Protein AF-0000000084577995 (afdb_homodimer)

Radius of gyration: 35.34 Å; Cα contacts (8 Å, |Δi|>4): 1912; chains: 2; bounding box: 116×91×78 Å

Solvent-accessible surface area (backbone atoms only — not comparable to full-atom values): 37796 Å² total; per-residue (Å²): 72,37,38,38,32,32,55,49,28,36,26,70,40,46,56,67,40,67,75,56,62,43,66,63,45,68,65,68,43,79,43,95,57,47,52,45,27,55,32,52,34,48,44,37,44,30,35,40,36,23,16,45,66,39,52,42,32,37,32,32,67,84,81,70,46,74,45,72,45,57,59,72,73,73,80,58,69,41,36,20,59,27,49,46,68,40,78,62,53,37,29,35,36,37,29,41,49,39,30,36,38,32,27,33,51,71,74,20,40,71,54,42,72,43,71,83,49,93,44,49,49,44,25,56,29,54,20,65,80,63,42,37,37,38,40,28,18,50,85,47,40,39,38,31,32,72,78,76,18,34,48,44,66,52,40,59,72,78,88,67,95,55,42,34,41,28,46,31,39,29,62,81,34,69,45,35,36,38,34,21,39,23,43,28,40,35,33,29,37,65,87,46,37,70,32,51,76,42,77,43,62,72,43,72,80,64,74,67,41,52,34,33,48,23,60,26,52,25,70,69,45,86,39,40,30,39,34,28,14,48,52,10,31,39,34,38,29,32,71,79,48,89,79,30,70,62,45,78,41,80,46,99,49,36,37,45,24,44,34,43,36,62,77,40,52,28,40,36,35,25,11,61,62,8,38,38,33,40,36,59,48,58,40,53,59,56,70,54,48,59,25,35,40,50,93,78,37,46,37,26,60,35,62,31,50,41,55,77,70,55,95,82,63,63,65,44,69,60,67,72,68,84,74,80,72,76,66,68,67,74,47,69,66,73,68,74,75,73,80,71,78,82,73,78,78,73,76,74,74,72,74,81,78,77,76,80,74,90,77,86,126,73,37,39,38,32,33,57,50,28,37,27,68,41,47,56,67,40,69,75,55,62,43,65,64,44,68,65,68,43,80,45,94,58,46,52,46,26,56,30,55,35,49,44,37,44,30,33,41,36,22,17,43,66,39,52,41,33,38,32,33,66,85,79,69,44,73,45,74,44,57,58,72,72,74,81,59,69,40,35,21,59,27,49,47,69,40,80,61,55,37,29,36,36,36,28,40,48,37,30,37,37,32,26,32,50,71,73,20,39,73,58,44,74,43,72,83,49,95,44,49,51,44,24,56,29,55,18,65,80,63,43,38,37,38,40,28,18,52,84,46,40,39,38,32,30,72,77,76,20,34,52,46,65,52,39,58,73,77,89,67,95,55,43,34,42,28,45,33,39,29,62,80,32,70,45,35,36,37,34,22,38,23,42,28,42,34,34,30,38,65,88,45,37,70,32,52,75,42,79,42,61,71,44,73,81,64,74,66,40,53,34,32,48,24,59,25,53,26,71,70,46,87,40,40,30,40,34,27,13,47,52,10,31,38,33,39,29,32,70,78,47,87,75,28,68,55,50,74,42,81,44,99,48,35,36,46,23,44,36,43,36,62,78,43,50,28,39,38,33,26,11,60,61,8,38,38,32,40,33,60,47,58,39,52,59,56,70,54,48,61,25,35,40,50,94,77,36,47,36,28,62,35,60,30,50,41,56,77,70,56,94,80,62,62,67,42,69,62,63,73,68,84,76,80,71,78,62,66,66,73,47,72,67,73,67,75,74,72,78,73,75,80,73,76,77,70,77,72,72,72,77,80,81,73,73,84,71,85,75,72,129

pLDDT: mean 80.55, std 21.39, range [14.84, 98.0]

Foldseek 3Di:
DDWDFDQFAIFDQDPVCLVVPDPDTDGLGTDPGGWQEWDALPLQCWIWTWGQQGWIWIARNVVRDIGTQDAPCSPGRGTFNYWDADPSRQWIWTFGWQKIFIAGRVNNYTPDMDRPGPGGWQEWEAFLVRQWIWIFWFPWIKIAGPPVRDIDTADADDDDDWGWHYKYYANVDRQWIWIWTWQKIFTCRNVDRHHGPDIARQCPVVPCQTTWNEKEHANVDRFWIWTFHQNAWIFIFGRPDPNRTDDIGGHPAGFNYWYADPNNQWIWTDHPVGDIDIGGCCVVCVDDDDDQDDDPSDDDDDDDDDDDDPDPPDPDDPDPDDPPDDPPDDDPPPPDDPDPPPPDPPPPPPDPPDPDDPDDD/DDWDFDQFAIFDDDPVCLVVPDPDTDGLGTDPGGWQEWDALPLQCKIWTWGQQGWIWIARNVVRDIDTQDAPCSPGRGTFNYWDADPSRQWIWTFGWQKIFIAGSVNNYTPDMDNPGPGGWQEWEAFLVRQWIWIFWFPWIKIAGPVPRDIDTADADDDDDWGWHYKYYANVDRQWIWIWTWQKIFTCRNVHRHYGPDIARQCPVVPCQTTWNEKEHANPDRFWIWTFHQNAWIFIFGRPDPNRTDDIGGHPAGFNYWYADPNNQWIWTDHPVGDIDIGGCCVVCVDDDDDQDDDPSDDDDDDDDDDDDPDPPDPDDPPPDDPPDDDDDDDPPPPDDPDPPPPDPPPPPPDDPPPPDPDDD

InterPro domains:
  IPR001680 WD40 repeat [PF00400] (108-137)
  IPR001680 WD40 repeat [SM00320] (107-145)
  IPR001680 WD40 repeat [SM00320] (150-189)
  IPR001680 WD40 repeat [SM00320] (202-238)
  IPR001680 WD40 repeat [SM00320] (242-280)
  IPR015943 WD40/YVTN repeat-like-containing domain superfamily [G3DSA:2.130.10.10] (29-327)
  IPR036322 WD40-repeat-containing domain superfamily [SSF50978] (28-303)
  IPR050505 WD repeat-containing protein 55/POC1 [PTHR44019] (107-303)

Secondary structure (DSSP, 8-state):
-EEEE-SSEEEEEPHHHHHS--SEE--SEE-SS-EEEEEEEGGGTEEEEEETTS-EEEEETTTTEEEEE--SS------EEEEEEEGGGTEEEEEETTEEEEEETTT--EEEEE---SS-EEEEEE-TTS-EEEEEESS-EEEEETTTTEEEEE--PPSSS--EEEEEE-TT-SSEEEEEETTEEEEEETT-TTS-SEEEETTTT------EEEEEE-SS-SSEEEEEETTTEEEEEETTSTT-EEEEEE-SS-EEEEEE-TTSSEEEEEETTSEEEEEESTTTT-PPEEEEESSS-PPP-EEEEPPPPPTT------------------EE-----------------------------/-EEEE-SSEEEEEPHHHHHS--SEE--SEE-SS-EEEEEEEGGGTEEEEEETTS-EEEEETTTTEEEEE--SS------EEEEEEEGGGTEEEEEETTEEEEEETTT--EEEEE---SS-EEEEEE-TTS-EEEEEESS-EEEEETTTTEEEEE--PPSSS--EEEEEE-TT-SSEEEEEETTEEEEEETT-TTS-SEEEETTTT------EEEEEE-SS-SSEEEEEETTTEEEEEETTSTT-EEEEEE-SS-EEEEEE-TTSSEEEEEETTSEEEEEESTTTT-PPEEEEESSS-PPP-EEEEPPPPPTT------------------EE-----------------------------

Sequence (722 aa):
MAAVLTPTAITLLQSSSLKHPPPYADPTHPLASRPSSISWCAEAATLFLGYAHGALSQYDVVAGTSQDIPLASRPSSEPVISLLYKDRGATAVYAQGQQVVVLSVATGKPTNTFDSHKNPVTSLSISNDSSLLASTSAHAIHVHNLTLASHTVLRGIPAGGGIITTCAFHHHSRTRLLVGFGSQLLVYDTTRPSGPAKIIDIDKEKKNIGTIVAISPSPFSKTLVAVGCSGGTVALVDLEKERGLFKVIPMPAPITCLSFSAEGAAVYAGTENGKFLLLDLRALDKPPKTVTIGENGDRILAISVQKKLKAGEVVAKPAVAASSSKPLLQRDVNKAAPPRPSGSSEAIKKPPAKDSGYGTIMAAVLTPTAITLLQSSSLKHPPPYADPTHPLASRPSSISWCAEAATLFLGYAHGALSQYDVVAGTSQDIPLASRPSSEPVISLLYKDRGATAVYAQGQQVVVLSVATGKPTNTFDSHKNPVTSLSISNDSSLLASTSAHAIHVHNLTLASHTVLRGIPAGGGIITTCAFHHHSRTRLLVGFGSQLLVYDTTRPSGPAKIIDIDKEKKNIGTIVAISPSPFSKTLVAVGCSGGTVALVDLEKERGLFKVIPMPAPITCLSFSAEGAAVYAGTENGKFLLLDLRALDKPPKTVTIGENGDRILAISVQKKLKAGEVVAKPAVAASSSKPLLQRDVNKAAPPRPSGSSEAIKKPPAKDSGYGTI

Organism: Pycnoporus cinnabarinus (NCBI:txid5643)

Nearest PDB structures (foldseek):
  5yzv-assembly1_D  TM=8.668E-01  e=1.688E-15  Thermomonospora curvata
  6zqd-assembly1_UO  TM=8.783E-01  e=9.078E-12  Saccharomyces cerevisiae S288C
  8glv-assembly1_Cp  TM=8.055E-01  e=5.944E-11  Chlamydomonas reinhardtii
  7d4i-assembly1_AF  TM=7.387E-01  e=4.545E-11  Saccharomyces cerevisiae S288C
  6lqt-assembly1_AF  TM=6.837E-01  e=1.202E-09  Saccharomyces cerevisiae S288C

Structure (mmCIF, N/CA/C/O backbone):
data_AF-0000000084577995-model_v1
#
loop_
_entity.id
_entity.type
_entity.pdbx_description
1 polymer 'Anaphase-promoting complex subunit 4 WD40 domain-containing protein'
#
loop_
_atom_site.group_PDB
_atom_site.id
_atom_site.type_symbol
_atom_site.label_atom_id
_atom_site.label_alt_id
_atom_site.label_comp_id
_atom_site.label_asym_id
_atom_site.label_entity_id
_atom_site.label_seq_id
_atom_site.pdbx_PDB_ins_code
_atom_site.Cartn_x
_atom_site.Cartn_y
_atom_site.Cartn_z
_atom_site.occupancy
_atom_site.B_iso_or_equiv
_atom_site.auth_seq_id
_atom_site.auth_comp_id
_atom_site.auth_asym_id
_atom_site.auth_atom_id
_atom_site.pdbx_PDB_model_num
ATOM 1 N N . MET A 1 1 ? -13.859 13.422 16.297 1 91 1 MET A N 1
ATOM 2 C CA . MET A 1 1 ? -14.422 14.539 15.539 1 91 1 MET A CA 1
ATOM 3 C C . MET A 1 1 ? -13.328 15.32 14.828 1 91 1 MET A C 1
ATOM 5 O O . MET A 1 1 ? -12.156 15.242 15.203 1 91 1 MET A O 1
ATOM 9 N N . ALA A 1 2 ? -13.727 16.016 13.727 1 93.69 2 ALA A N 1
ATOM 10 C CA . ALA A 1 2 ? -12.82 16.875 12.984 1 93.69 2 ALA A CA 1
ATOM 11 C C . ALA A 1 2 ? -13.508 18.188 12.609 1 93.69 2 ALA A C 1
ATOM 13 O O . ALA A 1 2 ? -14.703 18.219 12.328 1 93.69 2 ALA A O 1
ATOM 14 N N . ALA A 1 3 ? -12.742 19.219 12.734 1 95.56 3 ALA A N 1
ATOM 15 C CA . ALA A 1 3 ? -13.211 20.531 12.289 1 95.56 3 ALA A CA 1
ATOM 16 C C . ALA A 1 3 ? -12.555 20.922 10.969 1 95.56 3 ALA A C 1
ATOM 18 O O . ALA A 1 3 ? -11.336 20.828 10.82 1 95.56 3 ALA A O 1
ATOM 19 N N . VAL A 1 4 ? -13.352 21.297 10.062 1 94.31 4 VAL A N 1
ATOM 20 C CA . VAL A 1 4 ? -12.891 21.719 8.742 1 94.31 4 VAL A CA 1
ATOM 21 C C . VAL A 1 4 ? -13.133 23.203 8.555 1 94.31 4 VAL A C 1
ATOM 23 O O . VAL A 1 4 ? -14.234 23.703 8.789 1 94.31 4 VAL A O 1
ATOM 26 N N . LEU A 1 5 ? -12.102 23.844 8.18 1 94.5 5 LEU A N 1
ATOM 27 C CA . LEU A 1 5 ? -12.164 25.297 8.031 1 94.5 5 LEU A CA 1
ATOM 28 C C . LEU A 1 5 ? -12.211 25.688 6.555 1 94.5 5 LEU A C 1
ATOM 30 O O . LEU A 1 5 ? -11.352 25.281 5.773 1 94.5 5 LEU A O 1
ATOM 34 N N . THR A 1 6 ? -13.234 26.375 6.172 1 93.25 6 THR A N 1
ATOM 35 C CA . THR A 1 6 ? -13.336 27 4.859 1 93.25 6 THR A CA 1
ATOM 36 C C . THR A 1 6 ? -13.336 28.531 4.988 1 93.25 6 THR A C 1
ATOM 38 O O . THR A 1 6 ? -13.359 29.062 6.102 1 93.25 6 THR A O 1
ATOM 41 N N . PRO A 1 7 ? -13.242 29.266 3.9 1 92.25 7 PRO A N 1
ATOM 42 C CA . PRO A 1 7 ? -13.148 30.719 4.008 1 92.25 7 PRO A CA 1
ATOM 43 C C . PRO A 1 7 ? -14.375 31.359 4.664 1 92.25 7 PRO A C 1
ATOM 45 O O . PRO A 1 7 ? -14.305 32.469 5.184 1 92.25 7 PRO A O 1
ATOM 48 N N . THR A 1 8 ? -15.477 30.578 4.73 1 92.69 8 THR A N 1
ATOM 49 C CA . THR A 1 8 ? -16.688 31.25 5.18 1 92.69 8 THR A CA 1
ATOM 50 C C . THR A 1 8 ? -17.344 30.484 6.336 1 92.69 8 THR A C 1
ATOM 52 O O . THR A 1 8 ? -18.344 30.938 6.895 1 92.69 8 THR A O 1
ATOM 55 N N . ALA A 1 9 ? -16.797 29.344 6.699 1 93.62 9 ALA A N 1
ATOM 56 C CA . ALA A 1 9 ? -17.516 28.594 7.727 1 93.62 9 ALA A CA 1
ATOM 57 C C . ALA A 1 9 ? -16.625 27.531 8.367 1 93.62 9 ALA A C 1
ATOM 59 O O . ALA A 1 9 ? -15.57 27.188 7.824 1 93.62 9 ALA A O 1
ATOM 60 N N . ILE A 1 10 ? -17.062 27.125 9.539 1 94.44 10 ILE A N 1
ATOM 61 C CA . ILE A 1 10 ? -16.547 25.922 10.195 1 94.44 10 ILE A CA 1
ATOM 62 C C . ILE A 1 10 ? -17.531 24.781 10.008 1 94.44 10 ILE A C 1
ATOM 64 O O . ILE A 1 10 ? -18.75 24.953 10.141 1 94.44 10 ILE A O 1
ATOM 68 N N . THR A 1 11 ? -17.078 23.641 9.609 1 94.25 11 THR A N 1
ATOM 69 C CA . THR A 1 11 ? -17.875 22.422 9.547 1 94.25 11 THR A CA 1
ATOM 70 C C . THR A 1 11 ? -17.344 21.375 10.508 1 94.25 11 THR A C 1
ATOM 72 O O . THR A 1 11 ? -16.172 20.969 10.406 1 94.25 11 THR A O 1
ATOM 75 N N . LEU A 1 12 ? -18.125 21.031 11.469 1 94 12 LEU A N 1
ATOM 76 C CA . LEU A 1 12 ? -17.75 19.984 12.414 1 94 12 LEU A CA 1
ATOM 77 C C . LEU A 1 12 ? -18.234 18.609 11.93 1 94 12 LEU A C 1
ATOM 79 O O . LEU A 1 12 ? -19.422 18.422 11.664 1 94 12 LEU A O 1
ATOM 83 N N . LEU A 1 13 ? -17.328 17.734 11.727 1 93.06 13 LEU A N 1
ATOM 84 C CA . LEU A 1 13 ? -17.641 16.359 11.367 1 93.06 13 LEU A CA 1
ATOM 85 C C . LEU A 1 13 ? -17.578 15.453 12.594 1 93.06 13 LEU A C 1
ATOM 87 O O . LEU A 1 13 ? -16.516 15.281 13.188 1 93.06 13 LEU A O 1
ATOM 91 N N . GLN A 1 14 ? -18.656 14.875 12.859 1 90.88 14 GLN A N 1
ATOM 92 C CA . GLN A 1 14 ? -18.766 13.992 14.016 1 90.88 14 GLN A CA 1
ATOM 93 C C . GLN A 1 14 ? -18.094 12.648 13.742 1 90.88 14 GLN A C 1
ATOM 95 O O . GLN A 1 14 ? -17.844 12.297 12.586 1 90.88 14 GLN A O 1
ATOM 100 N N . SER A 1 15 ? -17.859 11.945 14.828 1 88.06 15 SER A N 1
ATOM 101 C CA . SER A 1 15 ? -17.188 10.648 14.719 1 88.06 15 SER A CA 1
ATOM 102 C C . SER A 1 15 ? -17.984 9.695 13.828 1 88.06 15 SER A C 1
ATOM 104 O O . SER A 1 15 ? -17.406 8.945 13.039 1 88.06 15 SER A O 1
ATOM 106 N N . SER A 1 16 ? -19.266 9.727 13.945 1 87.62 16 SER A N 1
ATOM 107 C CA . SER A 1 16 ? -20.125 8.867 13.133 1 87.62 16 SER A CA 1
ATOM 108 C C . SER A 1 16 ? -19.984 9.188 11.648 1 87.62 16 SER A C 1
ATOM 110 O O . SER A 1 16 ? -19.938 8.281 10.812 1 87.62 16 SER A O 1
ATOM 112 N N . SER A 1 17 ? -19.891 10.5 11.406 1 87.5 17 SER A N 1
ATOM 113 C CA . SER A 1 17 ? -19.75 10.93 10.023 1 87.5 17 SER A CA 1
ATOM 114 C C . SER A 1 17 ? -18.391 10.555 9.461 1 87.5 17 SER A C 1
ATOM 116 O O . SER A 1 17 ? -18.234 10.367 8.25 1 87.5 17 SER A O 1
ATOM 118 N N . LEU A 1 18 ? -17.438 10.469 10.297 1 88 18 LEU A N 1
ATOM 119 C CA . LEU A 1 18 ? -16.078 10.125 9.852 1 88 18 LEU A CA 1
ATOM 120 C C . LEU A 1 18 ? -15.961 8.625 9.609 1 88 18 LEU A C 1
ATOM 122 O O . LEU A 1 18 ? -15.172 8.188 8.766 1 88 18 LEU A O 1
ATOM 126 N N . LYS A 1 19 ? -16.734 7.828 10.289 1 82.31 19 LYS A N 1
ATOM 127 C CA . LYS A 1 19 ? -16.766 6.383 10.07 1 82.31 19 LYS A CA 1
ATOM 128 C C . LYS A 1 19 ? -17.547 6.035 8.812 1 82.31 19 LYS A C 1
ATOM 130 O O . LYS A 1 19 ? -17.156 5.145 8.055 1 82.31 19 LYS A O 1
ATOM 135 N N . HIS A 1 20 ? -18.656 6.715 8.672 1 86.5 20 HIS A N 1
ATOM 136 C CA . HIS A 1 20 ? -19.484 6.613 7.48 1 86.5 20 HIS A CA 1
ATOM 137 C C . HIS A 1 20 ? -19.719 7.984 6.852 1 86.5 20 HIS A C 1
ATOM 139 O O . HIS A 1 20 ? -20.781 8.578 7.043 1 86.5 20 HIS A O 1
ATOM 145 N N . PRO A 1 21 ? -18.719 8.336 6.047 1 85 21 PRO A N 1
ATOM 146 C CA . PRO A 1 21 ? -18.781 9.719 5.57 1 85 21 PRO A CA 1
ATOM 147 C C . PRO A 1 21 ? -19.938 9.961 4.598 1 85 21 PRO A C 1
ATOM 149 O O . PRO A 1 21 ? -20.094 9.219 3.627 1 85 21 PRO A O 1
ATOM 152 N N . PRO A 1 22 ? -20.703 10.93 4.918 1 87.81 22 PRO A N 1
ATOM 153 C CA . PRO A 1 22 ? -21.703 11.344 3.936 1 87.81 22 PRO A CA 1
ATOM 154 C C . PRO A 1 22 ? -21.078 12 2.703 1 87.81 22 PRO A C 1
ATOM 156 O O . PRO A 1 22 ? -19.922 12.438 2.744 1 87.81 22 PRO A O 1
ATOM 159 N N . PRO A 1 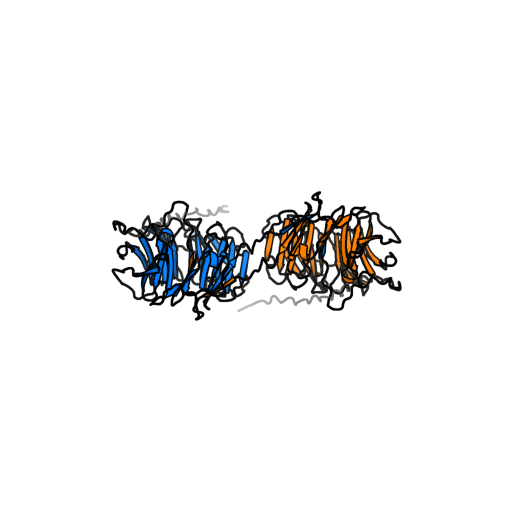23 ? -21.859 11.992 1.643 1 87 23 PRO A N 1
ATOM 160 C CA . PRO A 1 23 ? -21.312 12.641 0.45 1 87 23 PRO A CA 1
ATOM 161 C C . PRO A 1 23 ? -21.141 14.148 0.625 1 87 23 PRO A C 1
ATOM 163 O O . PRO A 1 23 ? -20.281 14.766 -0.015 1 87 23 PRO A O 1
ATOM 166 N N . TYR A 1 24 ? -22.078 14.672 1.538 1 89.94 24 TYR A N 1
ATOM 167 C CA . TYR A 1 24 ? -22.062 16.109 1.76 1 89.94 24 TYR A CA 1
ATOM 168 C C . TYR A 1 24 ? -22.188 16.438 3.244 1 89.94 24 TYR A C 1
ATOM 170 O O . TYR A 1 24 ? -22.859 15.719 3.988 1 89.94 24 TYR A O 1
ATOM 178 N N . ALA A 1 25 ? -21.453 17.516 3.656 1 91.25 25 ALA A N 1
ATOM 179 C CA . ALA A 1 25 ? -21.578 18.016 5.023 1 91.25 25 ALA A CA 1
ATOM 180 C C . ALA A 1 25 ? -21.891 19.516 5.035 1 91.25 25 ALA A C 1
ATOM 182 O O . ALA A 1 25 ? -21.172 20.312 4.422 1 91.25 25 ALA A O 1
ATOM 183 N N . ASP A 1 26 ? -22.859 19.844 5.75 1 91.5 26 ASP A N 1
ATOM 184 C CA . ASP A 1 26 ? -23.266 21.25 5.859 1 91.5 26 ASP A CA 1
ATOM 185 C C . ASP A 1 26 ? -22.391 21.984 6.871 1 91.5 26 ASP A C 1
ATOM 187 O O . ASP A 1 26 ? -21.984 21.422 7.883 1 91.5 26 ASP A O 1
ATOM 191 N N . PRO A 1 27 ? -22.25 23.312 6.559 1 92.38 27 PRO A N 1
ATOM 192 C CA . PRO A 1 27 ? -21.5 24.109 7.527 1 92.38 27 PRO A CA 1
ATOM 193 C C . PRO A 1 27 ? -22.188 24.172 8.891 1 92.38 27 PRO A C 1
ATOM 195 O O . PRO A 1 27 ? -23.406 24.234 8.969 1 92.38 27 PRO A O 1
ATOM 198 N N . THR A 1 28 ? -21.391 24.156 9.914 1 92.94 28 THR A N 1
ATOM 199 C CA . THR A 1 28 ? -21.906 24.188 11.281 1 92.94 28 THR A CA 1
ATOM 200 C C . THR A 1 28 ? -22.031 25.625 11.766 1 92.94 28 THR A C 1
ATOM 202 O O . THR A 1 28 ? -23.016 25.984 12.43 1 92.94 28 THR A O 1
ATOM 205 N N . HIS A 1 29 ? -21.062 26.469 11.477 1 94.44 29 HIS A N 1
ATOM 206 C CA . HIS A 1 29 ? -21.016 27.844 11.953 1 94.44 29 HIS A CA 1
ATOM 207 C C . HIS A 1 29 ? -20.438 28.766 10.906 1 94.44 29 HIS A C 1
ATOM 209 O O . HIS A 1 29 ? -19.281 28.625 10.516 1 94.44 29 HIS A O 1
ATOM 215 N N . PRO A 1 30 ? -21.172 29.734 10.5 1 93.81 30 PRO A N 1
ATOM 216 C CA . PRO A 1 30 ? -20.641 30.703 9.547 1 93.81 30 PRO A CA 1
ATOM 217 C C . PRO A 1 30 ? -19.656 31.688 10.18 1 93.81 30 PRO A C 1
ATOM 219 O O . PRO A 1 30 ? -19.797 32.031 11.359 1 93.81 30 PRO A O 1
ATOM 222 N N . LEU A 1 31 ? -18.734 32.094 9.438 1 93 31 LEU A N 1
ATOM 223 C CA . LEU A 1 31 ? -17.75 33.062 9.906 1 93 31 LEU A CA 1
ATOM 224 C C . LEU A 1 31 ? -17.891 34.375 9.172 1 93 31 LEU A C 1
ATOM 226 O O . LEU A 1 31 ? -18.125 34.406 7.965 1 93 31 LEU A O 1
ATOM 230 N N . ALA A 1 32 ? -17.766 35.469 9.914 1 90.44 32 ALA A N 1
ATOM 231 C CA . ALA A 1 32 ? -17.938 36.812 9.359 1 90.44 32 ALA A CA 1
ATOM 232 C C . ALA A 1 32 ? -16.703 37.25 8.586 1 90.44 32 ALA A C 1
ATOM 234 O O . ALA A 1 32 ? -16.781 38.094 7.688 1 90.44 32 ALA A O 1
ATOM 235 N N . SER A 1 33 ? -15.602 36.781 8.969 1 92.12 33 SER A N 1
ATOM 236 C CA . SER A 1 33 ? -14.344 37.125 8.32 1 92.12 33 SER A CA 1
ATOM 237 C C . SER A 1 33 ? -13.578 35.875 7.902 1 92.12 33 SER A C 1
ATOM 239 O O . SER A 1 33 ? -13.805 34.781 8.438 1 92.12 33 SER A O 1
ATOM 241 N N . ARG A 1 34 ? -12.703 36.094 6.969 1 92.5 34 ARG A N 1
ATOM 242 C CA . ARG A 1 34 ? -11.945 34.969 6.422 1 92.5 34 ARG A CA 1
ATOM 243 C C . ARG A 1 34 ? -10.945 34.438 7.441 1 92.5 34 ARG A C 1
ATOM 245 O O . ARG A 1 34 ? -10.016 35.156 7.844 1 92.5 34 ARG A O 1
ATOM 252 N N . PRO A 1 35 ? -11.094 33.156 7.785 1 94.06 35 PRO A N 1
ATOM 253 C CA . PRO A 1 35 ? -10.125 32.562 8.711 1 94.06 35 PRO A CA 1
ATOM 254 C C . PRO A 1 35 ? -8.859 32.094 8.008 1 94.06 35 PRO A C 1
ATOM 256 O O . PRO A 1 35 ? -8.836 31.969 6.777 1 94.06 35 PRO A O 1
ATOM 259 N N . SER A 1 36 ? -7.773 31.969 8.797 1 92.81 36 SER A N 1
ATOM 260 C CA . SER A 1 36 ? -6.508 31.531 8.219 1 92.81 36 SER A CA 1
ATOM 261 C C . SER A 1 36 ? -5.949 30.312 8.945 1 92.81 36 SER A C 1
ATOM 263 O O . SER A 1 36 ? -5.121 29.578 8.398 1 92.81 36 SER A O 1
ATOM 265 N N . SER A 1 37 ? -6.383 30.078 10.109 1 93.62 37 SER A N 1
ATOM 266 C CA . SER A 1 37 ? -5.848 28.969 10.883 1 93.62 37 SER A CA 1
ATOM 267 C C . SER A 1 37 ? -6.852 28.484 11.922 1 93.62 37 SER A C 1
ATOM 269 O O . SER A 1 37 ? -7.781 29.219 12.281 1 93.62 37 SER A O 1
ATOM 271 N N . ILE A 1 38 ? -6.688 27.266 12.328 1 94.31 38 ILE A N 1
ATOM 272 C CA . ILE A 1 38 ? -7.582 26.672 13.32 1 94.31 38 ILE A CA 1
ATOM 273 C C . ILE A 1 38 ? -6.805 25.688 14.188 1 94.31 38 ILE A C 1
ATOM 275 O O . ILE A 1 38 ? -5.84 25.062 13.734 1 94.31 38 ILE A O 1
ATOM 279 N N . SER A 1 39 ? -7.125 25.594 15.422 1 95 39 SER A N 1
ATOM 280 C CA . SER A 1 39 ? -6.586 24.609 16.359 1 95 39 SER A CA 1
ATOM 281 C C . SER A 1 39 ? -7.637 24.172 17.375 1 95 39 SER A C 1
ATOM 283 O O . SER A 1 39 ? -8.352 25.016 17.938 1 95 39 SER A O 1
ATOM 285 N N . TRP A 1 40 ? -7.727 22.906 17.625 1 93.62 40 TRP A N 1
ATOM 286 C CA . TRP A 1 40 ? -8.742 22.359 18.516 1 93.62 40 TRP A CA 1
ATOM 287 C C . TRP A 1 40 ? -8.156 22.047 19.891 1 93.62 40 TRP A C 1
ATOM 289 O O . TRP A 1 40 ? -7.328 21.141 20.031 1 93.62 40 TRP A O 1
ATOM 299 N N . CYS A 1 41 ? -8.609 22.75 20.828 1 92.5 41 CYS A N 1
ATOM 300 C CA . CYS A 1 41 ? -8.32 22.406 22.219 1 92.5 41 CYS A CA 1
ATOM 301 C C . CYS A 1 41 ? -9.398 21.484 22.797 1 92.5 41 CYS A C 1
ATOM 303 O O . CYS A 1 41 ? -10.453 21.953 23.219 1 92.5 41 CYS A O 1
ATOM 305 N N . ALA A 1 42 ? -9.078 20.266 22.859 1 86.38 42 ALA A N 1
ATOM 306 C CA . ALA A 1 42 ? -10.07 19.281 23.266 1 86.38 42 ALA A CA 1
ATOM 307 C C . ALA A 1 42 ? -10.422 19.406 24.734 1 86.38 42 ALA A C 1
ATOM 309 O O . ALA A 1 42 ? -11.57 19.203 25.125 1 86.38 42 ALA A O 1
ATOM 310 N N . GLU A 1 43 ? -9.492 19.812 25.516 1 84.75 43 GLU A N 1
ATOM 311 C CA . GLU A 1 43 ? -9.68 19.922 26.969 1 84.75 43 GLU A CA 1
ATOM 312 C C . GLU A 1 43 ? -10.719 20.984 27.312 1 84.75 43 GLU A C 1
ATOM 314 O O . GLU A 1 43 ? -11.422 20.875 28.312 1 84.75 43 GLU A O 1
ATOM 319 N N . ALA A 1 44 ? -10.781 21.906 26.484 1 86.38 44 ALA A N 1
ATOM 320 C CA . ALA A 1 44 ? -11.695 23.016 26.75 1 86.38 44 ALA A CA 1
ATOM 321 C C . ALA A 1 44 ? -12.867 23.016 25.766 1 86.38 44 ALA A C 1
ATOM 323 O O . ALA A 1 44 ? -13.695 23.922 25.781 1 86.38 44 ALA A O 1
ATOM 324 N N . ALA A 1 45 ? -12.945 22.016 24.906 1 89.31 45 ALA A N 1
ATOM 325 C CA . ALA A 1 45 ? -13.969 21.938 23.859 1 89.31 45 ALA A CA 1
ATOM 326 C C . ALA A 1 45 ? -14.047 23.25 23.078 1 89.31 45 ALA A C 1
ATOM 328 O O . ALA A 1 45 ? -15.141 23.781 22.844 1 89.31 45 ALA A O 1
ATOM 329 N N . THR A 1 46 ? -12.898 23.766 22.812 1 92.75 46 THR A N 1
ATOM 330 C CA . THR A 1 46 ? -12.805 25.078 22.188 1 92.75 46 THR A CA 1
ATOM 331 C C . THR A 1 46 ? -11.938 25.016 20.922 1 92.75 46 THR A C 1
ATOM 333 O O . THR A 1 46 ? -10.914 24.328 20.906 1 92.75 46 THR A O 1
ATOM 336 N N . LEU A 1 47 ? -12.445 25.688 19.906 1 95.06 47 LEU A N 1
ATOM 337 C CA . LEU A 1 47 ? -11.641 25.906 18.703 1 95.06 47 LEU A CA 1
ATOM 338 C C . LEU A 1 47 ? -11.047 27.312 18.703 1 95.06 47 LEU A C 1
ATOM 340 O O . LEU A 1 47 ? -11.766 28.297 18.906 1 95.06 47 LEU A O 1
ATOM 344 N N . PHE A 1 48 ? -9.773 27.375 18.578 1 95.75 48 PHE A N 1
ATOM 345 C CA . PHE A 1 48 ? -9.125 28.672 18.359 1 95.75 48 PHE A CA 1
ATOM 346 C C . PHE A 1 48 ? -9.016 28.984 16.875 1 95.75 48 PHE A C 1
ATOM 348 O O . PHE A 1 48 ? -8.602 28.125 16.094 1 95.75 48 PHE A O 1
ATOM 355 N N . LEU A 1 49 ? -9.375 30.156 16.5 1 95.94 49 LEU A N 1
ATOM 356 C CA . LEU A 1 49 ? -9.344 30.594 15.109 1 95.94 49 LEU A CA 1
ATOM 357 C C . LEU A 1 49 ? -8.477 31.828 14.945 1 95.94 49 LEU A C 1
ATOM 359 O O . LEU A 1 49 ? -8.523 32.75 15.781 1 95.94 49 LEU A O 1
ATOM 363 N N . GLY A 1 50 ? -7.633 31.75 13.969 1 94.88 50 GLY A N 1
ATOM 364 C CA . GLY A 1 50 ? -6.938 32.938 13.492 1 94.88 50 GLY A CA 1
ATOM 365 C C . GLY A 1 50 ? -7.488 33.469 12.172 1 94.88 50 GLY A C 1
ATOM 366 O O . GLY A 1 50 ? -7.918 32.688 11.32 1 94.88 50 GLY A O 1
ATOM 367 N N . TYR A 1 51 ? -7.406 34.75 12.016 1 93.69 51 TYR A N 1
ATOM 368 C CA . TYR A 1 51 ? -8.031 35.344 10.844 1 93.69 51 TYR A CA 1
ATOM 369 C C . TYR A 1 51 ? -6.992 36.062 9.977 1 93.69 51 TYR A C 1
ATOM 371 O O . TYR A 1 51 ? -5.906 36.406 10.453 1 93.69 51 TYR A O 1
ATOM 379 N N . ALA A 1 52 ? -7.461 36.312 8.758 1 92.38 52 ALA A N 1
ATOM 380 C CA . ALA A 1 52 ? -6.605 36.969 7.766 1 92.38 52 ALA A CA 1
ATOM 381 C C . ALA A 1 52 ? -6.348 38.438 8.133 1 92.38 52 ALA A C 1
ATOM 383 O O . ALA A 1 52 ? -5.332 39 7.73 1 92.38 52 ALA A O 1
ATOM 384 N N . HIS A 1 53 ? -7.238 39.031 8.867 1 89.88 53 HIS A N 1
ATOM 385 C CA . HIS A 1 53 ? -7.062 40.406 9.234 1 89.88 53 HIS A CA 1
ATOM 386 C C . HIS A 1 53 ? -6.391 40.562 10.594 1 89.88 53 HIS A C 1
ATOM 388 O O . HIS A 1 53 ? -6.355 41.625 11.172 1 89.88 53 HIS A O 1
ATOM 394 N N . GLY A 1 54 ? -5.977 39.406 11.195 1 90.69 54 GLY A N 1
ATOM 395 C CA . GLY A 1 54 ? -5.086 39.469 12.344 1 90.69 54 GLY A CA 1
ATOM 396 C C . GLY A 1 54 ? -5.797 39.219 13.664 1 90.69 54 GLY A C 1
ATOM 397 O O . GLY A 1 54 ? -5.164 39.156 14.719 1 90.69 54 GLY A O 1
ATOM 398 N N . ALA A 1 55 ? -7.082 39 13.648 1 91.44 55 ALA A N 1
ATOM 399 C CA . ALA A 1 55 ? -7.844 38.781 14.875 1 91.44 55 ALA A CA 1
ATOM 400 C C . ALA A 1 55 ? -7.809 37.312 15.289 1 91.44 55 ALA A C 1
ATOM 402 O O . ALA A 1 55 ? -7.43 36.438 14.492 1 91.44 55 ALA A O 1
ATOM 403 N N . LEU A 1 56 ? -8.078 37.094 16.547 1 93.81 56 LEU A N 1
ATOM 404 C CA . LEU A 1 56 ? -8.234 35.75 17.109 1 93.81 56 LEU A CA 1
ATOM 405 C C . LEU A 1 56 ? -9.617 35.562 17.734 1 93.81 56 LEU A C 1
ATOM 407 O O . LEU A 1 56 ? -10.203 36.531 18.234 1 93.81 56 LEU A O 1
ATOM 411 N N . SER A 1 57 ? -10.125 34.469 17.609 1 94.88 57 SER A N 1
ATOM 412 C CA . SER A 1 57 ? -11.391 34.156 18.281 1 94.88 57 SER A CA 1
ATOM 413 C C . SER A 1 57 ? -11.414 32.719 18.812 1 94.88 57 SER A C 1
ATOM 415 O O . SER A 1 57 ? -10.539 31.922 18.484 1 94.88 57 SER A O 1
ATOM 417 N N . GLN A 1 58 ? -12.312 32.5 19.688 1 94.81 58 GLN A N 1
ATOM 418 C CA . GLN A 1 58 ? -12.594 31.172 20.219 1 94.81 58 GLN A CA 1
ATOM 419 C C . GLN A 1 58 ? -14.031 30.75 19.906 1 94.81 58 GLN A C 1
ATOM 421 O O . GLN A 1 58 ? -14.953 31.562 19.984 1 94.81 58 GLN A O 1
ATOM 426 N N . TYR A 1 59 ? -14.133 29.562 19.5 1 95.06 59 TYR A N 1
ATOM 427 C CA . TYR A 1 59 ? -15.445 28.969 19.25 1 95.06 59 TYR A CA 1
ATOM 428 C C . TYR A 1 59 ? -15.703 27.828 20.234 1 95.06 59 TYR A C 1
ATOM 430 O O . TYR A 1 59 ? -14.977 26.828 20.234 1 95.06 59 TYR A O 1
ATOM 438 N N . ASP A 1 60 ? -16.703 27.953 21.016 1 93.06 60 ASP A N 1
ATOM 439 C CA . ASP A 1 60 ? -17.141 26.891 21.922 1 93.06 60 ASP A CA 1
ATOM 440 C C . ASP A 1 60 ? -17.969 25.844 21.172 1 93.06 60 ASP A C 1
ATOM 442 O O . ASP A 1 60 ? -19.094 26.109 20.75 1 93.06 60 ASP A O 1
ATOM 446 N N . VAL A 1 61 ? -17.484 24.719 21.062 1 91.25 61 VAL A N 1
ATOM 447 C CA . VAL A 1 61 ? -18.062 23.672 20.234 1 91.25 61 VAL A CA 1
ATOM 448 C C . VAL A 1 61 ? -19.391 23.203 20.844 1 91.25 61 VAL A C 1
ATOM 450 O O . VAL A 1 61 ? -20.328 22.844 20.125 1 91.25 61 VAL A O 1
ATOM 453 N N . VAL A 1 62 ? -19.531 23.188 22.141 1 88.44 62 VAL A N 1
ATOM 454 C CA . VAL A 1 62 ? -20.734 22.719 22.828 1 88.44 62 VAL A CA 1
ATOM 455 C C . VAL A 1 62 ? -21.812 23.797 22.766 1 88.44 62 VAL A C 1
ATOM 457 O O . VAL A 1 62 ? -22.953 23.516 22.375 1 88.44 62 VAL A O 1
ATOM 460 N N . ALA A 1 63 ? -21.438 25 23.016 1 91.25 63 ALA A N 1
ATOM 461 C CA . ALA A 1 63 ? -22.391 26.094 23.062 1 91.25 63 ALA A CA 1
ATOM 462 C C . ALA A 1 63 ? -22.719 26.609 21.656 1 91.25 63 ALA A C 1
ATOM 464 O O . ALA A 1 63 ? -23.766 27.219 21.422 1 91.25 63 ALA A O 1
ATOM 465 N N . GLY A 1 64 ? -21.828 26.391 20.75 1 91.25 64 GLY A N 1
ATOM 466 C CA . GLY A 1 64 ? -22.016 26.875 19.391 1 91.25 64 GLY A CA 1
ATOM 467 C C . GLY A 1 64 ? -21.875 28.375 19.266 1 91.25 64 GLY A C 1
ATOM 468 O O . GLY A 1 64 ? -22.562 29 18.469 1 91.25 64 GLY A O 1
ATOM 469 N N . THR A 1 65 ? -21.031 28.938 20.109 1 92.25 65 THR A N 1
ATOM 470 C CA . THR A 1 65 ? -20.859 30.391 20.109 1 92.25 65 THR A CA 1
ATOM 471 C C . THR A 1 65 ? -19.375 30.75 19.938 1 92.25 65 THR A C 1
ATOM 473 O O . THR A 1 65 ? -18.5 30 20.359 1 92.25 65 THR A O 1
ATOM 476 N N . SER A 1 66 ? -19.25 31.875 19.266 1 93.06 66 SER A N 1
ATOM 477 C CA . SER A 1 66 ? -17.906 32.375 19.031 1 93.06 66 SER A CA 1
ATOM 478 C C . SER A 1 66 ? -17.656 33.656 19.844 1 93.06 66 SER A C 1
ATOM 480 O O . SER A 1 66 ? -18.578 34.469 20.031 1 93.06 66 SER A O 1
ATOM 482 N N . GLN A 1 67 ? -16.469 33.781 20.375 1 92.38 67 GLN A N 1
ATOM 483 C CA . GLN A 1 67 ? -16.047 34.969 21.109 1 92.38 67 GLN A CA 1
ATOM 484 C C . GLN A 1 67 ? -14.672 35.438 20.641 1 92.38 67 GLN A C 1
ATOM 486 O O . GLN A 1 67 ? -13.75 34.625 20.484 1 92.38 67 GLN A O 1
ATOM 491 N N . ASP A 1 68 ? -14.547 36.719 20.406 1 91.94 68 ASP A N 1
ATOM 492 C CA . ASP A 1 68 ? -13.258 37.281 20.031 1 91.94 68 ASP A CA 1
ATOM 493 C C . ASP A 1 68 ? -12.305 37.344 21.219 1 91.94 68 ASP A C 1
ATOM 495 O O . ASP A 1 68 ? -12.734 37.594 22.344 1 91.94 68 ASP A O 1
ATOM 499 N N . ILE A 1 69 ? -11.117 37.031 20.938 1 90.56 69 ILE A N 1
ATOM 500 C CA . ILE A 1 69 ? -10.07 37.281 21.922 1 90.56 69 ILE A CA 1
ATOM 501 C C . ILE A 1 69 ? -9.539 38.688 21.797 1 90.56 69 ILE A C 1
ATOM 503 O O . ILE A 1 69 ? -9 39.062 20.75 1 90.56 69 ILE A O 1
ATOM 507 N N . PRO A 1 70 ? -9.734 39.438 22.828 1 84.94 70 PRO A N 1
ATOM 508 C CA . PRO A 1 70 ? -9.266 40.844 22.734 1 84.94 70 PRO A CA 1
ATOM 509 C C . PRO A 1 70 ? -7.746 40.938 22.688 1 84.94 70 PRO A C 1
ATOM 511 O O . PRO A 1 70 ? -7.062 40.438 23.578 1 84.94 70 PRO A O 1
ATOM 514 N N . LEU A 1 71 ? -7.289 41.406 21.578 1 83.88 71 LEU A N 1
ATOM 515 C CA . LEU A 1 71 ? -5.848 41.625 21.469 1 83.88 71 LEU A CA 1
ATOM 516 C C . LEU A 1 71 ? -5.457 43 21.938 1 83.88 71 LEU A C 1
ATOM 518 O O . LEU A 1 71 ? -6.027 44 21.469 1 83.88 71 LEU A O 1
ATOM 522 N N . ALA A 1 72 ? -4.848 43.156 23.156 1 68.31 72 ALA A N 1
ATOM 523 C CA . ALA A 1 72 ? -4.516 44.469 23.766 1 68.31 72 ALA A CA 1
ATOM 524 C C . ALA A 1 72 ? -3.723 45.312 22.797 1 68.31 72 ALA A C 1
ATOM 526 O O . ALA A 1 72 ? -3.885 46.531 22.766 1 68.31 72 ALA A O 1
ATOM 527 N N . SER A 1 73 ? -2.65 44.875 22.219 1 58.75 73 SER A N 1
ATOM 528 C CA . SER A 1 73 ? -1.855 45.688 21.297 1 58.75 73 SER A CA 1
ATOM 529 C C . SER A 1 73 ? -1.884 45.094 19.875 1 58.75 73 SER A C 1
ATOM 531 O O . SER A 1 73 ? -1.596 43.938 19.688 1 58.75 73 SER A O 1
ATOM 533 N N . ARG A 1 74 ? -2.973 45.625 19.156 1 57.97 74 ARG A N 1
ATOM 534 C CA . ARG A 1 74 ? -3.127 45.094 17.812 1 57.97 74 ARG A CA 1
ATOM 535 C C . ARG A 1 74 ? -1.942 45.469 16.938 1 57.97 74 ARG A C 1
ATOM 537 O O . ARG A 1 74 ? -1.899 46.562 16.375 1 57.97 74 ARG A O 1
ATOM 544 N N . PRO A 1 75 ? -0.813 44.938 17.125 1 52.72 75 PRO A N 1
ATOM 545 C CA . PRO A 1 75 ? 0.187 45.594 16.266 1 52.72 75 PRO A CA 1
ATOM 546 C C . PRO A 1 75 ? -0.137 45.438 14.773 1 52.72 75 PRO A C 1
ATOM 548 O O . PRO A 1 75 ? 0.195 46.344 13.984 1 52.72 75 PRO A O 1
ATOM 551 N N . SER A 1 76 ? -0.415 44.25 14.18 1 63.47 76 SER A N 1
ATOM 552 C CA . SER A 1 76 ? -0.282 44.094 12.742 1 63.47 76 SER A CA 1
ATOM 553 C C . SER A 1 76 ? -1.561 43.531 12.133 1 63.47 76 SER A C 1
ATOM 555 O O . SER A 1 76 ? -2.318 42.812 12.812 1 63.47 76 SER A O 1
ATOM 557 N N . SER A 1 77 ? -2.143 44.188 11.148 1 78.75 77 SER A N 1
ATOM 558 C CA . SER A 1 77 ? -3.223 43.75 10.273 1 78.75 77 SER A CA 1
ATOM 559 C C . SER A 1 77 ? -2.793 42.562 9.43 1 78.75 77 SER A C 1
ATOM 561 O O . SER A 1 77 ? -3.52 42.125 8.523 1 78.75 77 SER A O 1
ATOM 563 N N . GLU A 1 78 ? -1.709 41.969 9.867 1 86.75 78 GLU A N 1
ATOM 564 C CA . GLU A 1 78 ? -1.215 40.812 9.109 1 86.75 78 GLU A CA 1
ATOM 565 C C . GLU A 1 78 ? -1.968 39.562 9.484 1 86.75 78 GLU A C 1
ATOM 567 O O . GLU A 1 78 ? -2.445 39.406 10.609 1 86.75 78 GLU A O 1
ATOM 572 N N . PRO A 1 79 ? -2.043 38.688 8.594 1 91.19 79 PRO A N 1
ATOM 573 C CA . PRO A 1 79 ? -2.777 37.438 8.828 1 91.19 79 PRO A CA 1
ATOM 574 C C . PRO A 1 79 ? -2.119 36.562 9.883 1 91.19 79 PRO A C 1
ATOM 576 O O . PRO A 1 79 ? -0.89 36.531 9.984 1 91.19 79 PRO A O 1
ATOM 579 N N . VAL A 1 80 ? -2.885 35.812 10.648 1 92.75 80 VAL A N 1
ATOM 580 C CA . VAL A 1 80 ? -2.42 34.75 11.531 1 92.75 80 VAL A CA 1
ATOM 581 C C . VAL A 1 80 ? -2.197 33.469 10.727 1 92.75 80 VAL A C 1
ATOM 583 O O . VAL A 1 80 ? -3.158 32.812 10.328 1 92.75 80 VAL A O 1
ATOM 586 N N . ILE A 1 81 ? -1.032 33.094 10.5 1 91.38 81 ILE A N 1
ATOM 587 C CA . ILE A 1 81 ? -0.759 32.062 9.539 1 91.38 81 ILE A CA 1
ATOM 588 C C . ILE A 1 81 ? -0.759 30.688 10.242 1 91.38 81 ILE A C 1
ATOM 590 O O . ILE A 1 81 ? -0.934 29.656 9.609 1 91.38 81 ILE A O 1
ATOM 594 N N . SER A 1 82 ? -0.464 30.688 11.461 1 94.31 82 SER A N 1
ATOM 595 C CA . SER A 1 82 ? -0.444 29.469 12.266 1 94.31 82 SER A CA 1
ATOM 596 C C . SER A 1 82 ? -0.873 29.75 13.703 1 94.31 82 SER A C 1
ATOM 598 O O . SER A 1 82 ? -0.565 30.812 14.25 1 94.31 82 SER A O 1
ATOM 600 N N . LEU A 1 83 ? -1.597 28.859 14.234 1 95.25 83 LEU A N 1
ATOM 601 C CA . LEU A 1 83 ? -2.162 29.031 15.57 1 95.25 83 LEU A CA 1
ATOM 602 C C . LEU A 1 83 ? -2.104 27.719 16.359 1 95.25 83 LEU A C 1
ATOM 604 O O . LEU A 1 83 ? -2.469 26.656 15.844 1 95.25 83 LEU A O 1
ATOM 608 N N . LEU A 1 84 ? -1.569 27.844 17.531 1 95.69 84 LEU A N 1
ATOM 609 C CA . LEU A 1 84 ? -1.468 26.734 18.469 1 95.69 84 LEU A CA 1
ATOM 610 C C . LEU A 1 84 ? -2.014 27.109 19.828 1 95.69 84 LEU A C 1
ATOM 612 O O . LEU A 1 84 ? -2.336 28.281 20.078 1 95.69 84 LEU A O 1
ATOM 616 N N . TYR A 1 85 ? -2.148 26.125 20.672 1 93.19 85 TYR A N 1
ATOM 617 C CA . TYR A 1 85 ? -2.547 26.375 22.047 1 93.19 85 TYR A CA 1
ATOM 618 C C . TYR A 1 85 ? -1.704 25.562 23.016 1 93.19 85 TYR A C 1
ATOM 620 O O . TYR A 1 85 ? -1.083 24.562 22.625 1 93.19 85 TYR A O 1
ATOM 628 N N . LYS A 1 86 ? -1.683 26 24.172 1 92 86 LYS A N 1
ATOM 629 C CA . LYS A 1 86 ? -1.06 25.266 25.266 1 92 86 LYS A CA 1
ATOM 630 C C . LYS A 1 86 ? -1.741 25.578 26.594 1 92 86 LYS A C 1
ATOM 632 O O . LYS A 1 86 ? -2.666 26.391 26.641 1 92 86 LYS A O 1
ATOM 637 N N . ASP A 1 87 ? -1.433 24.812 27.688 1 90.75 87 ASP A N 1
ATOM 638 C CA . ASP A 1 87 ? -1.954 25 29.031 1 90.75 87 ASP A CA 1
ATOM 639 C C . ASP A 1 87 ? -3.477 24.891 29.047 1 90.75 87 ASP A C 1
ATOM 641 O O . ASP A 1 87 ? -4.168 25.75 29.594 1 90.75 87 ASP A O 1
ATOM 645 N N . ARG A 1 88 ? -3.943 23.906 28.344 1 88.56 88 ARG A N 1
ATOM 646 C CA . ARG A 1 88 ? -5.359 23.562 28.297 1 88.56 88 ARG A CA 1
ATOM 647 C C . ARG A 1 88 ? -6.188 24.734 27.75 1 88.56 88 ARG A C 1
ATOM 649 O O . ARG A 1 88 ? -7.27 25.016 28.281 1 88.56 88 ARG A O 1
ATOM 656 N N . GLY A 1 89 ? -5.52 25.531 26.906 1 90.94 89 GLY A N 1
ATOM 657 C CA . GLY A 1 89 ? -6.246 26.578 26.219 1 90.94 89 GLY A CA 1
ATOM 658 C C . GLY A 1 89 ? -6.066 27.953 26.859 1 90.94 89 GLY A C 1
ATOM 659 O O . GLY A 1 89 ? -6.562 28.953 26.344 1 90.94 89 GLY A O 1
ATOM 660 N N . ALA A 1 90 ? -5.312 28.016 27.891 1 92.81 90 ALA A N 1
ATOM 661 C CA . ALA A 1 90 ? -5.09 29.297 28.562 1 92.81 90 ALA A CA 1
ATOM 662 C C . ALA A 1 90 ? -4.082 30.141 27.781 1 92.81 90 ALA A C 1
ATOM 664 O O . ALA A 1 90 ? -4.035 31.359 27.953 1 92.81 90 ALA A O 1
ATOM 665 N N . THR A 1 91 ? -3.307 29.516 27.047 1 93.88 91 THR A N 1
ATOM 666 C CA . THR A 1 91 ? -2.277 30.203 26.281 1 93.88 91 THR A CA 1
ATOM 667 C C . THR A 1 91 ? -2.432 29.906 24.781 1 93.88 91 THR A C 1
ATOM 669 O O . THR A 1 91 ? -2.611 28.75 24.391 1 93.88 91 THR A O 1
ATOM 672 N N . ALA A 1 92 ? -2.414 30.938 24 1 94.38 92 ALA A N 1
ATOM 673 C CA . ALA A 1 92 ? -2.395 30.812 22.547 1 94.38 92 ALA A CA 1
ATOM 674 C C . ALA A 1 92 ? -1.045 31.234 21.969 1 94.38 92 ALA A C 1
ATOM 676 O O . ALA A 1 92 ? -0.431 32.188 22.469 1 94.38 92 ALA A O 1
ATOM 677 N N . VAL A 1 93 ? -0.548 30.484 21.047 1 95.25 93 VAL A N 1
ATOM 678 C CA . VAL A 1 93 ? 0.681 30.812 20.344 1 95.25 93 VAL A CA 1
ATOM 679 C C . VAL A 1 93 ? 0.383 31 18.844 1 95.25 93 VAL A C 1
ATOM 681 O O . VAL A 1 93 ? -0.172 30.109 18.203 1 95.25 93 VAL A O 1
ATOM 684 N N . TYR A 1 94 ? 0.682 32.094 18.297 1 94.62 94 TYR A N 1
ATOM 685 C CA . TYR A 1 94 ? 0.363 32.344 16.891 1 94.62 94 TYR A CA 1
ATOM 686 C C . TYR A 1 94 ? 1.467 33.125 16.203 1 94.62 94 TYR A C 1
ATOM 688 O O . TYR A 1 94 ? 2.299 33.75 16.859 1 94.62 94 TYR A O 1
ATOM 696 N N . ALA A 1 95 ? 1.504 32.969 14.914 1 94.75 95 ALA A N 1
ATOM 697 C CA . ALA A 1 95 ? 2.48 33.688 14.086 1 94.75 95 ALA A CA 1
ATOM 698 C C . ALA A 1 95 ? 1.808 34.75 13.25 1 94.75 95 ALA A C 1
ATOM 700 O O . ALA A 1 95 ? 0.748 34.531 12.664 1 94.75 95 ALA A O 1
ATOM 701 N N . GLN A 1 96 ? 2.416 35.875 13.227 1 91.69 96 GLN A N 1
ATOM 702 C CA . GLN A 1 96 ? 2.018 37 12.422 1 91.69 96 GLN A CA 1
ATOM 703 C C . GLN A 1 96 ? 3.234 37.719 11.844 1 91.69 96 GLN A C 1
ATOM 705 O O . GLN A 1 96 ? 4.07 38.25 12.594 1 91.69 96 GLN A O 1
ATOM 710 N N . GLY A 1 97 ? 3.223 37.75 10.508 1 91.06 97 GLY A N 1
ATOM 711 C CA . GLY A 1 97 ? 4.441 38.25 9.898 1 91.06 97 GLY A CA 1
ATOM 712 C C . GLY A 1 97 ? 5.68 37.469 10.305 1 91.06 97 GLY A C 1
ATOM 713 O O . GLY A 1 97 ? 5.719 36.25 10.164 1 91.06 97 GLY A O 1
ATOM 714 N N . GLN A 1 98 ? 6.645 38.219 10.883 1 93.5 98 GLN A N 1
ATOM 715 C CA . GLN A 1 98 ? 7.895 37.594 11.281 1 93.5 98 GLN A CA 1
ATOM 716 C C . GLN A 1 98 ? 7.891 37.25 12.766 1 93.5 98 GLN A C 1
ATOM 718 O O . GLN A 1 98 ? 8.859 36.688 13.281 1 93.5 98 GLN A O 1
ATOM 723 N N . GLN A 1 99 ? 6.828 37.5 13.414 1 93 99 GLN A N 1
ATOM 724 C CA . GLN A 1 99 ? 6.809 37.344 14.867 1 93 99 GLN A CA 1
ATOM 725 C C . GLN A 1 99 ? 5.977 36.156 15.289 1 93 99 GLN A C 1
ATOM 727 O O . GLN A 1 99 ? 5.027 35.781 14.594 1 93 99 GLN A O 1
ATOM 732 N N . VAL A 1 100 ? 6.391 35.594 16.359 1 94.81 100 VAL A N 1
ATOM 733 C CA . VAL A 1 100 ? 5.605 34.594 17.078 1 94.81 100 VAL A CA 1
ATOM 734 C C . VAL A 1 100 ? 5.184 35.156 18.438 1 94.81 100 VAL A C 1
ATOM 736 O O . VAL A 1 100 ? 6.023 35.562 19.234 1 94.81 100 VAL A O 1
ATOM 739 N N . VAL A 1 101 ? 3.91 35.125 18.703 1 93.19 101 VAL A N 1
ATOM 740 C CA . VAL A 1 101 ? 3.381 35.719 19.922 1 93.19 101 VAL A CA 1
ATOM 741 C C . VAL A 1 101 ? 2.779 34.656 20.812 1 93.19 101 VAL A C 1
ATOM 743 O O . VAL A 1 101 ? 2.023 33.781 20.344 1 93.19 101 VAL A O 1
ATOM 746 N N . VAL A 1 102 ? 3.193 34.656 22 1 93.25 102 VAL A N 1
ATOM 747 C CA . VAL A 1 102 ? 2.553 33.875 23.047 1 93.25 102 VAL A CA 1
ATOM 748 C C . VAL A 1 102 ? 1.585 34.75 23.828 1 93.25 102 VAL A C 1
ATOM 750 O O . VAL A 1 102 ? 1.995 35.75 24.453 1 93.25 102 VAL A O 1
ATOM 753 N N . LEU A 1 103 ? 0.348 34.344 23.844 1 93 103 LEU A N 1
ATOM 754 C CA . LEU A 1 103 ? -0.707 35.219 24.359 1 93 103 LEU A CA 1
ATOM 755 C C . LEU A 1 103 ? -1.505 34.531 25.453 1 93 103 LEU A C 1
ATOM 757 O O . LEU A 1 103 ? -1.835 33.344 25.328 1 93 103 LEU A O 1
ATOM 761 N N . SER A 1 104 ? -1.749 35.281 26.469 1 92.69 104 SER A N 1
ATOM 762 C CA . SER A 1 104 ? -2.736 34.812 27.438 1 92.69 104 SER A CA 1
ATOM 763 C C . SER A 1 104 ? -4.156 34.969 26.906 1 92.69 104 SER A C 1
ATOM 765 O O . SER A 1 104 ? -4.586 36.094 26.625 1 92.69 104 SER A O 1
ATOM 767 N N . VAL A 1 105 ? -4.859 33.938 26.844 1 91.69 105 VAL A N 1
ATOM 768 C CA . VAL A 1 105 ? -6.195 33.969 26.25 1 91.69 105 VAL A CA 1
ATOM 769 C C . VAL A 1 105 ? -7.145 34.75 27.156 1 91.69 105 VAL A C 1
ATOM 771 O O . VAL A 1 105 ? -8.008 35.469 26.672 1 91.69 105 VAL A O 1
ATOM 774 N N . ALA A 1 106 ? -6.98 34.656 28.438 1 88 106 ALA A N 1
ATOM 775 C CA . ALA A 1 106 ? -7.848 35.312 29.406 1 88 106 ALA A CA 1
ATOM 776 C C . ALA A 1 106 ? -7.715 36.844 29.344 1 88 106 ALA A C 1
ATOM 778 O O . ALA A 1 106 ? -8.711 37.562 29.391 1 88 106 ALA A O 1
ATOM 779 N N . THR A 1 107 ? -6.52 37.281 29.125 1 88.31 107 THR A N 1
ATOM 780 C CA . THR A 1 107 ? -6.285 38.719 29.203 1 88.31 107 THR A CA 1
ATOM 781 C C . THR A 1 107 ? -6.109 39.312 27.812 1 88.31 107 THR A C 1
ATOM 783 O O . THR A 1 107 ? -6.23 40.531 27.641 1 88.31 107 THR A O 1
ATOM 786 N N . GLY A 1 108 ? -5.754 38.469 26.922 1 89.5 108 GLY A N 1
ATOM 787 C CA . GLY A 1 108 ? -5.465 38.969 25.578 1 89.5 108 GLY A CA 1
ATOM 788 C C . GLY A 1 108 ? -4.129 39.656 25.469 1 89.5 108 GLY A C 1
ATOM 789 O O . GLY A 1 108 ? -3.877 40.375 24.5 1 89.5 108 GLY A O 1
ATOM 790 N N . LYS A 1 109 ? -3.34 39.562 26.438 1 89.75 109 LYS A N 1
ATOM 791 C CA . LYS A 1 109 ? -2.039 40.219 26.453 1 89.75 109 LYS A CA 1
ATOM 792 C C . LYS A 1 109 ? -0.921 39.25 26.094 1 89.75 109 LYS A C 1
ATOM 794 O O . LYS A 1 109 ? -0.93 38.094 26.531 1 89.75 109 LYS A O 1
ATOM 799 N N . PRO A 1 110 ? 0 39.719 25.312 1 91.06 110 PRO A N 1
ATOM 800 C CA . PRO A 1 110 ? 1.155 38.875 25 1 91.06 110 PRO A CA 1
ATOM 801 C C . PRO A 1 110 ? 2.055 38.656 26.219 1 91.06 110 PRO A C 1
ATOM 803 O O . PRO A 1 110 ? 2.357 39.594 26.953 1 91.06 110 PRO A O 1
ATOM 806 N N . THR A 1 111 ? 2.354 37.406 26.438 1 88.88 111 THR A N 1
ATOM 807 C CA . THR A 1 111 ? 3.293 37.094 27.5 1 88.88 111 THR A CA 1
ATOM 808 C C . THR A 1 111 ? 4.719 37.031 26.969 1 88.88 111 THR A C 1
ATOM 810 O O . THR A 1 111 ? 5.68 37.281 27.703 1 88.88 111 THR A O 1
ATOM 813 N N . ASN A 1 112 ? 4.875 36.688 25.781 1 89.31 112 ASN A N 1
ATOM 814 C CA . ASN A 1 112 ? 6.164 36.625 25.094 1 89.31 112 ASN A CA 1
ATOM 815 C C . ASN A 1 112 ? 6.016 36.844 23.594 1 89.31 112 ASN A C 1
ATOM 817 O O . ASN A 1 112 ? 4.992 36.469 23 1 89.31 112 ASN A O 1
ATOM 821 N N . THR A 1 113 ? 6.953 37.469 23.016 1 91.06 113 THR A N 1
ATOM 822 C CA . THR A 1 113 ? 7.004 37.656 21.578 1 91.06 113 THR A CA 1
ATOM 823 C C . THR A 1 113 ? 8.383 37.312 21.031 1 91.06 113 THR A C 1
ATOM 825 O O . THR A 1 113 ? 9.398 37.812 21.5 1 91.06 113 THR A O 1
ATOM 828 N N . PHE A 1 114 ? 8.375 36.438 20.094 1 91.94 114 PHE A N 1
ATOM 829 C CA . PHE A 1 114 ? 9.625 36.062 19.438 1 91.94 114 PHE A CA 1
ATOM 830 C C . PHE A 1 114 ? 9.734 36.75 18.078 1 91.94 114 PHE A C 1
ATOM 832 O O . PHE A 1 114 ? 8.867 36.562 17.219 1 91.94 114 PHE A O 1
ATOM 839 N N . ASP A 1 115 ? 10.781 37.438 17.859 1 91.75 115 ASP A N 1
ATOM 840 C CA . ASP A 1 115 ? 11.047 38.125 16.594 1 91.75 115 ASP A CA 1
ATOM 841 C C . ASP A 1 115 ? 12.383 37.688 16 1 91.75 115 ASP A C 1
ATOM 843 O O . ASP A 1 115 ? 13.227 38.531 15.672 1 91.75 115 ASP A O 1
ATOM 847 N N . SER A 1 116 ? 12.5 36.469 15.852 1 90.5 116 SER A N 1
ATOM 848 C CA . SER A 1 116 ? 13.781 35.875 15.469 1 90.5 116 SER A CA 1
ATOM 849 C C . SER A 1 116 ? 13.875 35.688 13.953 1 90.5 116 SER A C 1
ATOM 851 O O . SER A 1 116 ? 14.969 35.562 13.406 1 90.5 116 SER A O 1
ATOM 853 N N . HIS A 1 117 ? 12.781 35.719 13.227 1 94.19 117 HIS A N 1
ATOM 854 C CA . HIS A 1 117 ? 12.773 35.469 11.789 1 94.19 117 HIS A CA 1
ATOM 855 C C . HIS A 1 117 ? 13 36.75 11.008 1 94.19 117 HIS A C 1
ATOM 857 O O . HIS A 1 117 ? 12.547 37.812 11.422 1 94.19 117 HIS A O 1
ATOM 863 N N . LYS A 1 118 ? 13.711 36.656 9.875 1 92.81 118 LYS A N 1
ATOM 864 C CA . LYS A 1 118 ? 13.891 37.781 8.961 1 92.81 118 LYS A CA 1
ATOM 865 C C . LYS A 1 118 ? 12.805 37.781 7.891 1 92.81 118 LYS A C 1
ATOM 867 O O . LYS A 1 118 ? 12.594 38.812 7.223 1 92.81 118 LYS A O 1
ATOM 872 N N . ASN A 1 119 ? 12.188 36.688 7.68 1 93.94 119 ASN A N 1
ATOM 873 C CA . ASN A 1 119 ? 11.078 36.5 6.754 1 93.94 119 ASN A CA 1
ATOM 874 C C . ASN A 1 119 ? 9.812 36.031 7.473 1 93.94 119 ASN A C 1
ATOM 876 O O . ASN A 1 119 ? 9.875 35.562 8.609 1 93.94 119 ASN A O 1
ATOM 880 N N . PRO A 1 120 ? 8.672 36.25 6.867 1 94.5 120 PRO A N 1
ATOM 881 C CA . PRO A 1 120 ? 7.43 35.812 7.504 1 94.5 120 PRO A CA 1
ATOM 882 C C . PRO A 1 120 ? 7.461 34.344 7.906 1 94.5 120 PRO A C 1
ATOM 884 O O . PRO A 1 120 ? 8 33.5 7.172 1 94.5 120 PRO A O 1
ATOM 887 N N . VAL A 1 121 ? 6.902 34.062 9.023 1 96.25 121 VAL A N 1
ATOM 888 C CA . VAL A 1 121 ? 6.812 32.688 9.547 1 96.25 121 VAL A CA 1
ATOM 889 C C . VAL A 1 121 ? 5.875 31.875 8.672 1 96.25 121 VAL A C 1
ATOM 891 O O . VAL A 1 121 ? 4.824 32.344 8.242 1 96.25 121 VAL A O 1
ATOM 894 N N . THR A 1 122 ? 6.242 30.641 8.422 1 95.69 122 THR A N 1
ATOM 895 C CA . THR A 1 122 ? 5.441 29.766 7.57 1 95.69 122 THR A CA 1
ATOM 896 C C . THR A 1 122 ? 4.66 28.75 8.406 1 95.69 122 THR A C 1
ATOM 898 O O . THR A 1 122 ? 3.584 28.312 8.008 1 95.69 122 THR A O 1
ATOM 901 N N . SER A 1 123 ? 5.234 28.359 9.516 1 96.88 123 SER A N 1
ATOM 902 C CA . SER A 1 123 ? 4.586 27.312 10.281 1 96.88 123 SER A CA 1
ATOM 903 C C . SER A 1 123 ? 5.074 27.281 11.727 1 96.88 123 SER A C 1
ATOM 905 O O . SER A 1 123 ? 6.184 27.734 12.016 1 96.88 123 SER A O 1
ATOM 907 N N . LEU A 1 124 ? 4.234 26.828 12.594 1 97.56 124 LEU A N 1
ATOM 908 C CA . LEU A 1 124 ? 4.547 26.609 14.008 1 97.56 124 LEU A CA 1
ATOM 909 C C . LEU A 1 124 ? 4.242 25.172 14.414 1 97.56 124 LEU A C 1
ATOM 911 O O . LEU A 1 124 ? 3.352 24.531 13.852 1 97.56 124 LEU A O 1
ATOM 915 N N . SER A 1 125 ? 4.961 24.719 15.359 1 97.56 125 SER A N 1
ATOM 916 C CA . SER A 1 125 ? 4.68 23.438 15.984 1 97.56 125 SER A CA 1
ATOM 917 C C . SER A 1 125 ? 5.18 23.391 17.422 1 97.56 125 SER A C 1
ATOM 919 O O . SER A 1 125 ? 6.211 24 17.734 1 97.56 125 SER A O 1
ATOM 921 N N . ILE A 1 126 ? 4.461 22.719 18.219 1 96.06 126 ILE A N 1
ATOM 922 C CA . ILE A 1 126 ? 4.832 22.594 19.625 1 96.06 126 ILE A CA 1
ATOM 923 C C . ILE A 1 126 ? 5.137 21.125 19.938 1 96.06 126 ILE A C 1
ATOM 925 O O . ILE A 1 126 ? 4.48 20.219 19.422 1 96.06 126 ILE A O 1
ATOM 929 N N . SER A 1 127 ? 6.098 20.984 20.797 1 95.81 127 SER A N 1
ATOM 930 C CA . SER A 1 127 ? 6.469 19.625 21.188 1 95.81 127 SER A CA 1
ATOM 931 C C . SER A 1 127 ? 5.379 18.984 22.047 1 95.81 127 SER A C 1
ATOM 933 O O . SER A 1 127 ? 4.477 19.656 22.531 1 95.81 127 SER A O 1
ATOM 935 N N . ASN A 1 128 ? 5.488 17.672 22.203 1 90.06 128 ASN A N 1
ATOM 936 C CA . ASN A 1 128 ? 4.441 16.906 22.859 1 90.06 128 ASN A CA 1
ATOM 937 C C . ASN A 1 128 ? 4.285 17.312 24.328 1 90.06 128 ASN A C 1
ATOM 939 O O . ASN A 1 128 ? 3.188 17.25 24.875 1 90.06 128 ASN A O 1
ATOM 943 N N . ASP A 1 129 ? 5.332 17.812 24.922 1 89.06 129 ASP A N 1
ATOM 944 C CA . ASP A 1 129 ? 5.27 18.25 26.312 1 89.06 129 ASP A CA 1
ATOM 945 C C . ASP A 1 129 ? 5.113 19.766 26.406 1 89.06 129 ASP A C 1
ATOM 947 O O . ASP A 1 129 ? 5.234 20.328 27.5 1 89.06 129 ASP A O 1
ATOM 951 N N . SER A 1 130 ? 4.992 20.422 25.297 1 91.62 130 SER A N 1
ATOM 952 C CA . SER A 1 130 ? 4.734 21.844 25.172 1 91.62 130 SER A CA 1
ATOM 953 C C . SER A 1 130 ? 5.91 22.672 25.672 1 91.62 130 SER A C 1
ATOM 955 O O . SER A 1 130 ? 5.746 23.844 26.047 1 91.62 130 SER A O 1
ATOM 957 N N . SER A 1 131 ? 7.051 22.062 25.688 1 93.69 131 SER A N 1
ATOM 958 C CA . SER A 1 131 ? 8.219 22.781 26.188 1 93.69 131 SER A CA 1
ATOM 959 C C . SER A 1 131 ? 8.977 23.453 25.047 1 93.69 131 SER A C 1
ATOM 961 O O . SER A 1 131 ? 9.68 24.438 25.25 1 93.69 131 SER A O 1
ATOM 963 N N . LEU A 1 132 ? 8.867 22.875 23.891 1 95.88 132 LEU A N 1
ATOM 964 C CA . LEU A 1 132 ? 9.594 23.406 22.75 1 95.88 132 LEU A CA 1
ATOM 965 C C . LEU A 1 132 ? 8.625 23.938 21.688 1 95.88 132 LEU A C 1
ATOM 967 O O . LEU A 1 132 ? 7.586 23.328 21.438 1 95.88 132 LEU A O 1
ATOM 971 N N . LEU A 1 133 ? 8.984 25.062 21.125 1 97.19 133 LEU A N 1
ATOM 972 C CA . LEU A 1 133 ? 8.25 25.672 20.031 1 97.19 133 LEU A CA 1
ATOM 973 C C . LEU A 1 133 ? 9.141 25.828 18.797 1 97.19 133 LEU A C 1
ATOM 975 O O . LEU A 1 133 ? 10.195 26.469 18.859 1 97.19 133 LEU A O 1
ATOM 979 N N . ALA A 1 134 ? 8.703 25.188 17.797 1 98 134 ALA A N 1
ATOM 980 C CA . ALA A 1 134 ? 9.398 25.359 16.516 1 98 134 ALA A CA 1
ATOM 981 C C . ALA A 1 134 ? 8.68 26.359 15.633 1 98 134 ALA A C 1
ATOM 983 O O . ALA A 1 134 ? 7.445 26.359 15.555 1 98 134 ALA A O 1
ATOM 984 N N . SER A 1 135 ? 9.391 27.219 15.039 1 97.88 135 SER A N 1
ATOM 985 C CA . SER A 1 135 ? 8.898 28.156 14.023 1 97.88 135 SER A CA 1
ATOM 986 C C . SER A 1 135 ? 9.773 28.125 12.781 1 97.88 135 SER A C 1
ATOM 988 O O . SER A 1 135 ? 10.992 28 12.875 1 97.88 135 SER A O 1
ATOM 990 N N . THR A 1 136 ? 9.078 28.156 11.664 1 97.75 136 THR A N 1
ATOM 991 C CA . THR A 1 136 ? 9.828 28.109 10.414 1 97.75 136 THR A CA 1
ATOM 992 C C . THR A 1 136 ? 9.5 29.328 9.547 1 97.75 136 THR A C 1
ATOM 994 O O . THR A 1 136 ? 8.414 29.906 9.672 1 97.75 136 THR A O 1
ATOM 997 N N . SER A 1 137 ? 10.453 29.766 8.781 1 96.31 137 SER A N 1
ATOM 998 C CA . SER A 1 137 ? 10.297 30.641 7.629 1 96.31 137 SER A CA 1
ATOM 999 C C . SER A 1 137 ? 10.852 30 6.363 1 96.31 137 SER A C 1
ATOM 1001 O O . SER A 1 137 ? 11.227 28.828 6.363 1 96.31 137 SER A O 1
ATOM 1003 N N . ALA A 1 138 ? 10.852 30.734 5.332 1 94.5 138 ALA A N 1
ATOM 1004 C CA . ALA A 1 138 ? 11.227 30.172 4.035 1 94.5 138 ALA A CA 1
ATOM 1005 C C . ALA A 1 138 ? 12.609 29.531 4.098 1 94.5 138 ALA A C 1
ATOM 1007 O O . ALA A 1 138 ? 12.867 28.531 3.416 1 94.5 138 ALA A O 1
ATOM 1008 N N . HIS A 1 139 ? 13.492 30.016 4.98 1 93.19 139 HIS A N 1
ATOM 1009 C CA . HIS A 1 139 ? 14.859 29.516 4.914 1 93.19 139 HIS A CA 1
ATOM 1010 C C . HIS A 1 139 ? 15.445 29.344 6.312 1 93.19 139 HIS A C 1
ATOM 1012 O O . HIS A 1 139 ? 16.672 29.25 6.469 1 93.19 139 HIS A O 1
ATOM 1018 N N . ALA A 1 140 ? 14.648 29.344 7.293 1 95.69 140 ALA A N 1
ATOM 1019 C CA . ALA A 1 140 ? 15.18 29.234 8.648 1 95.69 140 ALA A CA 1
ATOM 1020 C C . ALA A 1 140 ? 14.25 28.422 9.539 1 95.69 140 ALA A C 1
ATOM 1022 O O . ALA A 1 140 ? 13.031 28.422 9.344 1 95.69 140 ALA A O 1
ATOM 1023 N N . ILE A 1 141 ? 14.883 27.766 10.445 1 97.44 141 ILE A N 1
ATOM 1024 C CA . ILE A 1 141 ? 14.172 26.984 11.445 1 97.44 141 ILE A CA 1
ATOM 1025 C C . ILE A 1 141 ? 14.617 27.422 12.844 1 97.44 141 ILE A C 1
ATOM 1027 O O . ILE A 1 141 ? 15.797 27.312 13.188 1 97.44 141 ILE A O 1
ATOM 1031 N N . HIS A 1 142 ? 13.703 27.859 13.617 1 97.81 142 HIS A N 1
ATOM 1032 C CA . HIS A 1 142 ? 13.977 28.281 14.992 1 97.81 142 HIS A CA 1
ATOM 1033 C C . HIS A 1 142 ? 13.258 27.375 15.992 1 97.81 142 HIS A C 1
ATOM 1035 O O . HIS A 1 142 ? 12.094 27.016 15.773 1 97.81 142 HIS A O 1
ATOM 1041 N N . VAL A 1 143 ? 13.977 27.031 17.031 1 97.19 143 VAL A N 1
ATOM 1042 C CA . VAL A 1 143 ? 13.391 26.281 18.125 1 97.19 143 VAL A CA 1
ATOM 1043 C C . VAL A 1 143 ? 13.539 27.062 19.438 1 97.19 143 VAL A C 1
ATOM 1045 O O . VAL A 1 143 ? 14.656 27.391 19.844 1 97.19 143 VAL A O 1
ATOM 1048 N N . HIS A 1 144 ? 12.406 27.328 20.047 1 95.94 144 HIS A N 1
ATOM 1049 C CA . HIS A 1 144 ? 12.375 28.062 21.297 1 95.94 144 HIS A CA 1
ATOM 1050 C C . HIS A 1 144 ? 11.992 27.156 22.469 1 95.94 144 HIS A C 1
ATOM 1052 O O . HIS A 1 144 ? 11.016 26.406 22.391 1 95.94 144 HIS A O 1
ATOM 1058 N N . ASN A 1 145 ? 12.781 27.188 23.438 1 93.44 145 ASN A N 1
ATOM 1059 C CA . ASN A 1 145 ? 12.391 26.562 24.688 1 93.44 145 ASN A CA 1
ATOM 1060 C C . ASN A 1 145 ? 11.492 27.469 25.531 1 93.44 145 ASN A C 1
ATOM 1062 O O . ASN A 1 145 ? 11.93 28.5 26.016 1 93.44 145 ASN A O 1
ATOM 1066 N N . LEU A 1 146 ? 10.344 27.109 25.75 1 90.31 146 LEU A N 1
ATOM 1067 C CA . LEU A 1 146 ? 9.328 27.953 26.359 1 90.31 146 LEU A CA 1
ATOM 1068 C C . LEU A 1 146 ? 9.484 27.969 27.875 1 90.31 146 LEU A C 1
ATOM 1070 O O . LEU A 1 146 ? 8.906 28.828 28.547 1 90.31 146 LEU A O 1
ATOM 1074 N N . THR A 1 147 ? 10.25 27.078 28.344 1 83.75 147 THR A N 1
ATOM 1075 C CA . THR A 1 147 ? 10.484 27 29.781 1 83.75 147 THR A CA 1
ATOM 1076 C C . THR A 1 147 ? 11.773 27.719 30.156 1 83.75 147 THR A C 1
ATOM 1078 O O . THR A 1 147 ? 11.805 28.516 31.109 1 83.75 147 THR A O 1
ATOM 1081 N N . LEU A 1 148 ? 12.789 27.5 29.422 1 79.38 148 LEU A N 1
ATOM 1082 C CA . LEU A 1 148 ? 14.109 27.984 29.781 1 79.38 148 LEU A CA 1
ATOM 1083 C C . LEU A 1 148 ? 14.438 29.281 29.031 1 79.38 148 LEU A C 1
ATOM 1085 O O . LEU A 1 148 ? 15.477 29.891 29.266 1 79.38 148 LEU A O 1
ATOM 1089 N N . ALA A 1 149 ? 13.625 29.688 28.203 1 78.81 149 ALA A N 1
ATOM 1090 C CA . ALA A 1 149 ? 13.797 30.906 27.406 1 78.81 149 ALA A CA 1
ATOM 1091 C C . ALA A 1 149 ? 15.078 30.844 26.578 1 78.81 149 ALA A C 1
ATOM 1093 O O . ALA A 1 149 ? 15.852 31.797 26.547 1 78.81 149 ALA A O 1
ATOM 1094 N N . SER A 1 150 ? 15.352 29.703 26.078 1 84.19 150 SER A N 1
ATOM 1095 C CA . SER A 1 150 ? 16.469 29.531 25.172 1 84.19 150 SER A CA 1
ATOM 1096 C C . SER A 1 150 ? 15.992 29.375 23.719 1 84.19 150 SER A C 1
ATOM 1098 O O . SER A 1 150 ? 14.82 29.078 23.484 1 84.19 150 SER A O 1
ATOM 1100 N N . HIS A 1 151 ? 16.875 29.734 22.812 1 90.25 151 HIS A N 1
ATOM 1101 C CA . HIS A 1 151 ? 16.578 29.766 21.375 1 90.25 151 HIS A CA 1
ATOM 1102 C C . HIS A 1 151 ? 17.672 29.094 20.578 1 90.25 151 HIS A C 1
ATOM 1104 O O . HIS A 1 151 ? 18.859 29.375 20.781 1 90.25 151 HIS A O 1
ATOM 1110 N N . THR A 1 152 ? 17.328 28.141 19.797 1 93.62 152 THR A N 1
ATOM 1111 C CA . THR A 1 152 ? 18.266 27.438 18.938 1 93.62 152 THR A CA 1
ATOM 1112 C C . THR A 1 152 ? 17.844 27.547 17.484 1 93.62 152 THR A C 1
ATOM 1114 O O . THR A 1 152 ? 16.656 27.453 17.156 1 93.62 152 THR A O 1
ATOM 1117 N N . VAL A 1 153 ? 18.828 27.781 16.625 1 95.81 153 VAL A N 1
ATOM 1118 C CA . VAL A 1 153 ? 18.594 27.781 15.188 1 95.81 153 VAL A CA 1
ATOM 1119 C C . VAL A 1 153 ? 19.125 26.469 14.578 1 95.81 153 VAL A C 1
ATOM 1121 O O . VAL A 1 153 ? 20.266 26.094 14.82 1 95.81 153 VAL A O 1
ATOM 1124 N N . LEU A 1 154 ? 18.266 25.812 13.922 1 96.69 154 LEU A N 1
ATOM 1125 C CA . LEU A 1 154 ? 18.703 24.578 13.281 1 96.69 154 LEU A CA 1
ATOM 1126 C C . LEU A 1 154 ? 19.375 24.875 11.945 1 96.69 154 LEU A C 1
ATOM 1128 O O . LEU A 1 154 ? 18.906 25.703 11.172 1 96.69 154 LEU A O 1
ATOM 1132 N N . ARG A 1 155 ? 20.438 24.141 11.719 1 95.25 155 ARG A N 1
ATOM 1133 C CA . ARG A 1 155 ? 21.266 24.375 10.539 1 95.25 155 ARG A CA 1
ATOM 1134 C C . ARG A 1 155 ? 21.281 23.156 9.625 1 95.25 155 ARG A C 1
ATOM 1136 O O . ARG A 1 155 ? 20.5 22.219 9.812 1 95.25 155 ARG A O 1
ATOM 1143 N N . GLY A 1 156 ? 21.953 23.281 8.508 1 93.94 156 GLY A N 1
ATOM 1144 C CA . GLY A 1 156 ? 22.141 22.172 7.598 1 93.94 156 GLY A CA 1
ATOM 1145 C C . GLY A 1 156 ? 21 22.016 6.605 1 93.94 156 GLY A C 1
ATOM 1146 O O . GLY A 1 156 ? 20.734 20.906 6.133 1 93.94 156 GLY A O 1
ATOM 1147 N N . ILE A 1 157 ? 20.25 22.984 6.402 1 92.56 157 ILE A N 1
ATOM 1148 C CA . ILE A 1 157 ? 19.219 22.938 5.367 1 92.56 157 ILE A CA 1
ATOM 1149 C C . ILE A 1 157 ? 19.875 22.781 3.996 1 92.56 157 ILE A C 1
ATOM 1151 O O . ILE A 1 157 ? 20.797 23.516 3.65 1 92.56 157 ILE A O 1
ATOM 1155 N N . PRO A 1 158 ? 19.406 21.75 3.322 1 88.12 158 PRO A N 1
ATOM 1156 C CA . PRO A 1 158 ? 20.031 21.5 2.018 1 88.12 158 PRO A CA 1
ATOM 1157 C C . PRO A 1 158 ? 20.031 22.75 1.127 1 88.12 158 PRO A C 1
ATOM 1159 O O . PRO A 1 158 ? 19.156 23.609 1.268 1 88.12 158 PRO A O 1
ATOM 1162 N N . ALA A 1 159 ? 21.188 22.703 0.265 1 75.56 159 ALA A N 1
ATOM 1163 C CA . ALA A 1 159 ? 21.266 23.766 -0.72 1 75.56 159 ALA A CA 1
ATOM 1164 C C . ALA A 1 159 ? 20.297 23.531 -1.879 1 75.56 159 ALA A C 1
ATOM 1166 O O . ALA A 1 159 ? 19.969 22.391 -2.191 1 75.56 159 ALA A O 1
ATOM 1167 N N . GLY A 1 160 ? 19.578 24.547 -2.301 1 69.75 160 GLY A N 1
ATOM 1168 C CA . GLY A 1 160 ? 18.703 24.375 -3.451 1 69.75 160 GLY A CA 1
ATOM 1169 C C . GLY A 1 160 ? 17.516 25.328 -3.441 1 69.75 160 GLY A C 1
ATOM 1170 O O . GLY A 1 160 ? 17.391 26.156 -2.539 1 69.75 160 GLY A O 1
ATOM 1171 N N . GLY A 1 161 ? 16.797 25.328 -4.484 1 68.06 161 GLY A N 1
ATOM 1172 C CA . GLY A 1 161 ? 15.711 26.266 -4.762 1 68.06 161 GLY A CA 1
ATOM 1173 C C . GLY A 1 161 ? 14.453 25.953 -3.98 1 68.06 161 GLY A C 1
ATOM 1174 O O . GLY A 1 161 ? 13.391 26.5 -4.262 1 68.06 161 GLY A O 1
ATOM 1175 N N . GLY A 1 162 ? 14.531 25.078 -2.893 1 82.06 162 GLY A N 1
ATOM 1176 C CA . GLY A 1 162 ? 13.297 24.812 -2.174 1 82.06 162 GLY A CA 1
ATOM 1177 C C . GLY A 1 162 ? 13.055 25.781 -1.023 1 82.06 162 GLY A C 1
ATOM 1178 O O . GLY A 1 162 ? 13.93 26.578 -0.682 1 82.06 162 GLY A O 1
ATOM 1179 N N . ILE A 1 163 ? 11.789 25.906 -0.537 1 92 163 ILE A N 1
ATOM 1180 C CA . ILE A 1 163 ? 11.414 26.703 0.627 1 92 163 ILE A CA 1
ATOM 1181 C C . ILE A 1 163 ? 10.789 25.812 1.688 1 92 163 ILE A C 1
ATOM 1183 O O . ILE A 1 163 ? 10.195 24.781 1.363 1 92 163 ILE A O 1
ATOM 1187 N N . ILE A 1 164 ? 10.992 26.234 2.9 1 96.06 164 ILE A N 1
ATOM 1188 C CA . ILE A 1 164 ? 10.344 25.547 4.008 1 96.06 164 ILE A CA 1
ATOM 1189 C C . ILE A 1 164 ? 8.883 25.969 4.098 1 96.06 164 ILE A C 1
ATOM 1191 O O . ILE A 1 164 ? 8.586 27.172 4.188 1 96.06 164 ILE A O 1
ATOM 1195 N N . THR A 1 165 ? 8.031 25.031 4.078 1 95.5 165 THR A N 1
ATOM 1196 C CA . THR A 1 165 ? 6.617 25.375 4.039 1 95.5 165 THR A CA 1
ATOM 1197 C C . THR A 1 165 ? 5.934 25 5.352 1 95.5 165 THR A C 1
ATOM 1199 O O . THR A 1 165 ? 4.938 25.625 5.738 1 95.5 165 THR A O 1
ATOM 1202 N N . THR A 1 166 ? 6.383 24.016 5.973 1 96.75 166 THR A N 1
ATOM 1203 C CA . THR A 1 166 ? 5.68 23.516 7.152 1 96.75 166 THR A CA 1
ATOM 1204 C C . THR A 1 166 ? 6.625 22.719 8.047 1 96.75 166 THR A C 1
ATOM 1206 O O . THR A 1 166 ? 7.699 22.297 7.609 1 96.75 166 THR A O 1
ATOM 1209 N N . CYS A 1 167 ? 6.199 22.562 9.328 1 97.75 167 CYS A N 1
ATOM 1210 C CA . CYS A 1 167 ? 6.926 21.719 10.273 1 97.75 167 CYS A CA 1
ATOM 1211 C C . CYS A 1 167 ? 5.973 21.078 11.273 1 97.75 167 CYS A C 1
ATOM 1213 O O . CYS A 1 167 ? 4.832 21.516 11.422 1 97.75 167 CYS A O 1
ATOM 1215 N N . ALA A 1 168 ? 6.438 20.031 11.859 1 97.75 168 ALA A N 1
ATOM 1216 C CA . ALA A 1 168 ? 5.648 19.328 12.867 1 97.75 168 ALA A CA 1
ATOM 1217 C C . ALA A 1 168 ? 6.547 18.531 13.805 1 97.75 168 ALA A C 1
ATOM 1219 O O . ALA A 1 168 ? 7.363 17.719 13.352 1 97.75 168 ALA A O 1
ATOM 1220 N N . PHE A 1 169 ? 6.391 18.781 15.086 1 97.44 169 PHE A N 1
ATOM 1221 C CA . PHE A 1 169 ? 7.031 17.891 16.031 1 97.44 169 PHE A CA 1
ATOM 1222 C C . PHE A 1 169 ? 6.375 16.516 16.016 1 97.44 169 PHE A C 1
ATOM 1224 O O . PHE A 1 169 ? 5.156 16.406 15.867 1 97.44 169 PHE A O 1
ATOM 1231 N N . HIS A 1 170 ? 7.188 15.547 16.219 1 95.25 170 HIS A N 1
ATOM 1232 C CA . HIS A 1 170 ? 6.641 14.203 16.344 1 95.25 170 HIS A CA 1
ATOM 1233 C C . HIS A 1 170 ? 5.922 14.016 17.672 1 95.25 170 HIS A C 1
ATOM 1235 O O . HIS A 1 170 ? 6.387 14.508 18.703 1 95.25 170 HIS A O 1
ATOM 1241 N N . HIS A 1 171 ? 4.879 13.203 17.703 1 89.94 171 HIS A N 1
ATOM 1242 C CA . HIS A 1 171 ? 4.027 13.078 18.891 1 89.94 171 HIS A CA 1
ATOM 1243 C C . HIS A 1 171 ? 4.711 12.242 19.969 1 89.94 171 HIS A C 1
ATOM 1245 O O . HIS A 1 171 ? 4.387 12.367 21.156 1 89.94 171 HIS A O 1
ATOM 1251 N N . HIS A 1 172 ? 5.645 11.492 19.562 1 89.25 172 HIS A N 1
ATOM 1252 C CA . HIS A 1 172 ? 6.227 10.547 20.516 1 89.25 172 HIS A CA 1
ATOM 1253 C C . HIS A 1 172 ? 7.652 10.938 20.875 1 89.25 172 HIS A C 1
ATOM 1255 O O . HIS A 1 172 ? 8.359 10.172 21.531 1 89.25 172 HIS A O 1
ATOM 1261 N N . SER A 1 173 ? 8.07 12.008 20.375 1 89.75 173 SER A N 1
ATOM 1262 C CA . SER A 1 173 ? 9.406 12.508 20.688 1 89.75 173 SER A CA 1
ATOM 1263 C C . SER A 1 173 ? 9.383 14.016 20.922 1 89.75 173 SER A C 1
ATOM 1265 O O . SER A 1 173 ? 8.867 14.773 20.094 1 89.75 173 SER A O 1
ATOM 1267 N N . ARG A 1 174 ? 10.023 14.383 21.922 1 91.25 174 ARG A N 1
ATOM 1268 C CA . ARG A 1 174 ? 10.078 15.797 22.281 1 91.25 174 ARG A CA 1
ATOM 1269 C C . ARG A 1 174 ? 10.969 16.578 21.312 1 91.25 174 ARG A C 1
ATOM 1271 O O . ARG A 1 174 ? 10.734 17.766 21.062 1 91.25 174 ARG A O 1
ATOM 1278 N N . THR A 1 175 ? 11.906 15.883 20.797 1 94.12 175 THR A N 1
ATOM 1279 C CA . THR A 1 175 ? 12.953 16.656 20.125 1 94.12 175 THR A CA 1
ATOM 1280 C C . THR A 1 175 ? 12.961 16.375 18.625 1 94.12 175 THR A C 1
ATOM 1282 O O . THR A 1 175 ? 13.727 16.984 17.875 1 94.12 175 THR A O 1
ATOM 1285 N N . ARG A 1 176 ? 12.148 15.484 18.172 1 95.88 176 ARG A N 1
ATOM 1286 C CA . ARG A 1 176 ? 12.133 15.18 16.734 1 95.88 176 ARG A CA 1
ATOM 1287 C C . ARG A 1 176 ? 11.219 16.141 15.984 1 95.88 176 ARG A C 1
ATOM 1289 O O . ARG A 1 176 ? 10.008 16.156 16.219 1 95.88 176 ARG A O 1
ATOM 1296 N N . LEU A 1 177 ? 11.82 16.859 15.133 1 97.94 177 LEU A N 1
ATOM 1297 C CA . LEU A 1 177 ? 11.094 17.844 14.336 1 97.94 177 LEU A CA 1
ATOM 1298 C C . LEU A 1 177 ? 11.141 17.484 12.852 1 97.94 177 LEU A C 1
ATOM 1300 O O . LEU A 1 177 ? 12.211 17.219 12.305 1 97.94 177 LEU A O 1
ATOM 1304 N N . LEU A 1 178 ? 9.977 17.438 12.258 1 97.69 178 LEU A N 1
ATOM 1305 C CA . LEU A 1 178 ? 9.844 17.203 10.82 1 97.69 178 LEU A CA 1
ATOM 1306 C C . LEU A 1 178 ? 9.633 18.5 10.07 1 97.69 178 LEU A C 1
ATOM 1308 O O . LEU A 1 178 ? 8.836 19.344 10.492 1 97.69 178 LEU A O 1
ATOM 1312 N N . VAL A 1 179 ? 10.352 18.656 8.977 1 97.69 179 VAL A N 1
ATOM 1313 C CA . VAL A 1 179 ? 10.281 19.891 8.219 1 97.69 179 VAL A CA 1
ATOM 1314 C C . VAL A 1 179 ? 10.109 19.594 6.734 1 97.69 179 VAL A C 1
ATOM 1316 O O . VAL A 1 179 ? 10.797 18.719 6.191 1 97.69 179 VAL A O 1
ATOM 1319 N N . GLY A 1 180 ? 9.141 20.281 6.129 1 96.69 180 GLY A N 1
ATOM 1320 C CA . GLY A 1 180 ? 8.977 20.172 4.688 1 96.69 180 GLY A CA 1
ATOM 1321 C C . GLY A 1 180 ? 9.773 21.203 3.916 1 96.69 180 GLY A C 1
ATOM 1322 O O . GLY A 1 180 ? 9.57 22.406 4.086 1 96.69 180 GLY A O 1
ATOM 1323 N N . PHE A 1 181 ? 10.664 20.797 3.148 1 96 181 PHE A N 1
ATOM 1324 C CA . PHE A 1 181 ? 11.5 21.625 2.289 1 96 181 PHE A CA 1
ATOM 1325 C C . PHE A 1 181 ? 11.391 21.188 0.836 1 96 181 PHE A C 1
ATOM 1327 O O . PHE A 1 181 ? 12.047 20.219 0.427 1 96 181 PHE A O 1
ATOM 1334 N N . GLY A 1 182 ? 10.578 22 0.122 1 92.56 182 GLY A N 1
ATOM 1335 C CA . GLY A 1 182 ? 10.281 21.516 -1.213 1 92.56 182 GLY A CA 1
ATOM 1336 C C . GLY A 1 182 ? 9.609 20.156 -1.209 1 92.56 182 GLY A C 1
ATOM 1337 O O . GLY A 1 182 ? 8.555 19.984 -0.599 1 92.56 182 GLY A O 1
ATOM 1338 N N . SER A 1 183 ? 10.289 19.219 -1.891 1 90.81 183 SER A N 1
ATOM 1339 C CA . SER A 1 183 ? 9.75 17.859 -1.91 1 90.81 183 SER A CA 1
ATOM 1340 C C . SER A 1 183 ? 10.484 16.953 -0.927 1 90.81 183 SER A C 1
ATOM 1342 O O . SER A 1 183 ? 10.297 15.734 -0.937 1 90.81 183 SER A O 1
ATOM 1344 N N . GLN A 1 184 ? 11.281 17.516 -0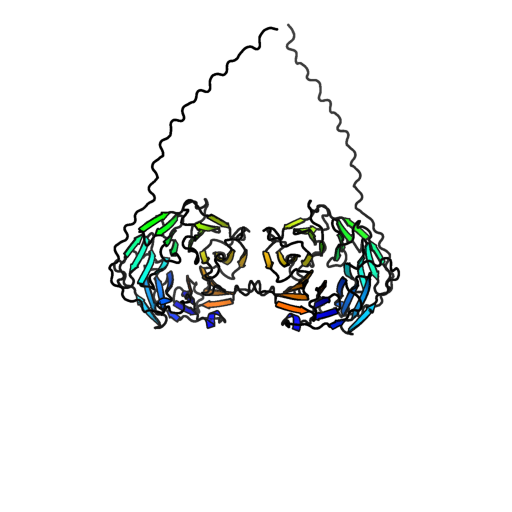.102 1 92.12 184 GLN A N 1
ATOM 1345 C CA . GLN A 1 184 ? 12.07 16.734 0.841 1 92.12 184 GLN A CA 1
ATOM 1346 C C . GLN A 1 184 ? 11.523 16.859 2.26 1 92.12 184 GLN A C 1
ATOM 1348 O O . GLN A 1 184 ? 11.141 17.953 2.686 1 92.12 184 GLN A O 1
ATOM 1353 N N . LEU A 1 185 ? 11.477 15.797 2.91 1 93.81 185 LEU A N 1
ATOM 1354 C CA . LEU A 1 185 ? 11.18 15.758 4.336 1 93.81 185 LEU A CA 1
ATOM 1355 C C . LEU A 1 185 ? 12.461 15.703 5.16 1 93.81 185 LEU A C 1
ATOM 1357 O O . LEU A 1 185 ? 13.219 14.734 5.066 1 93.81 185 LEU A O 1
ATOM 1361 N N . LEU A 1 186 ? 12.703 16.75 5.906 1 95.62 186 LEU A N 1
ATOM 1362 C CA . LEU A 1 186 ? 13.859 16.797 6.797 1 95.62 186 LEU A CA 1
ATOM 1363 C C . LEU A 1 186 ? 13.484 16.328 8.203 1 95.62 186 LEU A C 1
ATOM 1365 O O . LEU A 1 186 ? 12.484 16.781 8.758 1 95.62 186 LEU A O 1
ATOM 1369 N N . VAL A 1 187 ? 14.289 15.461 8.695 1 95.69 187 VAL A N 1
ATOM 1370 C CA . VAL A 1 187 ? 14.086 14.977 10.055 1 95.69 187 VAL A CA 1
ATOM 1371 C C . VAL A 1 187 ? 15.211 15.477 10.961 1 95.69 187 VAL A C 1
ATOM 1373 O O . VAL A 1 187 ? 16.359 15.078 10.805 1 95.69 187 VAL A O 1
ATOM 1376 N N . TYR A 1 188 ? 14.812 16.344 11.883 1 97 188 TYR A N 1
ATOM 1377 C CA . TYR A 1 188 ? 15.797 16.906 12.805 1 97 188 TYR A CA 1
ATOM 1378 C C . TYR A 1 188 ? 15.648 16.281 14.188 1 97 188 TYR A C 1
ATOM 1380 O O . TYR A 1 188 ? 14.547 15.922 14.602 1 97 188 TYR A O 1
ATOM 1388 N N . ASP A 1 189 ? 16.75 16.188 14.82 1 95.81 189 ASP A N 1
ATOM 1389 C CA . ASP A 1 189 ? 16.828 16.141 16.281 1 95.81 189 ASP A CA 1
ATOM 1390 C C . ASP A 1 189 ? 17.266 17.484 16.844 1 95.81 189 ASP A C 1
ATOM 1392 O O . ASP A 1 189 ? 18.406 17.906 16.656 1 95.81 189 ASP A O 1
ATOM 1396 N N . THR A 1 190 ? 16.406 18.141 17.516 1 95.19 190 THR A N 1
ATOM 1397 C CA . THR A 1 190 ? 16.641 19.516 17.906 1 95.19 190 THR A CA 1
ATOM 1398 C C . THR A 1 190 ? 17.812 19.609 18.891 1 95.19 190 THR A C 1
ATOM 1400 O O . THR A 1 190 ? 18.344 20.703 19.125 1 95.19 190 THR A O 1
ATOM 1403 N N . THR A 1 191 ? 18.219 18.484 19.438 1 93.12 191 THR A N 1
ATOM 1404 C CA . THR A 1 191 ? 19.375 18.484 20.312 1 93.12 191 THR A CA 1
ATOM 1405 C C . THR A 1 191 ? 20.672 18.5 19.5 1 93.12 191 THR A C 1
ATOM 1407 O O . THR A 1 191 ? 21.75 18.766 20.047 1 93.12 191 THR A O 1
ATOM 1410 N N . ARG A 1 192 ? 20.547 18.203 18.234 1 93.38 192 ARG A N 1
ATOM 1411 C CA . ARG A 1 192 ? 21.672 18.266 17.281 1 93.38 192 ARG A CA 1
ATOM 1412 C C . ARG A 1 192 ? 21.391 19.266 16.172 1 93.38 192 ARG A C 1
ATOM 1414 O O . ARG A 1 192 ? 21.094 18.875 15.039 1 93.38 192 ARG A O 1
ATOM 1421 N N . PRO A 1 193 ? 21.672 20.5 16.469 1 92.69 193 PRO A N 1
ATOM 1422 C CA . PRO A 1 193 ? 21.188 21.562 15.578 1 92.69 193 PRO A CA 1
ATOM 1423 C C . PRO A 1 193 ? 22.047 21.703 14.32 1 92.69 193 PRO A C 1
ATOM 1425 O O . PRO A 1 193 ? 21.734 22.5 13.43 1 92.69 193 PRO A O 1
ATOM 1428 N N . SER A 1 194 ? 23.047 21.016 14.148 1 92.75 194 SER A N 1
ATOM 1429 C CA . SER A 1 194 ? 24 21.203 13.07 1 92.75 194 SER A CA 1
ATOM 1430 C C . SER A 1 194 ? 23.453 20.719 11.742 1 92.75 194 SER A C 1
ATOM 1432 O O . SER A 1 194 ? 23.891 21.156 10.68 1 92.75 194 SER A O 1
ATOM 1434 N N . GLY A 1 195 ? 22.516 19.75 11.836 1 94.62 195 GLY A N 1
ATOM 1435 C CA . GLY A 1 195 ? 21.922 19.266 10.594 1 94.62 195 GLY A CA 1
ATOM 1436 C C . GLY A 1 195 ? 20.828 18.234 10.812 1 94.62 195 GLY A C 1
ATOM 1437 O O . GLY A 1 195 ? 20.703 17.688 11.914 1 94.62 195 GLY A O 1
ATOM 1438 N N . PRO A 1 196 ? 20.125 18.078 9.781 1 94.94 196 PRO A N 1
ATOM 1439 C CA . PRO A 1 196 ? 19.094 17.031 9.906 1 94.94 196 PRO A CA 1
ATOM 1440 C C . PRO A 1 196 ? 19.688 15.633 10.055 1 94.94 196 PRO A C 1
ATOM 1442 O O . PRO A 1 196 ? 20.719 15.328 9.461 1 94.94 196 PRO A O 1
ATOM 1445 N N . ALA A 1 197 ? 19.016 14.898 10.859 1 93.25 197 ALA A N 1
ATOM 1446 C CA . ALA A 1 197 ? 19.406 13.508 11.047 1 93.25 197 ALA A CA 1
ATOM 1447 C C . ALA A 1 197 ? 19.156 12.688 9.789 1 93.25 197 ALA A C 1
ATOM 1449 O O . ALA A 1 197 ? 19.891 11.727 9.508 1 93.25 197 ALA A O 1
ATOM 1450 N N . LYS A 1 198 ? 18.078 13 9.102 1 91.75 198 LYS A N 1
ATOM 1451 C CA . LYS A 1 198 ? 17.688 12.281 7.895 1 91.75 198 LYS A CA 1
ATOM 1452 C C . LYS A 1 198 ? 17.047 13.219 6.879 1 91.75 198 LYS A C 1
ATOM 1454 O O . LYS A 1 198 ? 16.344 14.164 7.258 1 91.75 198 LYS A O 1
ATOM 1459 N N . ILE A 1 199 ? 17.281 12.945 5.621 1 90.56 199 ILE A N 1
ATOM 1460 C CA . ILE A 1 199 ? 16.609 13.625 4.52 1 90.56 199 ILE A CA 1
ATOM 1461 C C . ILE A 1 199 ? 15.891 12.602 3.637 1 90.56 199 ILE A C 1
ATOM 1463 O O . ILE A 1 199 ? 16.516 11.68 3.109 1 90.56 199 ILE A O 1
ATOM 1467 N N . ILE A 1 200 ? 14.578 12.789 3.527 1 88.44 200 ILE A N 1
ATOM 1468 C CA . ILE A 1 200 ? 13.773 11.859 2.734 1 88.44 200 ILE A CA 1
ATOM 1469 C C . ILE A 1 200 ? 13.203 12.586 1.521 1 88.44 200 ILE A C 1
ATOM 1471 O O . ILE A 1 200 ? 12.414 13.523 1.668 1 88.44 200 ILE A O 1
ATOM 1475 N N . ASP A 1 201 ? 13.555 12.172 0.393 1 87.19 201 ASP A N 1
ATOM 1476 C CA . ASP A 1 201 ? 12.992 12.75 -0.826 1 87.19 201 ASP A CA 1
ATOM 1477 C C . ASP A 1 201 ? 11.703 12.031 -1.223 1 87.19 201 ASP A C 1
ATOM 1479 O O . ASP A 1 201 ? 11.727 10.875 -1.641 1 87.19 201 ASP A O 1
ATOM 1483 N N . ILE A 1 202 ? 10.633 12.703 -1.063 1 83.06 202 ILE A N 1
ATOM 1484 C CA . ILE A 1 202 ? 9.328 12.125 -1.355 1 83.06 202 ILE A CA 1
ATOM 1485 C C . ILE A 1 202 ? 9.156 11.969 -2.865 1 83.06 202 ILE A C 1
ATOM 1487 O O . ILE A 1 202 ? 8.43 11.078 -3.324 1 83.06 202 ILE A O 1
ATOM 1491 N N . ASP A 1 203 ? 9.703 12.883 -3.66 1 78.38 203 ASP A N 1
ATOM 1492 C CA . ASP A 1 203 ? 9.594 12.836 -5.113 1 78.38 203 ASP A CA 1
ATOM 1493 C C . ASP A 1 203 ? 10.766 12.086 -5.734 1 78.38 203 ASP A C 1
ATOM 1495 O O . ASP A 1 203 ? 11.328 12.523 -6.738 1 78.38 203 ASP A O 1
ATOM 1499 N N . LYS A 1 204 ? 11.094 11 -5.168 1 67.12 204 LYS A N 1
ATOM 1500 C CA . LYS A 1 204 ? 12.258 10.25 -5.633 1 67.12 204 LYS A CA 1
ATOM 1501 C C . LYS A 1 204 ? 12.102 9.852 -7.098 1 67.12 204 LYS A C 1
ATOM 1503 O O . LYS A 1 204 ? 13.07 9.875 -7.859 1 67.12 204 LYS A O 1
ATOM 1508 N N . GLU A 1 205 ? 10.906 9.617 -7.391 1 56.38 205 GLU A N 1
ATOM 1509 C CA . GLU A 1 205 ? 10.664 9.141 -8.75 1 56.38 205 GLU A CA 1
ATOM 1510 C C . GLU A 1 205 ? 10.328 10.297 -9.688 1 56.38 205 GLU A C 1
ATOM 1512 O O . GLU A 1 205 ? 10.062 10.078 -10.875 1 56.38 205 GLU A O 1
ATOM 1517 N N . LYS A 1 206 ? 10.422 11.453 -9.203 1 58.19 206 LYS A N 1
ATOM 1518 C CA . LYS A 1 206 ? 10.227 12.672 -9.984 1 58.19 206 LYS A CA 1
ATOM 1519 C C . LYS A 1 206 ? 8.844 12.688 -10.641 1 58.19 206 LYS A C 1
ATOM 1521 O O . LYS A 1 206 ? 8.734 12.93 -11.844 1 58.19 206 LYS A O 1
ATOM 1526 N N . LYS A 1 207 ? 7.949 12.234 -9.961 1 61.59 207 LYS A N 1
ATOM 1527 C CA . LYS A 1 207 ? 6.574 12.219 -10.453 1 61.59 207 LYS A CA 1
ATOM 1528 C C . LYS A 1 207 ? 5.918 13.586 -10.297 1 61.59 207 LYS A C 1
ATOM 1530 O O . LYS A 1 207 ? 4.703 13.727 -10.453 1 61.59 207 LYS A O 1
ATOM 1535 N N . ASN A 1 208 ? 6.762 14.625 -10.039 1 73.44 208 ASN A N 1
ATOM 1536 C CA . ASN A 1 208 ? 6.281 15.992 -9.898 1 73.44 208 ASN A CA 1
ATOM 1537 C C . ASN A 1 208 ? 5.176 16.094 -8.852 1 73.44 208 ASN A C 1
ATOM 1539 O O . ASN A 1 208 ? 4.105 16.641 -9.125 1 73.44 208 ASN A O 1
ATOM 1543 N N . ILE A 1 209 ? 5.488 15.641 -7.688 1 80 209 ILE A N 1
ATOM 1544 C CA . ILE A 1 209 ? 4.496 15.586 -6.621 1 80 209 ILE A CA 1
ATOM 1545 C C . ILE A 1 209 ? 4.336 16.969 -5.996 1 80 209 ILE A C 1
ATOM 1547 O O . ILE A 1 209 ? 3.479 17.172 -5.133 1 80 209 ILE A O 1
ATOM 1551 N N . GLY 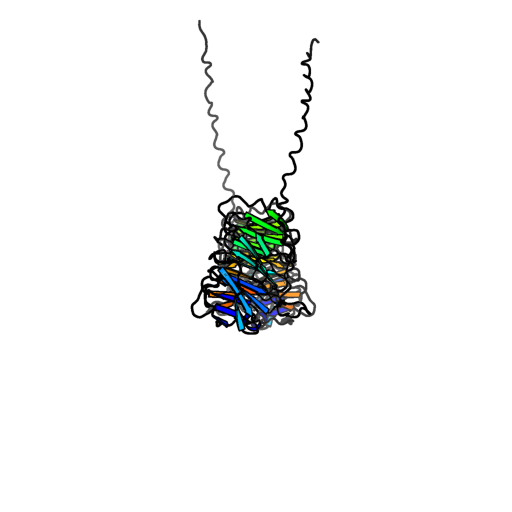A 1 210 ? 5.133 18.078 -6.469 1 87.25 210 GLY A N 1
ATOM 1552 C CA . GLY A 1 210 ? 5.082 19.406 -5.891 1 87.25 210 GLY A CA 1
ATOM 1553 C C . GLY A 1 210 ? 5.801 19.5 -4.559 1 87.25 210 GLY A C 1
ATOM 1554 O O . GLY A 1 210 ? 6.742 18.75 -4.301 1 87.25 210 GLY A O 1
ATOM 1555 N N . THR A 1 211 ? 5.422 20.5 -3.812 1 92.31 211 THR A N 1
ATOM 1556 C CA . THR A 1 211 ? 6.07 20.75 -2.533 1 92.31 211 THR A CA 1
ATOM 1557 C C . THR A 1 211 ? 5.258 20.172 -1.384 1 92.31 211 THR A C 1
ATOM 1559 O O . THR A 1 211 ? 4.043 19.984 -1.506 1 92.31 211 THR A O 1
ATOM 1562 N N . ILE A 1 212 ? 5.957 19.875 -0.356 1 93.81 212 ILE A N 1
ATOM 1563 C CA . ILE A 1 212 ? 5.281 19.438 0.857 1 93.81 212 ILE A CA 1
ATOM 1564 C C . ILE A 1 212 ? 4.504 20.594 1.472 1 93.81 212 ILE A C 1
ATOM 1566 O O . ILE A 1 212 ? 5.07 21.656 1.736 1 93.81 212 ILE A O 1
ATOM 1570 N N . VAL A 1 213 ? 3.229 20.375 1.703 1 94.81 213 VAL A N 1
ATOM 1571 C CA . VAL A 1 213 ? 2.414 21.469 2.215 1 94.81 213 VAL A CA 1
ATOM 1572 C C . VAL A 1 213 ? 1.921 21.141 3.621 1 94.81 213 VAL A C 1
ATOM 1574 O O . VAL A 1 213 ? 1.484 22.016 4.359 1 94.81 213 VAL A O 1
ATOM 1577 N N . ALA A 1 214 ? 1.956 19.906 3.963 1 96.19 214 ALA A N 1
ATOM 1578 C CA . ALA A 1 214 ? 1.46 19.484 5.273 1 96.19 214 ALA A CA 1
ATOM 1579 C C . ALA A 1 214 ? 2.176 18.234 5.762 1 96.19 214 ALA A C 1
ATOM 1581 O O . ALA A 1 214 ? 2.549 17.375 4.961 1 96.19 214 ALA A O 1
ATOM 1582 N N . ILE A 1 215 ? 2.416 18.188 7.016 1 96.62 215 ILE A N 1
ATOM 1583 C CA . ILE A 1 215 ? 3.012 17.031 7.68 1 96.62 215 ILE A CA 1
ATOM 1584 C C . ILE A 1 215 ? 2.17 16.641 8.898 1 96.62 215 ILE A C 1
ATOM 1586 O O . ILE A 1 215 ? 1.777 17.5 9.688 1 96.62 215 ILE A O 1
ATOM 1590 N N . SER A 1 216 ? 1.851 15.422 8.992 1 96.06 216 SER A N 1
ATOM 1591 C CA . SER A 1 216 ? 1.112 14.93 10.148 1 96.06 216 SER A CA 1
ATOM 1592 C C . SER A 1 216 ? 1.708 13.625 10.672 1 96.06 216 SER A C 1
ATOM 1594 O O . SER A 1 216 ? 1.597 12.578 10.031 1 96.06 216 SER A O 1
ATOM 1596 N N . PRO A 1 217 ? 2.373 13.711 11.82 1 94.62 217 PRO A N 1
ATOM 1597 C CA . PRO A 1 217 ? 2.83 12.461 12.43 1 94.62 217 PRO A CA 1
ATOM 1598 C C . PRO A 1 217 ? 1.686 11.641 13.023 1 94.62 217 PRO A C 1
ATOM 1600 O O . PRO A 1 217 ? 0.714 12.203 13.531 1 94.62 217 PRO A O 1
ATOM 1603 N N . SER A 1 218 ? 1.836 10.359 12.977 1 90.75 218 SER A N 1
ATOM 1604 C CA . SER A 1 218 ? 0.836 9.477 13.57 1 90.75 218 SER A CA 1
ATOM 1605 C C . SER A 1 218 ? 0.806 9.609 15.086 1 90.75 218 SER A C 1
ATOM 1607 O O . SER A 1 218 ? 1.854 9.633 15.734 1 90.75 218 SER A O 1
ATOM 1609 N N . PRO A 1 219 ? -0.396 9.727 15.609 1 88.06 219 PRO A N 1
ATOM 1610 C CA . PRO A 1 219 ? -0.476 9.789 17.062 1 88.06 219 PRO A CA 1
ATOM 1611 C C . PRO A 1 219 ? -0.168 8.453 17.734 1 88.06 219 PRO A C 1
ATOM 1613 O O . PRO A 1 219 ? 0.109 8.406 18.938 1 88.06 219 PRO A O 1
ATOM 1616 N N . PHE A 1 220 ? -0.164 7.406 17 1 82.06 220 PHE A N 1
ATOM 1617 C CA . PHE A 1 220 ? -0.018 6.082 17.594 1 82.06 220 PHE A CA 1
ATOM 1618 C C . PHE A 1 220 ? 1.334 5.477 17.234 1 82.06 220 PHE A C 1
ATOM 1620 O O . PHE A 1 220 ? 1.983 4.855 18.078 1 82.06 220 PHE A O 1
ATOM 1627 N N . SER A 1 221 ? 1.714 5.691 16.078 1 81.81 221 SER A N 1
ATOM 1628 C CA . SER A 1 221 ? 2.973 5.113 15.609 1 81.81 221 SER A CA 1
ATOM 1629 C C . SER A 1 221 ? 4.145 6.051 15.883 1 81.81 221 SER A C 1
ATOM 1631 O O . SER A 1 221 ? 4.055 7.258 15.633 1 81.81 221 SER A O 1
ATOM 1633 N N . LYS A 1 222 ? 5.227 5.492 16.234 1 86.62 222 LYS A N 1
ATOM 1634 C CA . LYS A 1 222 ? 6.414 6.285 16.531 1 86.62 222 LYS A CA 1
ATOM 1635 C C . LYS A 1 222 ? 7.184 6.629 15.258 1 86.62 222 LYS A C 1
ATOM 1637 O O . LYS A 1 222 ? 8.07 7.48 15.273 1 86.62 222 LYS A O 1
ATOM 1642 N N . THR A 1 223 ? 6.75 6.039 14.188 1 87.19 223 THR A N 1
ATOM 1643 C CA . THR A 1 223 ? 7.609 6.215 13.023 1 87.19 223 THR A CA 1
ATOM 1644 C C . THR A 1 223 ? 6.785 6.629 11.805 1 87.19 223 THR A C 1
ATOM 1646 O O . THR A 1 223 ? 7.34 7.094 10.805 1 87.19 223 THR A O 1
ATOM 1649 N N . LEU A 1 224 ? 5.5 6.48 11.82 1 87.25 224 LEU A N 1
ATOM 1650 C CA . LEU A 1 224 ? 4.68 6.738 10.641 1 87.25 224 LEU A CA 1
ATOM 1651 C C . LEU A 1 224 ? 4.316 8.219 10.539 1 87.25 224 LEU A C 1
ATOM 1653 O O . LEU A 1 224 ? 3.834 8.805 11.508 1 87.25 224 LEU A O 1
ATOM 1657 N N . VAL A 1 225 ? 4.52 8.773 9.367 1 93.19 225 VAL A N 1
ATOM 1658 C CA . VAL A 1 225 ? 4.211 10.172 9.086 1 93.19 225 VAL A CA 1
ATOM 1659 C C . VAL A 1 225 ? 3.475 10.281 7.75 1 93.19 225 VAL A C 1
ATOM 1661 O O . VAL A 1 225 ? 3.832 9.602 6.785 1 93.19 225 VAL A O 1
ATOM 1664 N N . ALA A 1 226 ? 2.482 11.031 7.773 1 93.12 226 ALA A N 1
ATOM 1665 C CA . ALA A 1 226 ? 1.81 11.359 6.52 1 93.12 226 ALA A CA 1
ATOM 1666 C C . ALA A 1 226 ? 2.248 12.734 6.008 1 93.12 226 ALA A C 1
ATOM 1668 O O . ALA A 1 226 ? 2.328 13.695 6.777 1 93.12 226 ALA A O 1
ATOM 1669 N N . VAL A 1 227 ? 2.535 12.789 4.742 1 93.69 227 VAL A N 1
ATOM 1670 C CA . VAL A 1 227 ? 2.98 14.023 4.102 1 93.69 227 VAL A CA 1
ATOM 1671 C C . VAL A 1 227 ? 2.078 14.344 2.914 1 93.69 227 VAL A C 1
ATOM 1673 O O . VAL A 1 227 ? 1.839 13.484 2.061 1 93.69 227 VAL A O 1
ATOM 1676 N N . GLY A 1 228 ? 1.534 15.555 2.975 1 92.5 228 GLY A N 1
ATOM 1677 C CA . GLY A 1 228 ? 0.745 16.031 1.849 1 92.5 228 GLY A CA 1
ATOM 1678 C C . GLY A 1 228 ? 1.527 16.922 0.904 1 92.5 228 GLY A C 1
ATOM 1679 O O . GLY A 1 228 ? 2.244 17.828 1.344 1 92.5 228 GLY A O 1
ATOM 1680 N N . CYS A 1 229 ? 1.334 16.672 -0.357 1 89.94 229 CYS A N 1
ATOM 1681 C CA . CYS A 1 229 ? 2.055 17.438 -1.359 1 89.94 229 CYS A CA 1
ATOM 1682 C C . CYS A 1 229 ? 1.092 18.25 -2.227 1 89.94 229 CYS A C 1
ATOM 1684 O O . CYS A 1 229 ? -0.053 17.844 -2.43 1 89.94 229 CYS A O 1
ATOM 1686 N N . SER A 1 230 ? 1.601 19.375 -2.752 1 90.5 230 SER A N 1
ATOM 1687 C CA . SER A 1 230 ? 0.779 20.328 -3.5 1 90.5 230 SER A CA 1
ATOM 1688 C C . SER A 1 230 ? 0.32 19.734 -4.828 1 90.5 230 SER A C 1
ATOM 1690 O O . SER A 1 230 ? -0.654 20.203 -5.418 1 90.5 230 SER A O 1
ATOM 1692 N N . GLY A 1 231 ? 0.973 18.719 -5.219 1 86.06 231 GLY A N 1
ATOM 1693 C CA . GLY A 1 231 ? 0.602 18.094 -6.477 1 86.06 231 GLY A CA 1
ATOM 1694 C C . GLY A 1 231 ? -0.542 17.094 -6.332 1 86.06 231 GLY A C 1
ATOM 1695 O O . GLY A 1 231 ? -0.968 16.484 -7.312 1 86.06 231 GLY A O 1
ATOM 1696 N N . GLY A 1 232 ? -0.989 16.984 -5.172 1 86.5 232 GLY A N 1
ATOM 1697 C CA . GLY A 1 232 ? -2.121 16.094 -4.961 1 86.5 232 GLY A CA 1
ATOM 1698 C C . GLY A 1 232 ? -1.71 14.68 -4.594 1 86.5 232 GLY A C 1
ATOM 1699 O O . GLY A 1 232 ? -2.207 13.711 -5.176 1 86.5 232 GLY A O 1
ATOM 1700 N N . THR A 1 233 ? -0.82 14.477 -3.76 1 84.81 233 THR A N 1
ATOM 1701 C CA . THR A 1 233 ? -0.368 13.172 -3.283 1 84.81 233 THR A CA 1
ATOM 1702 C C . THR A 1 233 ? -0.207 13.18 -1.765 1 84.81 233 THR A C 1
ATOM 1704 O O . THR A 1 233 ? 0.152 14.195 -1.178 1 84.81 233 THR A O 1
ATOM 1707 N N . VAL A 1 234 ? -0.575 12.133 -1.179 1 88.56 234 VAL A N 1
ATOM 1708 C CA . VAL A 1 234 ? -0.251 11.859 0.218 1 88.56 234 VAL A CA 1
ATOM 1709 C C . VAL A 1 234 ? 0.788 10.742 0.298 1 88.56 234 VAL A C 1
ATOM 1711 O O . VAL A 1 234 ? 0.597 9.664 -0.273 1 88.56 234 VAL A O 1
ATOM 1714 N N . ALA A 1 235 ? 1.856 11.062 0.893 1 87.38 235 ALA A N 1
ATOM 1715 C CA . ALA A 1 235 ? 2.902 10.062 1.099 1 87.38 235 ALA A CA 1
ATOM 1716 C C . ALA A 1 235 ? 2.908 9.562 2.539 1 87.38 235 ALA A C 1
ATOM 1718 O O . ALA A 1 235 ? 2.863 10.359 3.48 1 87.38 235 ALA A O 1
ATOM 1719 N N . LEU A 1 236 ? 2.822 8.312 2.727 1 85.62 236 LEU A N 1
ATOM 1720 C CA . LEU A 1 236 ? 3.023 7.684 4.027 1 85.62 236 LEU A CA 1
ATOM 1721 C C . LEU A 1 236 ? 4.473 7.246 4.203 1 85.62 236 LEU A C 1
ATOM 1723 O O . LEU A 1 236 ? 4.965 6.398 3.453 1 85.62 236 LEU A O 1
ATOM 1727 N N . VAL A 1 237 ? 5.117 7.848 5.164 1 86.62 237 VAL A N 1
ATOM 1728 C CA . VAL A 1 237 ? 6.547 7.648 5.355 1 86.62 237 VAL A CA 1
ATOM 1729 C C . VAL A 1 237 ? 6.801 6.938 6.684 1 86.62 237 VAL A C 1
ATOM 1731 O O . VAL A 1 237 ? 6.234 7.309 7.715 1 86.62 237 VAL A O 1
ATOM 1734 N N . ASP A 1 238 ? 7.574 5.93 6.621 1 82.44 238 ASP A N 1
ATOM 1735 C CA . ASP A 1 238 ? 8.109 5.32 7.836 1 82.44 238 ASP A CA 1
ATOM 1736 C C . ASP A 1 238 ? 9.516 5.82 8.125 1 82.44 238 ASP A C 1
ATOM 1738 O O . ASP A 1 238 ? 10.453 5.535 7.375 1 82.44 238 ASP A O 1
ATOM 1742 N N . LEU A 1 239 ? 9.711 6.504 9.18 1 85.62 239 LEU A N 1
ATOM 1743 C CA . LEU A 1 239 ? 10.953 7.211 9.484 1 85.62 239 LEU A CA 1
ATOM 1744 C C . LEU A 1 239 ? 12.07 6.23 9.812 1 85.62 239 LEU A C 1
ATOM 1746 O O . LEU A 1 239 ? 13.242 6.602 9.82 1 85.62 239 LEU A O 1
ATOM 1750 N N . GLU A 1 240 ? 11.781 5.035 10.148 1 75.94 240 GLU A N 1
ATOM 1751 C CA . GLU A 1 240 ? 12.812 4.07 10.523 1 75.94 240 GLU A CA 1
ATOM 1752 C C . GLU A 1 240 ? 13.211 3.199 9.336 1 75.94 240 GLU A C 1
ATOM 1754 O O . GLU A 1 240 ? 14.219 2.498 9.383 1 75.94 240 GLU A O 1
ATOM 1759 N N . LYS A 1 241 ? 12.359 3.18 8.352 1 63.59 241 LYS A N 1
ATOM 1760 C CA . LYS A 1 241 ? 12.734 2.41 7.164 1 63.59 241 LYS A CA 1
ATOM 1761 C C . LYS A 1 241 ? 13.719 3.184 6.293 1 63.59 241 LYS A C 1
ATOM 1763 O O . LYS A 1 241 ? 13.672 4.414 6.238 1 63.59 241 LYS A O 1
ATOM 1768 N N . GLU A 1 242 ? 14.727 2.611 5.836 1 55.88 242 GLU A N 1
ATOM 1769 C CA . GLU A 1 242 ? 15.828 3.227 5.098 1 55.88 242 GLU A CA 1
ATOM 1770 C C . GLU A 1 242 ? 15.305 4.059 3.928 1 55.88 242 GLU A C 1
ATOM 1772 O O . GLU A 1 242 ? 15.781 5.176 3.695 1 55.88 242 GLU A O 1
ATOM 1777 N N . ARG A 1 243 ? 14.539 3.518 3.109 1 52.62 243 ARG A N 1
ATOM 1778 C CA . ARG A 1 243 ? 14.07 4.352 2.006 1 52.62 243 ARG A CA 1
ATOM 1779 C C . ARG A 1 243 ? 12.789 5.09 2.381 1 52.62 243 ARG A C 1
ATOM 1781 O O . ARG A 1 243 ? 12.305 5.93 1.616 1 52.62 243 ARG A O 1
ATOM 1788 N N . GLY A 1 244 ? 12.516 5.34 3.604 1 47.56 244 GLY A N 1
ATOM 1789 C CA . GLY A 1 244 ? 11.375 6.055 4.156 1 47.56 244 GLY A CA 1
ATOM 1790 C C . GLY A 1 244 ? 10.086 5.805 3.398 1 47.56 244 GLY A C 1
ATOM 1791 O O . GLY A 1 244 ? 9.031 5.625 4.004 1 47.56 244 GLY A O 1
ATOM 1792 N N . LEU A 1 245 ? 10.078 6.059 1.951 1 52.12 245 LEU A N 1
ATOM 1793 C CA . LEU A 1 245 ? 8.781 6.254 1.309 1 52.12 245 LEU A CA 1
ATOM 1794 C C . LEU A 1 245 ? 8.062 4.922 1.126 1 52.12 245 LEU A C 1
ATOM 1796 O O . LEU A 1 245 ? 8.594 4.004 0.496 1 52.12 245 LEU A O 1
ATOM 1800 N N . PHE A 1 246 ? 7.066 4.645 1.893 1 60.66 246 PHE A N 1
ATOM 1801 C CA . PHE A 1 246 ? 6.367 3.369 1.797 1 60.66 246 PHE A CA 1
ATOM 1802 C C . PHE A 1 246 ? 5.336 3.4 0.678 1 60.66 246 PHE A C 1
ATOM 1804 O O . PHE A 1 246 ? 5.457 2.67 -0.307 1 60.66 246 PHE A O 1
ATOM 1811 N N . LYS A 1 247 ? 4.359 4.383 0.907 1 68.56 247 LYS A N 1
ATOM 1812 C CA . LYS A 1 247 ? 3.205 4.355 0.012 1 68.56 247 LYS A CA 1
ATOM 1813 C C . LYS A 1 247 ? 2.826 5.766 -0.438 1 68.56 247 LYS A C 1
ATOM 1815 O O . LYS A 1 247 ? 2.723 6.68 0.385 1 68.56 247 LYS A O 1
ATOM 1820 N N . VAL A 1 248 ? 2.971 6.082 -1.715 1 73.56 248 VAL A N 1
ATOM 1821 C CA . VAL A 1 248 ? 2.486 7.34 -2.273 1 73.56 248 VAL A CA 1
ATOM 1822 C C . VAL A 1 248 ? 1.089 7.145 -2.855 1 73.56 248 VAL A C 1
ATOM 1824 O O . VAL A 1 248 ? 0.889 6.309 -3.738 1 73.56 248 VAL A O 1
ATOM 1827 N N . ILE A 1 249 ? 0.212 7.832 -2.346 1 76.62 249 ILE A N 1
ATOM 1828 C CA . ILE A 1 249 ? -1.188 7.68 -2.723 1 76.62 249 ILE A CA 1
ATOM 1829 C C . ILE A 1 249 ? -1.654 8.914 -3.486 1 76.62 249 ILE A C 1
ATOM 1831 O O . ILE A 1 249 ? -1.701 10.016 -2.93 1 76.62 249 ILE A O 1
ATOM 1835 N N . PRO A 1 250 ? -1.971 8.781 -4.723 1 78.19 250 PRO A N 1
ATOM 1836 C CA . PRO A 1 250 ? -2.514 9.922 -5.461 1 78.19 250 PRO A CA 1
ATOM 1837 C C . PRO A 1 250 ? -3.891 10.352 -4.953 1 78.19 250 PRO A C 1
ATOM 1839 O O . PRO A 1 250 ? -4.711 9.5 -4.598 1 78.19 250 PRO A O 1
ATOM 1842 N N . MET A 1 251 ? -4.066 11.57 -4.863 1 79.88 251 MET A N 1
ATOM 1843 C CA . MET A 1 251 ? -5.34 12.156 -4.457 1 79.88 251 MET A CA 1
ATOM 1844 C C . MET A 1 251 ? -6.043 12.812 -5.645 1 79.88 251 MET A C 1
ATOM 1846 O O . MET A 1 251 ? -5.398 13.164 -6.633 1 79.88 251 MET A O 1
ATOM 1850 N N . PRO A 1 252 ? -7.309 12.844 -5.555 1 78.19 252 PRO A N 1
ATOM 1851 C CA . PRO A 1 252 ? -8.07 13.391 -6.684 1 78.19 252 PRO A CA 1
ATOM 1852 C C . PRO A 1 252 ? -7.883 14.898 -6.852 1 78.19 252 PRO A C 1
ATOM 1854 O O . PRO A 1 252 ? -8.289 15.461 -7.867 1 78.19 252 PRO A O 1
ATOM 1857 N N . ALA A 1 253 ? -7.348 15.609 -5.918 1 82.38 253 ALA A N 1
ATOM 1858 C CA . ALA A 1 253 ? -7.148 17.062 -5.949 1 82.38 253 ALA A CA 1
ATOM 1859 C C . ALA A 1 253 ? -5.922 17.453 -5.133 1 82.38 253 ALA A C 1
ATOM 1861 O O . ALA A 1 253 ? -5.465 16.703 -4.277 1 82.38 253 ALA A O 1
ATOM 1862 N N . PRO A 1 254 ? -5.43 18.688 -5.469 1 87.56 254 PRO A N 1
ATOM 1863 C CA . PRO A 1 254 ? -4.309 19.188 -4.664 1 87.56 254 PRO A CA 1
ATOM 1864 C C . PRO A 1 254 ? -4.652 19.297 -3.182 1 87.56 254 PRO A C 1
ATOM 1866 O O . PRO A 1 254 ? -5.754 19.719 -2.832 1 87.56 254 PRO A O 1
ATOM 1869 N N . ILE A 1 255 ? -3.672 18.984 -2.359 1 90.19 255 ILE A N 1
ATOM 1870 C CA . ILE A 1 255 ? -3.85 18.906 -0.914 1 90.19 255 ILE A CA 1
ATOM 1871 C C . ILE A 1 255 ? -3.49 20.25 -0.28 1 90.19 255 ILE A C 1
ATOM 1873 O O . ILE A 1 255 ? -2.494 20.859 -0.652 1 90.19 255 ILE A O 1
ATOM 1877 N N . THR A 1 256 ? -4.324 20.672 0.638 1 92.44 256 THR A N 1
ATOM 1878 C CA . THR A 1 256 ? -4.055 21.922 1.329 1 92.44 256 THR A CA 1
ATOM 1879 C C . THR A 1 256 ? -3.635 21.672 2.773 1 92.44 256 THR A C 1
ATOM 1881 O O . THR A 1 256 ? -2.838 22.422 3.338 1 92.44 256 THR A O 1
ATOM 1884 N N . CYS A 1 257 ? -4.168 20.719 3.326 1 93.44 257 CYS A N 1
ATOM 1885 C CA . CYS A 1 257 ? -3.889 20.391 4.719 1 93.44 257 CYS A CA 1
ATOM 1886 C C . CYS A 1 257 ? -4.066 18.891 4.965 1 93.44 257 CYS A C 1
ATOM 1888 O O . CYS A 1 257 ? -4.633 18.188 4.129 1 93.44 257 CYS A O 1
ATOM 1890 N N . LEU A 1 258 ? -3.523 18.469 6.051 1 94.62 258 LEU A N 1
ATOM 1891 C CA . LEU A 1 258 ? -3.494 17.047 6.371 1 94.62 258 LEU A CA 1
ATOM 1892 C C . LEU A 1 258 ? -3.525 16.844 7.883 1 94.62 258 LEU A C 1
ATOM 1894 O O . LEU A 1 258 ? -2.945 17.625 8.641 1 94.62 258 LEU A O 1
ATOM 1898 N N . SER A 1 259 ? -4.23 15.844 8.281 1 94.69 259 SER A N 1
ATOM 1899 C CA . SER A 1 259 ? -4.211 15.461 9.688 1 94.69 259 SER A CA 1
ATOM 1900 C C . SER A 1 259 ? -4.547 13.984 9.867 1 94.69 259 SER A C 1
ATOM 1902 O O . SER A 1 259 ? -5.434 13.461 9.188 1 94.69 259 SER A O 1
ATOM 1904 N N . PHE A 1 260 ? -3.863 13.336 10.758 1 93.12 260 PHE A N 1
ATOM 1905 C CA . PHE A 1 260 ? -4.289 12 11.164 1 93.12 260 PHE A CA 1
ATOM 1906 C C . PHE A 1 260 ? -5.57 12.07 11.984 1 93.12 260 PHE A C 1
ATOM 1908 O O . PHE A 1 260 ? -5.828 13.062 12.664 1 93.12 260 PHE A O 1
ATOM 1915 N N . SER A 1 261 ? -6.309 10.984 11.891 1 89.5 261 SER A N 1
ATOM 1916 C CA . SER A 1 261 ? -7.375 10.805 12.867 1 89.5 261 SER A CA 1
ATOM 1917 C C . SER A 1 261 ? -6.812 10.625 14.273 1 89.5 261 SER A C 1
ATOM 1919 O O . SER A 1 261 ? -5.625 10.336 14.438 1 89.5 261 SER A O 1
ATOM 1921 N N . ALA A 1 262 ? -7.668 10.898 15.227 1 86.62 262 ALA A N 1
ATOM 1922 C CA . ALA A 1 262 ? -7.227 10.852 16.625 1 86.62 262 ALA A CA 1
ATOM 1923 C C . ALA A 1 262 ? -6.641 9.484 16.969 1 86.62 262 ALA A C 1
ATOM 1925 O O . ALA A 1 262 ? -5.699 9.383 17.75 1 86.62 262 ALA A O 1
ATOM 1926 N N . GLU A 1 263 ? -7.137 8.469 16.359 1 82.44 263 GLU A N 1
ATOM 1927 C CA . GLU A 1 263 ? -6.695 7.109 16.641 1 82.44 263 GLU A CA 1
ATOM 1928 C C . GLU A 1 263 ? -5.609 6.66 15.672 1 82.44 263 GLU A C 1
ATOM 1930 O O . GLU A 1 263 ? -5.121 5.531 15.758 1 82.44 263 GLU A O 1
ATOM 1935 N N . GLY A 1 264 ? -5.309 7.469 14.789 1 86.44 264 GLY A N 1
ATOM 1936 C CA . GLY A 1 264 ? -4.254 7.16 13.844 1 86.44 264 GLY A CA 1
ATOM 1937 C C . GLY A 1 264 ? -4.676 6.164 12.781 1 86.44 264 GLY A C 1
ATOM 1938 O O . GLY A 1 264 ? -3.842 5.668 12.016 1 86.44 264 GLY A O 1
ATOM 1939 N N . ALA A 1 265 ? -5.953 5.926 12.633 1 81.75 265 ALA A N 1
ATOM 1940 C CA . ALA A 1 265 ? -6.465 4.906 11.727 1 81.75 265 ALA A CA 1
ATOM 1941 C C . ALA A 1 265 ? -6.719 5.484 10.336 1 81.75 265 ALA A C 1
ATOM 1943 O O . ALA A 1 265 ? -6.879 4.742 9.367 1 81.75 265 ALA A O 1
ATOM 1944 N N . ALA A 1 266 ? -6.781 6.762 10.25 1 87.19 266 ALA A N 1
ATOM 1945 C CA . ALA A 1 266 ? -7.066 7.418 8.977 1 87.19 266 ALA A CA 1
ATOM 1946 C C . ALA A 1 266 ? -6.281 8.719 8.844 1 87.19 266 ALA A C 1
ATOM 1948 O O . ALA A 1 266 ? -5.801 9.266 9.836 1 87.19 266 ALA A O 1
ATOM 1949 N N . VAL A 1 267 ? -6.145 9.125 7.648 1 91.69 267 VAL A N 1
ATOM 1950 C CA . VAL A 1 267 ? -5.605 10.438 7.324 1 91.69 267 VAL A CA 1
ATOM 1951 C C . VAL A 1 267 ? -6.676 11.281 6.645 1 91.69 267 VAL A C 1
ATOM 1953 O O . VAL A 1 267 ? -7.328 10.828 5.703 1 91.69 267 VAL A O 1
ATOM 1956 N N . TYR A 1 268 ? -6.871 12.414 7.242 1 93.75 268 TYR A N 1
ATOM 1957 C CA . TYR A 1 268 ? -7.785 13.391 6.664 1 93.75 268 TYR A CA 1
ATOM 1958 C C . TYR A 1 268 ? -7.027 14.414 5.824 1 93.75 268 TYR A C 1
ATOM 1960 O O . TYR A 1 268 ? -5.984 14.922 6.242 1 93.75 268 TYR A O 1
ATOM 1968 N N . ALA A 1 269 ? -7.582 14.68 4.637 1 93.88 269 ALA A N 1
ATOM 1969 C CA . ALA A 1 269 ? -6.953 15.664 3.762 1 93.88 269 ALA A CA 1
ATOM 1970 C C . ALA A 1 269 ? -7.973 16.672 3.242 1 93.88 269 ALA A C 1
ATOM 1972 O O . ALA A 1 269 ? -9.094 16.297 2.885 1 93.88 269 ALA A O 1
ATOM 1973 N N . GLY A 1 270 ? -7.594 17.891 3.357 1 94.31 270 GLY A N 1
ATOM 1974 C CA . GLY A 1 270 ? -8.344 18.953 2.699 1 94.31 270 GLY A CA 1
ATOM 1975 C C . GLY A 1 270 ? -7.789 19.312 1.333 1 94.31 270 GLY A C 1
ATOM 1976 O O . GLY A 1 270 ? -6.582 19.219 1.1 1 94.31 270 GLY A O 1
ATOM 1977 N N . THR A 1 271 ? -8.758 19.75 0.491 1 91.19 271 THR A N 1
ATOM 1978 C CA . THR A 1 271 ? -8.32 20.031 -0.872 1 91.19 271 THR A CA 1
ATOM 1979 C C . THR A 1 271 ? -8.695 21.453 -1.28 1 91.19 271 THR A C 1
ATOM 1981 O O . THR A 1 271 ? -9.43 22.141 -0.562 1 91.19 271 THR A O 1
ATOM 1984 N N . GLU A 1 272 ? -8.164 21.859 -2.428 1 89.62 272 GLU A N 1
ATOM 1985 C CA . GLU A 1 272 ? -8.398 23.188 -2.98 1 89.62 272 GLU A CA 1
ATOM 1986 C C . GLU A 1 272 ? -9.828 23.328 -3.504 1 89.62 272 GLU A C 1
ATOM 1988 O O . GLU A 1 272 ? -10.344 24.438 -3.627 1 89.62 272 GLU A O 1
ATOM 1993 N N . ASN A 1 273 ? -10.477 22.203 -3.744 1 88.31 273 ASN A N 1
ATOM 1994 C CA . ASN A 1 273 ? -11.797 22.266 -4.355 1 88.31 273 ASN A CA 1
ATOM 1995 C C . ASN A 1 273 ? -12.898 21.922 -3.355 1 88.31 273 ASN A C 1
ATOM 1997 O O . ASN A 1 273 ? -13.992 21.516 -3.744 1 88.31 273 ASN A O 1
ATOM 2001 N N . GLY A 1 274 ? -12.57 21.953 -2.053 1 90.44 274 GLY A N 1
ATOM 2002 C CA . GLY A 1 274 ? -13.578 21.844 -1.016 1 90.44 274 GLY A CA 1
ATOM 2003 C C . GLY A 1 274 ? -13.93 20.391 -0.685 1 90.44 274 GLY A C 1
ATOM 2004 O O . GLY A 1 274 ? -14.945 20.125 -0.05 1 90.44 274 GLY A O 1
ATOM 2005 N N . LYS A 1 275 ? -13.141 19.484 -1.165 1 90.31 275 LYS A N 1
ATOM 2006 C CA . LYS A 1 275 ? -13.344 18.078 -0.839 1 90.31 275 LYS A CA 1
ATOM 2007 C C . LYS A 1 275 ? -12.539 17.672 0.39 1 90.31 275 LYS A C 1
ATOM 2009 O O . LYS A 1 275 ? -11.336 17.938 0.464 1 90.31 275 LYS A O 1
ATOM 2014 N N . PHE A 1 276 ? -13.273 17.219 1.349 1 93.81 276 PHE A N 1
ATOM 2015 C CA . PHE A 1 276 ? -12.656 16.547 2.488 1 93.81 276 PHE A CA 1
ATOM 2016 C C . PHE A 1 276 ? -12.438 15.07 2.195 1 93.81 276 PHE A C 1
ATOM 2018 O O . PHE A 1 276 ? -13.398 14.328 1.961 1 93.81 276 PHE A O 1
ATOM 2025 N N . LEU A 1 277 ? -11.164 14.641 2.195 1 92.31 277 LEU A N 1
ATOM 2026 C CA . LEU A 1 277 ? -10.812 13.266 1.849 1 92.31 277 LEU A CA 1
ATOM 2027 C C . LEU A 1 277 ? -10.469 12.461 3.098 1 92.31 277 LEU A C 1
ATOM 2029 O O . LEU A 1 277 ? -9.789 12.969 3.996 1 92.31 277 LEU A O 1
ATOM 2033 N N . LEU A 1 278 ? -10.977 11.281 3.205 1 90.75 278 LEU A N 1
ATOM 2034 C CA . LEU A 1 278 ? -10.68 10.352 4.281 1 90.75 278 LEU A CA 1
ATOM 2035 C C . LEU A 1 278 ? -9.984 9.102 3.744 1 90.75 278 LEU A C 1
ATOM 2037 O O . LEU A 1 278 ? -10.594 8.305 3.033 1 90.75 278 LEU A O 1
ATOM 2041 N N . LEU A 1 279 ? -8.766 8.984 4.055 1 86.31 279 LEU A N 1
ATOM 2042 C CA . LEU A 1 279 ? -7.984 7.812 3.67 1 86.31 279 LEU A CA 1
ATOM 2043 C C . LEU A 1 279 ? -7.91 6.809 4.812 1 86.31 279 LEU A C 1
ATOM 2045 O O . LEU A 1 279 ? -7.223 7.047 5.809 1 86.31 279 LEU A O 1
ATOM 2049 N N . ASP A 1 280 ? -8.617 5.754 4.711 1 82 280 ASP A N 1
ATOM 2050 C CA . ASP A 1 280 ? -8.578 4.695 5.715 1 82 280 ASP A CA 1
ATOM 2051 C C . ASP A 1 280 ? -7.301 3.869 5.59 1 82 280 ASP A C 1
ATOM 2053 O O . ASP A 1 280 ? -7.078 3.211 4.574 1 82 280 ASP A O 1
ATOM 2057 N N . LEU A 1 281 ? -6.477 3.951 6.613 1 76.06 281 LEU A N 1
ATOM 2058 C CA . LEU A 1 281 ? -5.188 3.271 6.547 1 76.06 281 LEU A CA 1
ATOM 2059 C C . LEU A 1 281 ? -5.344 1.783 6.844 1 76.06 281 LEU A C 1
ATOM 2061 O O . LEU A 1 281 ? -4.461 0.986 6.516 1 76.06 281 LEU A O 1
ATOM 2065 N N . ARG A 1 282 ? -6.402 1.407 7.617 1 66.62 282 ARG A N 1
ATOM 2066 C CA . ARG A 1 282 ? -6.652 -0.004 7.898 1 66.62 282 ARG A CA 1
ATOM 2067 C C . ARG A 1 282 ? -6.871 -0.787 6.605 1 66.62 282 ARG A C 1
ATOM 2069 O O . ARG A 1 282 ? -6.57 -1.979 6.539 1 66.62 282 ARG A O 1
ATOM 2076 N N . ALA A 1 283 ? -7.414 -0.012 5.758 1 60.19 283 ALA A N 1
ATOM 2077 C CA . ALA A 1 283 ? -7.688 -0.625 4.457 1 60.19 283 ALA A CA 1
ATOM 2078 C C . ALA A 1 283 ? -6.391 -0.927 3.711 1 60.19 283 ALA A C 1
ATOM 2080 O O . ALA A 1 283 ? -6.355 -1.799 2.84 1 60.19 283 ALA A O 1
ATOM 2081 N N . LEU A 1 284 ? -5.406 -0.113 4.105 1 59.09 284 LEU A N 1
ATOM 2082 C CA . LEU A 1 284 ? -4.137 -0.273 3.402 1 59.09 284 LEU A CA 1
ATOM 2083 C C . LEU A 1 284 ? -3.408 -1.526 3.875 1 59.09 284 LEU A C 1
ATOM 2085 O O . LEU A 1 284 ? -2.574 -2.074 3.15 1 59.09 284 LEU A O 1
ATOM 2089 N N . ASP A 1 285 ? -3.654 -1.919 5.125 1 58.03 285 ASP A N 1
ATOM 2090 C CA . ASP A 1 285 ? -2.936 -3.039 5.723 1 58.03 285 ASP A CA 1
ATOM 2091 C C . ASP A 1 285 ? -3.871 -4.219 5.977 1 58.03 285 ASP A C 1
ATOM 2093 O O . ASP A 1 285 ? -3.643 -5.016 6.891 1 58.03 285 ASP A O 1
ATOM 2097 N N . LYS A 1 286 ? -4.895 -4.176 5.301 1 60.47 286 LYS A N 1
ATOM 2098 C CA . LYS A 1 286 ? -5.785 -5.277 5.66 1 60.47 286 LYS A CA 1
ATOM 2099 C C . LYS A 1 286 ? -5.094 -6.625 5.473 1 60.47 286 LYS A C 1
ATOM 2101 O O . LYS A 1 286 ? -4.566 -6.914 4.398 1 60.47 286 LYS A O 1
ATOM 2106 N N . PRO A 1 287 ? -4.898 -7.211 6.688 1 66.56 287 PRO A N 1
ATOM 2107 C CA . PRO A 1 287 ? -4.328 -8.555 6.578 1 66.56 287 PRO A CA 1
ATOM 2108 C C . PRO A 1 287 ? -5.121 -9.461 5.633 1 66.56 287 PRO A C 1
ATOM 2110 O O . PRO A 1 287 ? -6.316 -9.234 5.422 1 66.56 287 PRO A O 1
ATOM 2113 N N . PRO A 1 288 ? -4.445 -10.312 5.043 1 74.88 288 PRO A N 1
ATOM 2114 C CA . PRO A 1 288 ? -5.172 -11.227 4.16 1 74.88 288 PRO A CA 1
ATOM 2115 C C . PRO A 1 288 ? -6.211 -12.062 4.906 1 74.88 288 PRO A C 1
ATOM 2117 O O . PRO A 1 288 ? -6.035 -12.359 6.094 1 74.88 288 PRO A O 1
ATOM 2120 N N . LYS A 1 289 ? -7.375 -12.203 4.387 1 82.12 289 LYS A N 1
ATOM 2121 C CA . LYS A 1 289 ? -8.344 -13.156 4.918 1 82.12 289 LYS A CA 1
ATOM 2122 C C . LYS A 1 289 ? -7.801 -14.586 4.84 1 82.12 289 LYS A C 1
ATOM 2124 O O . LYS A 1 289 ? -7.059 -14.922 3.916 1 82.12 289 LYS A O 1
ATOM 2129 N N . THR A 1 290 ? -8.18 -15.414 5.902 1 85.19 290 THR A N 1
ATOM 2130 C CA . THR A 1 290 ? -7.605 -16.75 5.98 1 85.19 290 THR A CA 1
ATOM 2131 C C . THR A 1 290 ? -8.703 -17.812 5.93 1 85.19 290 THR A C 1
ATOM 2133 O O . THR A 1 290 ? -9.742 -17.672 6.582 1 85.19 290 THR A O 1
ATOM 2136 N N . VAL A 1 291 ? -8.562 -18.75 5.066 1 87.56 291 VAL A N 1
ATOM 2137 C CA . VAL A 1 291 ? -9.398 -19.953 5.027 1 87.56 291 VAL A CA 1
ATOM 2138 C C . VAL A 1 291 ? -8.562 -21.172 5.363 1 87.56 291 VAL A C 1
ATOM 2140 O O . VAL A 1 291 ? -7.559 -21.453 4.699 1 87.56 291 VAL A O 1
ATOM 2143 N N . THR A 1 292 ? -8.883 -21.875 6.41 1 90.62 292 THR A N 1
ATOM 2144 C CA . THR A 1 292 ? -8.195 -23.125 6.73 1 90.62 292 THR A CA 1
ATOM 2145 C C . THR A 1 292 ? -8.688 -24.266 5.832 1 90.62 292 THR A C 1
ATOM 2147 O O . THR A 1 292 ? -9.891 -24.516 5.754 1 90.62 292 THR A O 1
ATOM 2150 N N . ILE A 1 293 ? -7.723 -24.812 5.152 1 88.25 293 ILE A N 1
ATOM 2151 C CA . ILE A 1 293 ? -8.086 -25.891 4.23 1 88.25 293 ILE A CA 1
ATOM 2152 C C . ILE A 1 293 ? -7.914 -27.234 4.918 1 88.25 293 ILE A C 1
ATOM 2154 O O . ILE A 1 293 ? -6.809 -27.594 5.32 1 88.25 293 ILE A O 1
ATOM 2158 N N . GLY A 1 294 ? -8.953 -27.938 5.074 1 78.56 294 GLY A N 1
ATOM 2159 C CA . GLY A 1 294 ? -8.914 -29.266 5.652 1 78.56 294 GLY A CA 1
ATOM 2160 C C . GLY A 1 294 ? -8.719 -29.266 7.156 1 78.56 294 GLY A C 1
ATOM 2161 O O . GLY A 1 294 ? -8.562 -28.203 7.762 1 78.56 294 GLY A O 1
ATOM 2162 N N . GLU A 1 295 ? -8.867 -30.359 7.828 1 73.69 295 GLU A N 1
ATOM 2163 C CA . GLU A 1 295 ? -8.852 -30.484 9.281 1 73.69 295 GLU A CA 1
ATOM 2164 C C . GLU A 1 295 ? -7.422 -30.672 9.797 1 73.69 295 GLU A C 1
ATOM 2166 O O . GLU A 1 295 ? -7.129 -30.359 10.953 1 73.69 295 GLU A O 1
ATOM 2171 N N . ASN A 1 296 ? -6.539 -31.016 8.883 1 76.62 296 ASN A N 1
ATOM 2172 C CA . ASN A 1 296 ? -5.242 -31.484 9.359 1 76.62 296 ASN A CA 1
ATOM 2173 C C . ASN A 1 296 ? -4.176 -30.391 9.242 1 76.62 296 ASN A C 1
ATOM 2175 O O . ASN A 1 296 ? -3.053 -30.578 9.719 1 76.62 296 ASN A O 1
ATOM 2179 N N . GLY A 1 297 ? -4.566 -29.266 8.711 1 78 297 GLY A N 1
ATOM 2180 C CA . GLY A 1 297 ? -3.572 -28.219 8.547 1 78 297 GLY A CA 1
ATOM 2181 C C . GLY A 1 297 ? -2.473 -28.594 7.57 1 78 297 GLY A C 1
ATOM 2182 O O . GLY A 1 297 ? -1.322 -28.188 7.738 1 78 297 GLY A O 1
ATOM 2183 N N . ASP A 1 298 ? -2.752 -29.516 6.637 1 87.44 298 ASP A N 1
ATOM 2184 C CA . ASP A 1 298 ? -1.775 -29.953 5.645 1 87.44 298 ASP A CA 1
ATOM 2185 C C . ASP A 1 298 ? -1.335 -28.797 4.758 1 87.44 298 ASP A C 1
ATOM 2187 O O . ASP A 1 298 ? -2.125 -27.891 4.465 1 87.44 298 ASP A O 1
ATOM 2191 N N . ARG A 1 299 ? -0.148 -28.938 4.359 1 88.06 299 ARG A N 1
ATOM 2192 C CA . ARG A 1 299 ? 0.467 -27.938 3.484 1 88.06 299 ARG A CA 1
ATOM 2193 C C . ARG A 1 299 ? -0.314 -27.797 2.182 1 88.06 299 ARG A C 1
ATOM 2195 O O . ARG A 1 299 ? -0.76 -28.797 1.608 1 88.06 299 ARG A O 1
ATOM 2202 N N . ILE A 1 300 ? -0.519 -26.547 1.775 1 86.5 300 ILE A N 1
ATOM 2203 C CA . ILE A 1 300 ? -1.086 -26.297 0.454 1 86.5 300 ILE A CA 1
ATOM 2204 C C . ILE A 1 300 ? 0.007 -26.422 -0.606 1 86.5 300 ILE A C 1
ATOM 2206 O O . ILE A 1 300 ? 0.998 -25.688 -0.566 1 86.5 300 ILE A O 1
ATOM 2210 N N . LEU A 1 301 ? -0.175 -27.297 -1.551 1 89.56 301 LEU A N 1
ATOM 2211 C CA . LEU A 1 301 ? 0.861 -27.594 -2.533 1 89.56 301 LEU A CA 1
ATOM 2212 C C . LEU A 1 301 ? 0.764 -26.656 -3.729 1 89.56 301 LEU A C 1
ATOM 2214 O O . LEU A 1 301 ? 1.783 -26.266 -4.301 1 89.56 301 LEU A O 1
ATOM 2218 N N . ALA A 1 302 ? -0.415 -26.344 -4.098 1 90.5 302 ALA A N 1
ATOM 2219 C CA . ALA A 1 302 ? -0.631 -25.547 -5.297 1 90.5 302 ALA A CA 1
ATOM 2220 C C . ALA A 1 302 ? -2.035 -24.938 -5.312 1 90.5 302 ALA A C 1
ATOM 2222 O O . ALA A 1 302 ? -2.936 -25.438 -4.629 1 90.5 302 ALA A O 1
ATOM 2223 N N . ILE A 1 303 ? -2.094 -23.844 -6.004 1 87.19 303 ILE A N 1
ATOM 2224 C CA . ILE A 1 303 ? -3.371 -23.188 -6.246 1 87.19 303 ILE A CA 1
ATOM 2225 C C . ILE A 1 303 ? -3.562 -22.969 -7.746 1 87.19 303 ILE A C 1
ATOM 2227 O O . ILE A 1 303 ? -2.621 -22.594 -8.445 1 87.19 303 ILE A O 1
ATOM 2231 N N . SER A 1 304 ? -4.688 -23.266 -8.18 1 90.62 304 SER A N 1
ATOM 2232 C CA . SER A 1 304 ? -5.043 -22.969 -9.562 1 90.62 304 SER A CA 1
ATOM 2233 C C . SER A 1 304 ? -6.383 -22.234 -9.641 1 90.62 304 SER A C 1
ATOM 2235 O O . SER A 1 304 ? -7.359 -22.656 -9.016 1 90.62 304 SER A O 1
ATOM 2237 N N . VAL A 1 305 ? -6.395 -21.141 -10.383 1 87.56 305 VAL A N 1
ATOM 2238 C CA . VAL A 1 305 ? -7.59 -20.312 -10.484 1 87.56 305 VAL A CA 1
ATOM 2239 C C . VAL A 1 305 ? -8.25 -20.516 -11.844 1 87.56 305 VAL A C 1
ATOM 2241 O O . VAL A 1 305 ? -7.57 -20.578 -12.867 1 87.56 305 VAL A O 1
ATOM 2244 N N . GLN A 1 306 ? -9.578 -20.625 -11.773 1 86.25 306 GLN A N 1
ATOM 2245 C CA . GLN A 1 306 ? -10.336 -20.75 -13.016 1 86.25 306 GLN A CA 1
ATOM 2246 C C . GLN A 1 306 ? -10.336 -19.438 -13.789 1 86.25 306 GLN A C 1
ATOM 2248 O O . GLN A 1 306 ? -10.82 -18.422 -13.289 1 86.25 306 GLN A O 1
ATOM 2253 N N . LYS A 1 307 ? -9.789 -19.5 -14.992 1 80.75 307 LYS A N 1
ATOM 2254 C CA . LYS A 1 307 ? -9.789 -18.312 -15.828 1 80.75 307 LYS A CA 1
ATOM 2255 C C . LYS A 1 307 ? -11.195 -17.969 -16.312 1 80.75 307 LYS A C 1
ATOM 2257 O O . LYS A 1 307 ? -12.023 -18.859 -16.5 1 80.75 307 LYS A O 1
ATOM 2262 N N . LYS A 1 308 ? -11.461 -16.656 -16.438 1 77.75 308 LYS A N 1
ATOM 2263 C CA . LYS A 1 308 ? -12.758 -16.25 -16.984 1 77.75 308 LYS A CA 1
ATOM 2264 C C . LYS A 1 308 ? -12.828 -16.469 -18.484 1 77.75 308 LYS A C 1
ATOM 2266 O O . LYS A 1 308 ? -11.898 -16.125 -19.219 1 77.75 308 LYS A O 1
ATOM 2271 N N . LEU A 1 309 ? -13.789 -17.281 -18.844 1 76.88 309 LEU A N 1
ATOM 2272 C CA . LEU A 1 309 ? -13.953 -17.578 -20.266 1 76.88 309 LEU A CA 1
ATOM 2273 C C . LEU A 1 309 ? -14.641 -16.406 -20.969 1 76.88 309 LEU A C 1
ATOM 2275 O O . LEU A 1 309 ? -15.469 -15.719 -20.375 1 76.88 309 LEU A O 1
ATOM 2279 N N . LYS A 1 310 ? -14.117 -16.094 -22.109 1 65.88 310 LYS A N 1
ATOM 2280 C CA . LYS A 1 310 ? -14.742 -15.039 -22.906 1 65.88 310 LYS A CA 1
ATOM 2281 C C . LYS A 1 310 ? -16.156 -15.445 -23.328 1 65.88 310 LYS A C 1
ATOM 2283 O O . LYS A 1 310 ? -16.469 -16.625 -23.406 1 65.88 310 LYS A O 1
ATOM 2288 N N . ALA A 1 311 ? -16.891 -14.359 -23.453 1 64.81 311 ALA A N 1
ATOM 2289 C CA . ALA A 1 311 ? -18.25 -14.562 -23.906 1 64.81 311 ALA A CA 1
ATOM 2290 C C . ALA A 1 311 ? -18.281 -15.375 -25.203 1 64.81 311 ALA A C 1
ATOM 2292 O O . ALA A 1 311 ? -17.578 -15.039 -26.172 1 64.81 311 ALA A O 1
ATOM 2293 N N . GLY A 1 312 ? -18.781 -16.641 -25.234 1 62.31 312 GLY A N 1
ATOM 2294 C CA . GLY A 1 312 ? -18.906 -17.531 -26.391 1 62.31 312 GLY A CA 1
ATOM 2295 C C . GLY A 1 312 ? -18.047 -18.781 -26.266 1 62.31 312 GLY A C 1
ATOM 2296 O O . GLY A 1 312 ? -18.172 -19.703 -27.062 1 62.31 312 GLY A O 1
ATOM 2297 N N . GLU A 1 313 ? -17.062 -18.578 -25.469 1 62.5 313 GLU A N 1
ATOM 2298 C CA . GLU A 1 313 ? -16.219 -19.766 -25.328 1 62.5 313 GLU A CA 1
ATOM 2299 C C . GLU A 1 313 ? -16.922 -20.828 -24.484 1 62.5 313 GLU A C 1
ATOM 2301 O O . GLU A 1 313 ? -17.359 -20.547 -23.375 1 62.5 313 GLU A O 1
ATOM 2306 N N . VAL A 1 314 ? -17.531 -21.719 -25.188 1 56.72 314 VAL A N 1
ATOM 2307 C CA . VAL A 1 314 ? -18.297 -22.797 -24.578 1 56.72 314 VAL A CA 1
ATOM 2308 C C . VAL A 1 314 ? -17.328 -23.859 -24.031 1 56.72 314 VAL A C 1
ATOM 2310 O O . VAL A 1 314 ? -16.297 -24.141 -24.641 1 56.72 314 VAL A O 1
ATOM 2313 N N . VAL A 1 315 ? -17.469 -24.141 -22.719 1 59.62 315 VAL A N 1
ATOM 2314 C CA . VAL A 1 315 ? -16.812 -25.281 -22.094 1 59.62 315 VAL A CA 1
ATOM 2315 C C . VAL A 1 315 ? -17.031 -26.531 -22.938 1 59.62 315 VAL A C 1
ATOM 2317 O O . VAL A 1 315 ? -18.172 -26.938 -23.188 1 59.62 315 VAL A O 1
ATOM 2320 N N . ALA A 1 316 ? -16.062 -26.828 -23.984 1 57.53 316 ALA A N 1
ATOM 2321 C CA . ALA A 1 316 ? -16.234 -28.047 -24.781 1 57.53 316 ALA A CA 1
ATOM 2322 C C . ALA A 1 316 ? -15.539 -29.219 -24.109 1 57.53 316 ALA A C 1
ATOM 2324 O O . ALA A 1 316 ? -14.516 -29.062 -23.453 1 57.53 316 ALA A O 1
ATOM 2325 N N . LYS A 1 317 ? -16.234 -30.234 -23.984 1 55.41 317 LYS A N 1
ATOM 2326 C CA . LYS A 1 317 ? -15.641 -31.5 -23.562 1 55.41 317 LYS A CA 1
ATOM 2327 C C . LYS A 1 317 ? -14.445 -31.859 -24.438 1 55.41 317 LYS A C 1
ATOM 2329 O O . LYS A 1 317 ? -14.492 -31.703 -25.656 1 55.41 317 LYS A O 1
ATOM 2334 N N . PRO A 1 318 ? -13.227 -31.906 -23.969 1 48.44 318 PRO A N 1
ATOM 2335 C CA . PRO A 1 318 ? -12.055 -32.219 -24.797 1 48.44 318 PRO A CA 1
ATOM 2336 C C . PRO A 1 318 ? -12.367 -33.25 -25.891 1 48.44 318 PRO A C 1
ATOM 2338 O O . PRO A 1 318 ? -12.953 -34.281 -25.625 1 48.44 318 PRO A O 1
ATOM 2341 N N . ALA A 1 319 ? -12.664 -32.812 -27.109 1 41.38 319 ALA A N 1
ATOM 2342 C CA . ALA A 1 319 ? -12.812 -33.781 -28.188 1 41.38 319 ALA A CA 1
ATOM 2343 C C . ALA A 1 319 ? -11.555 -34.625 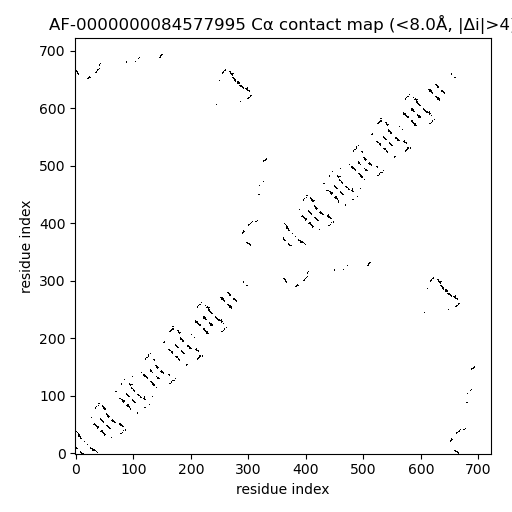-28.359 1 41.38 319 ALA A C 1
ATOM 2345 O O . ALA A 1 319 ? -10.438 -34.125 -28.109 1 41.38 319 ALA A O 1
ATOM 2346 N N . VAL A 1 320 ? -11.57 -35.969 -28.25 1 40.84 320 VAL A N 1
ATOM 2347 C CA . VAL A 1 320 ? -10.555 -36.938 -28.672 1 40.84 320 VAL A CA 1
ATOM 2348 C C . VAL A 1 320 ? -9.914 -36.469 -29.984 1 40.84 320 VAL A C 1
ATOM 2350 O O . VAL A 1 320 ? -10.555 -36.5 -31.031 1 40.84 320 VAL A O 1
ATOM 2353 N N . ALA A 1 321 ? -9.203 -35.5 -30.078 1 39.75 321 ALA A N 1
ATOM 2354 C CA . ALA A 1 321 ? -8.602 -35.094 -31.344 1 39.75 321 ALA A CA 1
ATOM 2355 C C . ALA A 1 321 ? -7.832 -36.25 -31.984 1 39.75 321 ALA A C 1
ATOM 2357 O O . ALA A 1 321 ? -7.238 -37.062 -31.266 1 39.75 321 ALA A O 1
ATOM 2358 N N . ALA A 1 322 ? -7.961 -36.5 -33.25 1 37.22 322 ALA A N 1
ATOM 2359 C CA . ALA A 1 322 ? -7.195 -37.281 -34.219 1 37.22 322 ALA A CA 1
ATOM 2360 C C . ALA A 1 322 ? -5.738 -36.844 -34.25 1 37.22 322 ALA A C 1
ATOM 2362 O O . ALA A 1 322 ? -5.453 -35.625 -34.188 1 37.22 322 ALA A O 1
ATOM 2363 N N . SER A 1 323 ? -4.641 -37.656 -33.969 1 37.19 323 SER A N 1
ATOM 2364 C CA . SER A 1 323 ? -3.213 -37.844 -33.75 1 37.19 323 SER A CA 1
ATOM 2365 C C . SER A 1 323 ? -2.385 -37.188 -34.844 1 37.19 323 SER A C 1
ATOM 2367 O O . SER A 1 323 ? -1.2 -37.5 -35 1 37.19 323 SER A O 1
ATOM 2369 N N . SER A 1 324 ? -2.863 -36.469 -35.844 1 35.38 324 SER A N 1
ATOM 2370 C CA . SER A 1 324 ? -1.812 -36.469 -36.844 1 35.38 324 SER A CA 1
ATOM 2371 C C . SER A 1 324 ? -0.663 -35.531 -36.469 1 35.38 324 SER A C 1
ATOM 2373 O O . SER A 1 324 ? -0.464 -34.5 -37.062 1 35.38 324 SER A O 1
ATOM 2375 N N . SER A 1 325 ? -0.348 -35.281 -35.25 1 39.62 325 SER A N 1
ATOM 2376 C CA . SER A 1 325 ? 0.626 -34.188 -35.156 1 39.62 325 SER A CA 1
ATOM 2377 C C . SER A 1 325 ? 2.037 -34.688 -35.438 1 39.62 325 SER A C 1
ATOM 2379 O O . SER A 1 325 ? 2.465 -35.719 -34.906 1 39.62 325 SER A O 1
ATOM 2381 N N . LYS A 1 326 ? 2.752 -34.281 -36.562 1 45.09 326 LYS A N 1
ATOM 2382 C CA . LYS A 1 326 ? 4.145 -34.5 -36.938 1 45.09 326 LYS A CA 1
ATOM 2383 C C . LYS A 1 326 ? 5.094 -34.062 -35.812 1 45.09 326 LYS A C 1
ATOM 2385 O O . LYS A 1 326 ? 4.918 -33 -35.219 1 45.09 326 LYS A O 1
ATOM 2390 N N . PRO A 1 327 ? 5.973 -34.938 -35.375 1 46.31 327 PRO A N 1
ATOM 2391 C CA . PRO A 1 327 ? 6.973 -34.656 -34.344 1 46.31 327 PRO A CA 1
ATOM 2392 C C . PRO A 1 327 ? 7.812 -33.406 -34.688 1 46.31 327 PRO A C 1
ATOM 2394 O O . PRO A 1 327 ? 8.227 -33.25 -35.844 1 46.31 327 PRO A O 1
ATOM 2397 N N . LEU A 1 328 ? 7.746 -32.406 -33.969 1 47.91 328 LEU A N 1
ATOM 2398 C CA . LEU A 1 328 ? 8.547 -31.203 -34.188 1 47.91 328 LEU A CA 1
ATOM 2399 C C . LEU A 1 328 ? 10.031 -31.5 -34.031 1 47.91 328 LEU A C 1
ATOM 2401 O O . LEU A 1 328 ? 10.461 -32.094 -33.031 1 47.91 328 LEU A O 1
ATOM 2405 N N . LEU A 1 329 ? 10.828 -31.656 -35.062 1 45.44 329 LEU A N 1
ATOM 2406 C CA . LEU A 1 329 ? 12.281 -31.781 -35.031 1 45.44 329 LEU A CA 1
ATOM 2407 C C . LEU A 1 329 ? 12.922 -30.531 -34.438 1 45.44 329 LEU A C 1
ATOM 2409 O O . LEU A 1 329 ? 12.664 -29.406 -34.906 1 45.44 329 LEU A O 1
ATOM 2413 N N . GLN A 1 330 ? 13.461 -30.641 -33.281 1 49.56 330 GLN A N 1
ATOM 2414 C CA . GLN A 1 330 ? 14.117 -29.562 -32.562 1 49.56 330 GLN A CA 1
ATOM 2415 C C . GLN A 1 330 ? 15.32 -29.031 -33.344 1 49.56 330 GLN A C 1
ATOM 2417 O O . GLN A 1 330 ? 16.234 -29.781 -33.688 1 49.56 330 GLN A O 1
ATOM 2422 N N . ARG A 1 331 ? 15.344 -27.984 -34.125 1 46.66 331 ARG A N 1
ATOM 2423 C CA . ARG A 1 331 ? 16.531 -27.328 -34.656 1 46.66 331 ARG A CA 1
ATOM 2424 C C . ARG A 1 331 ? 17.156 -26.406 -33.625 1 46.66 331 ARG A C 1
ATOM 2426 O O . ARG A 1 331 ? 16.5 -25.469 -33.156 1 46.66 331 ARG A O 1
ATOM 2433 N N . ASP A 1 332 ? 18.188 -26.75 -33 1 43.56 332 ASP A N 1
ATOM 2434 C CA . ASP A 1 332 ? 18.969 -25.891 -32.094 1 43.56 332 ASP A CA 1
ATOM 2435 C C . ASP A 1 332 ? 19.578 -24.719 -32.844 1 43.56 332 ASP A C 1
ATOM 2437 O O . ASP A 1 332 ? 20.375 -24.906 -33.781 1 43.56 332 ASP A O 1
ATOM 2441 N N . VAL A 1 333 ? 19.016 -23.734 -33.188 1 43.12 333 VAL A N 1
ATOM 2442 C CA . VAL A 1 333 ? 19.484 -22.594 -33.969 1 43.12 333 VAL A CA 1
ATOM 2443 C C . VAL A 1 333 ? 20.609 -21.891 -33.219 1 43.12 333 VAL A C 1
ATOM 2445 O O . VAL A 1 333 ? 21.047 -20.797 -33.625 1 43.12 333 VAL A O 1
ATOM 2448 N N . ASN A 1 334 ? 21.062 -22.328 -32.219 1 36.12 334 ASN A N 1
ATOM 2449 C CA . ASN A 1 334 ? 22.094 -21.422 -31.75 1 36.12 334 ASN A CA 1
ATOM 2450 C C . ASN A 1 334 ? 23.375 -21.547 -32.594 1 36.12 334 ASN A C 1
ATOM 2452 O O . ASN A 1 334 ? 24.375 -22.109 -32.125 1 36.12 334 ASN A O 1
ATOM 2456 N N . LYS A 1 335 ? 23.359 -21.906 -33.938 1 34.38 335 LYS A N 1
ATOM 2457 C CA . LYS A 1 335 ? 24.703 -21.953 -34.531 1 34.38 335 LYS A CA 1
ATOM 2458 C C . LYS A 1 335 ? 25.438 -20.641 -34.281 1 34.38 335 LYS A C 1
ATOM 2460 O O . LYS A 1 335 ? 24.875 -19.562 -34.469 1 34.38 335 LYS A O 1
ATOM 2465 N N . ALA A 1 336 ? 26.672 -20.719 -33.781 1 30.23 336 ALA A N 1
ATOM 2466 C CA . ALA A 1 336 ? 27.75 -19.75 -33.625 1 30.23 336 ALA A CA 1
ATOM 2467 C C . ALA A 1 336 ? 28.031 -19.047 -34.969 1 30.23 336 ALA A C 1
ATOM 2469 O O . ALA A 1 336 ? 28.203 -19.703 -36 1 30.23 336 ALA A O 1
ATOM 2470 N N . ALA A 1 337 ? 27.531 -17.828 -35.188 1 32.31 337 ALA A N 1
ATOM 2471 C CA . ALA A 1 337 ? 28.031 -17.094 -36.375 1 32.31 337 ALA A CA 1
ATOM 2472 C C . ALA A 1 337 ? 29.516 -17.328 -36.562 1 32.31 337 ALA A C 1
ATOM 2474 O O . ALA A 1 337 ? 30.281 -17.422 -35.594 1 32.31 337 ALA A O 1
ATOM 2475 N N . PRO A 1 338 ? 29.938 -17.781 -37.688 1 29.39 338 PRO A N 1
ATOM 2476 C CA . PRO A 1 338 ? 31.359 -18.031 -37.969 1 29.39 338 PRO A CA 1
ATOM 2477 C C . PRO A 1 338 ? 32.25 -16.875 -37.562 1 29.39 338 PRO A C 1
ATOM 2479 O O . PRO A 1 338 ? 31.812 -15.727 -37.5 1 29.39 338 PRO A O 1
ATOM 2482 N N . PRO A 1 339 ? 33.344 -17.125 -36.906 1 26.59 339 PRO A N 1
ATOM 2483 C CA . PRO A 1 339 ? 34.312 -16.109 -36.438 1 26.59 339 PRO A CA 1
ATOM 2484 C C . PRO A 1 339 ? 34.688 -15.125 -37.562 1 26.59 339 PRO A C 1
ATOM 2486 O O . PRO A 1 339 ? 34.906 -15.531 -38.688 1 26.59 339 PRO A O 1
ATOM 2489 N N . ARG A 1 340 ? 34.094 -13.945 -37.594 1 29.38 340 ARG A N 1
ATOM 2490 C CA . ARG A 1 340 ? 34.5 -12.992 -38.625 1 29.38 340 ARG A CA 1
ATOM 2491 C C . ARG A 1 340 ? 36.031 -12.961 -38.781 1 29.38 340 ARG A C 1
ATOM 2493 O O . ARG A 1 340 ? 36.75 -12.977 -37.812 1 29.38 340 ARG A O 1
ATOM 2500 N N . PRO A 1 341 ? 36.562 -13.102 -39.969 1 24.69 341 PRO A N 1
ATOM 2501 C CA . PRO A 1 341 ? 38 -13.125 -40.219 1 24.69 341 PRO A CA 1
ATOM 2502 C C . PRO A 1 341 ? 38.719 -11.914 -39.625 1 24.69 341 PRO A C 1
ATOM 2504 O O . PRO A 1 341 ? 38.125 -10.852 -39.438 1 24.69 341 PRO A O 1
ATOM 2507 N N . SER A 1 342 ? 39.656 -12.141 -38.656 1 23.38 342 SER A N 1
ATOM 2508 C CA . SER A 1 342 ? 40.594 -11.203 -38.031 1 23.38 342 SER A CA 1
ATOM 2509 C C . SER A 1 342 ? 41.219 -10.266 -39.062 1 23.38 342 SER A C 1
ATOM 2511 O O . SER A 1 342 ? 41.906 -10.719 -39.969 1 23.38 342 SER A O 1
ATOM 2513 N N . GLY A 1 343 ? 40.375 -9.312 -39.625 1 21.03 343 GLY A N 1
ATOM 2514 C CA . GLY A 1 343 ? 41.031 -8.414 -40.562 1 21.03 343 GLY A CA 1
ATOM 2515 C C . GLY A 1 343 ? 42.375 -7.891 -40.031 1 21.03 343 GLY A C 1
ATOM 2516 O O . GLY A 1 343 ? 42.594 -7.859 -38.844 1 21.03 343 GLY A O 1
ATOM 2517 N N . SER A 1 344 ? 43.469 -7.945 -40.875 1 22.41 344 SER A N 1
ATOM 2518 C CA . SER A 1 344 ? 44.875 -7.609 -40.844 1 22.41 344 SER A CA 1
ATOM 2519 C C . SER A 1 344 ? 45.094 -6.145 -40.5 1 22.41 344 SER A C 1
ATOM 2521 O O . SER A 1 344 ? 44.625 -5.25 -41.219 1 22.41 344 SER A O 1
ATOM 2523 N N . SER A 1 345 ? 44.781 -5.812 -39.156 1 21.09 345 SER A N 1
ATOM 2524 C CA . SER A 1 345 ? 45.188 -4.445 -38.844 1 21.09 345 SER A CA 1
ATOM 2525 C C . SER A 1 345 ? 46.625 -4.18 -39.312 1 21.09 345 SER A C 1
ATOM 2527 O O . SER A 1 345 ? 47.562 -4.875 -38.906 1 21.09 345 SER A O 1
ATOM 2529 N N . GLU A 1 346 ? 46.781 -3.719 -40.562 1 20.12 346 GLU A N 1
ATOM 2530 C CA . GLU A 1 346 ? 48.031 -3.207 -41.094 1 20.12 346 GLU A CA 1
ATOM 2531 C C . GLU A 1 346 ? 48.656 -2.191 -40.156 1 20.12 346 GLU A C 1
ATOM 2533 O O . GLU A 1 346 ? 47.969 -1.336 -39.594 1 20.12 346 GLU A O 1
ATOM 2538 N N . ALA A 1 347 ? 49.812 -2.586 -39.594 1 22.59 347 ALA A N 1
ATOM 2539 C CA . ALA A 1 347 ? 50.812 -1.912 -38.75 1 22.59 347 ALA A CA 1
ATOM 2540 C C . ALA A 1 347 ? 51.156 -0.542 -39.312 1 22.59 347 ALA A C 1
ATOM 2542 O O . ALA A 1 347 ? 51.844 -0.445 -40.344 1 22.59 347 ALA A O 1
ATOM 2543 N N . ILE A 1 348 ? 50.156 0.296 -39.594 1 20 348 ILE A N 1
ATOM 2544 C CA . ILE A 1 348 ? 50.688 1.505 -40.188 1 20 348 ILE A CA 1
ATOM 2545 C C . ILE A 1 348 ? 51.781 2.086 -39.281 1 20 348 ILE A C 1
ATOM 2547 O O . ILE A 1 348 ? 51.531 2.373 -38.125 1 20 348 ILE A O 1
ATOM 2551 N N . LYS A 1 349 ? 53.031 1.745 -39.719 1 21.2 349 LYS A N 1
ATOM 2552 C CA . LYS A 1 349 ? 54.312 2.318 -39.312 1 21.2 349 LYS A CA 1
ATOM 2553 C C . LYS A 1 349 ? 54.25 3.844 -39.312 1 21.2 349 LYS A C 1
ATOM 2555 O O . LYS A 1 349 ? 54.094 4.469 -40.375 1 21.2 349 LYS A O 1
ATOM 2560 N N . LYS A 1 350 ? 53.406 4.398 -38.406 1 20.86 350 LYS A N 1
ATOM 2561 C CA . LYS A 1 350 ? 53.625 5.84 -38.438 1 20.86 350 LYS A CA 1
ATOM 2562 C C . LYS A 1 350 ? 55.125 6.164 -38.438 1 20.86 350 LYS A C 1
ATOM 2564 O O . LYS A 1 350 ? 55.906 5.496 -37.75 1 20.86 350 LYS A O 1
ATOM 2569 N N . PRO A 1 351 ? 55.594 6.898 -39.406 1 22.39 351 PRO A N 1
ATOM 2570 C CA . PRO A 1 351 ? 56.969 7.332 -39.688 1 22.39 351 PRO A CA 1
ATOM 2571 C C . PRO A 1 351 ? 57.656 7.93 -38.469 1 22.39 351 PRO A C 1
ATOM 2573 O O . PRO A 1 351 ? 57 8.398 -37.562 1 22.39 351 PRO A O 1
ATOM 2576 N N . PRO A 1 352 ? 58.938 7.445 -38.219 1 22 352 PRO A N 1
ATOM 2577 C CA . PRO A 1 352 ? 59.906 7.926 -37.25 1 22 352 PRO A CA 1
ATOM 2578 C C . PRO A 1 352 ? 60.062 9.445 -37.25 1 22 352 PRO A C 1
ATOM 2580 O O . PRO A 1 352 ? 60.406 10.023 -38.281 1 22 352 PRO A O 1
ATOM 2583 N N . ALA A 1 353 ? 59.031 10.141 -36.75 1 20.28 353 ALA A N 1
ATOM 2584 C CA . ALA A 1 353 ? 59.281 11.578 -36.781 1 20.28 353 ALA A CA 1
ATOM 2585 C C . ALA A 1 353 ? 60.719 11.875 -36.344 1 20.28 353 ALA A C 1
ATOM 2587 O O . ALA A 1 353 ? 61.219 11.297 -35.375 1 20.28 353 ALA A O 1
ATOM 2588 N N . LYS A 1 354 ? 61.562 12.414 -37.281 1 20.48 354 LYS A N 1
ATOM 2589 C CA . LYS A 1 354 ? 62.875 13.031 -37.281 1 20.48 354 LYS A CA 1
ATOM 2590 C C . LYS A 1 354 ? 63.094 13.961 -36.094 1 20.48 354 LYS A C 1
ATOM 2592 O O . LYS A 1 354 ? 62.125 14.633 -35.656 1 20.48 354 LYS A O 1
ATOM 2597 N N . ASP A 1 355 ? 64.125 13.711 -35.344 1 20.17 355 ASP A N 1
ATOM 2598 C CA . ASP A 1 355 ? 64.938 14.406 -34.344 1 20.17 355 ASP A CA 1
ATOM 2599 C C . ASP A 1 355 ? 65.312 15.812 -34.812 1 20.17 355 ASP A C 1
ATOM 2601 O O . ASP A 1 355 ? 66.062 16.516 -34.156 1 20.17 355 ASP A O 1
ATOM 2605 N N . SER A 1 356 ? 64.75 16.391 -35.906 1 20.83 356 SER A N 1
ATOM 2606 C CA . SER A 1 356 ? 65.625 17.484 -36.312 1 20.83 356 SER A CA 1
ATOM 2607 C C . SER A 1 356 ? 65.875 18.422 -35.156 1 20.83 356 SER A C 1
ATOM 2609 O O . SER A 1 356 ? 65.062 18.609 -34.281 1 20.83 356 SER A O 1
ATOM 2611 N N . GLY A 1 357 ? 67.25 18.891 -35.062 1 19.89 357 GLY A N 1
ATOM 2612 C CA . GLY A 1 357 ? 68.25 19.844 -34.594 1 19.89 357 GLY A CA 1
ATOM 2613 C C . GLY A 1 357 ? 67.75 21.281 -34.625 1 19.89 357 GLY A C 1
ATOM 2614 O O . GLY A 1 357 ? 67.438 21.797 -35.688 1 19.89 357 GLY A O 1
ATOM 2615 N N . TYR A 1 358 ? 66.875 21.844 -33.781 1 20.81 358 TYR A N 1
ATOM 2616 C CA . TYR A 1 358 ? 67.188 23.266 -33.594 1 20.81 358 TYR A CA 1
ATOM 2617 C C . TYR A 1 358 ? 68.625 23.484 -33.219 1 20.81 358 TYR A C 1
ATOM 2619 O O . TYR A 1 358 ? 69.125 23 -32.188 1 20.81 358 TYR A O 1
ATOM 2627 N N . GLY A 1 359 ? 69.688 23.531 -34.188 1 19.3 359 GLY A N 1
ATOM 2628 C CA . GLY A 1 359 ? 70.75 24.359 -34.625 1 19.3 359 GLY A CA 1
ATOM 2629 C C . GLY A 1 359 ? 70.688 25.797 -34.156 1 19.3 359 GLY A C 1
ATOM 2630 O O . GLY A 1 359 ? 69.625 26.25 -33.781 1 19.3 359 GLY A O 1
ATOM 2631 N N . THR A 1 360 ? 71.812 26.828 -34.75 1 19.12 360 THR A N 1
ATOM 2632 C CA . THR A 1 360 ? 72.938 27.781 -34.781 1 19.12 360 THR A CA 1
ATOM 2633 C C . THR A 1 360 ? 72.438 29.172 -35.125 1 19.12 360 THR A C 1
ATOM 2635 O O . THR A 1 360 ? 72 29.406 -36.25 1 19.12 360 THR A O 1
ATOM 2638 N N . ILE A 1 361 ? 71.5 30.109 -35.062 1 21.36 361 ILE A N 1
ATOM 2639 C CA . ILE A 1 361 ? 71.938 31.188 -34.219 1 21.36 361 ILE A CA 1
ATOM 2640 C C . ILE A 1 361 ? 71.75 30.812 -32.75 1 21.36 361 ILE A C 1
ATOM 2642 O O . ILE A 1 361 ? 70.688 30.219 -32.406 1 21.36 361 ILE A O 1
ATOM 2646 N N . MET B 1 1 ? -13.609 -19.047 -9.328 1 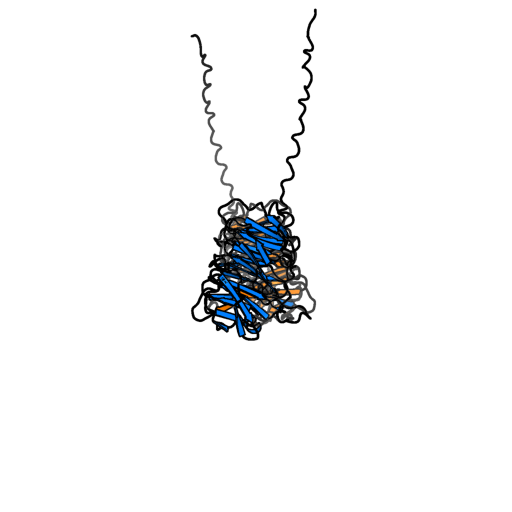90.88 1 MET B N 1
ATOM 2647 C CA . MET B 1 1 ? -13.344 -20.234 -8.508 1 90.88 1 MET B CA 1
ATOM 2648 C C . MET B 1 1 ? -11.844 -20.5 -8.422 1 90.88 1 MET B C 1
ATOM 2650 O O . MET B 1 1 ? -11.078 -20.047 -9.266 1 90.88 1 MET B O 1
ATOM 2654 N N . ALA B 1 2 ? -11.445 -21.188 -7.32 1 93.56 2 ALA B N 1
ATOM 2655 C CA . ALA B 1 2 ? -10.055 -21.609 -7.133 1 93.56 2 ALA B CA 1
ATOM 2656 C C . ALA B 1 2 ? -9.984 -23.047 -6.621 1 93.56 2 ALA B C 1
ATOM 2658 O O . ALA B 1 2 ? -10.844 -23.484 -5.848 1 93.56 2 ALA B O 1
ATOM 2659 N N . ALA B 1 3 ? -9.039 -23.734 -7.152 1 95.38 3 ALA B N 1
ATOM 2660 C CA . ALA B 1 3 ? -8.758 -25.094 -6.668 1 95.38 3 ALA B CA 1
ATOM 2661 C C . ALA B 1 3 ? -7.492 -25.109 -5.812 1 95.38 3 ALA B C 1
ATOM 2663 O O . ALA B 1 3 ? -6.453 -24.578 -6.215 1 95.38 3 ALA B O 1
ATOM 2664 N N . VAL B 1 4 ? -7.617 -25.672 -4.688 1 94.25 4 VAL B N 1
ATOM 2665 C CA . VAL B 1 4 ? -6.504 -25.781 -3.748 1 94.25 4 VAL B CA 1
ATOM 2666 C C . VAL B 1 4 ? -6.086 -27.25 -3.611 1 94.25 4 VAL B C 1
ATOM 2668 O O . VAL B 1 4 ? -6.926 -28.125 -3.385 1 94.25 4 VAL B O 1
ATOM 2671 N N . LEU B 1 5 ? -4.832 -27.422 -3.766 1 94.5 5 LEU B N 1
ATOM 2672 C CA . LEU B 1 5 ? -4.297 -28.781 -3.73 1 94.5 5 LEU B CA 1
ATOM 2673 C C . LEU B 1 5 ? -3.547 -29.047 -2.428 1 94.5 5 LEU B C 1
ATOM 2675 O O . LEU B 1 5 ? -2.639 -28.281 -2.07 1 94.5 5 LEU B O 1
ATOM 2679 N N . THR B 1 6 ? -3.984 -30.031 -1.697 1 93.25 6 THR B N 1
ATOM 2680 C CA . THR B 1 6 ? -3.264 -30.531 -0.539 1 93.25 6 THR B CA 1
ATOM 2681 C C . THR B 1 6 ? -2.77 -31.953 -0.794 1 93.25 6 THR B C 1
ATOM 2683 O O . THR B 1 6 ? -3.088 -32.562 -1.826 1 93.25 6 THR B O 1
ATOM 2686 N N . PRO B 1 7 ? -1.941 -32.5 0.07 1 92.06 7 PRO B N 1
ATOM 2687 C CA . PRO B 1 7 ? -1.389 -33.844 -0.2 1 92.06 7 PRO B CA 1
ATOM 2688 C C . PRO B 1 7 ? -2.465 -34.906 -0.298 1 92.06 7 PRO B C 1
ATOM 2690 O O . PRO B 1 7 ? -2.234 -35.969 -0.892 1 92.06 7 PRO B O 1
ATOM 2693 N N . THR B 1 8 ? -3.695 -34.594 0.208 1 92.5 8 THR B N 1
ATOM 2694 C CA . THR B 1 8 ? -4.652 -35.688 0.288 1 92.5 8 THR B CA 1
ATOM 2695 C C . THR B 1 8 ? -5.961 -35.312 -0.404 1 92.5 8 THR B C 1
ATOM 2697 O O . THR B 1 8 ? -6.867 -36.156 -0.51 1 92.5 8 THR B O 1
ATOM 2700 N N . ALA B 1 9 ? -6.094 -34.094 -0.866 1 93.5 9 ALA B N 1
ATOM 2701 C CA . ALA B 1 9 ? -7.41 -33.75 -1.401 1 93.5 9 ALA B CA 1
ATOM 2702 C C . ALA B 1 9 ? -7.34 -32.5 -2.268 1 93.5 9 ALA B C 1
ATOM 2704 O O . ALA B 1 9 ? -6.359 -31.75 -2.215 1 93.5 9 ALA B O 1
ATOM 2705 N N . ILE B 1 10 ? -8.344 -32.375 -3.092 1 94.31 10 ILE B N 1
ATOM 2706 C CA . ILE B 1 10 ? -8.641 -31.141 -3.799 1 94.31 10 ILE B CA 1
ATOM 2707 C C . ILE B 1 10 ? -9.781 -30.406 -3.096 1 94.31 10 ILE B C 1
ATOM 2709 O O . ILE B 1 10 ? -10.773 -31.016 -2.689 1 94.31 10 ILE B O 1
ATOM 2713 N N . THR B 1 11 ? -9.641 -29.156 -2.85 1 94.12 11 THR B N 1
ATOM 2714 C CA . THR B 1 11 ? -10.711 -28.312 -2.336 1 94.12 11 THR B CA 1
ATOM 2715 C C . THR B 1 11 ? -11.062 -27.203 -3.34 1 94.12 11 THR B C 1
ATOM 2717 O O . THR B 1 11 ? -10.203 -26.422 -3.727 1 94.12 11 THR B O 1
ATOM 2720 N N . LEU B 1 12 ? -12.266 -27.25 -3.811 1 94 12 LEU B N 1
ATOM 2721 C CA . LEU B 1 12 ? -12.75 -26.219 -4.723 1 94 12 LEU B CA 1
ATOM 2722 C C . LEU B 1 12 ? -13.414 -25.078 -3.959 1 94 12 LEU B C 1
ATOM 2724 O O . LEU B 1 12 ? -14.344 -25.312 -3.184 1 94 12 LEU B O 1
ATOM 2728 N N . LEU B 1 13 ? -12.891 -23.922 -4.105 1 92.94 13 LEU B N 1
ATOM 2729 C CA . LEU B 1 13 ? -13.492 -22.734 -3.521 1 92.94 13 LEU B CA 1
ATOM 2730 C C . LEU B 1 13 ? -14.297 -21.969 -4.562 1 92.94 13 LEU B C 1
ATOM 2732 O O . LEU B 1 13 ? -13.742 -21.469 -5.543 1 92.94 13 LEU B O 1
ATOM 2736 N N . GLN B 1 14 ? -15.516 -21.844 -4.281 1 90.81 14 GLN B N 1
ATOM 2737 C CA . GLN B 1 14 ? -16.422 -21.156 -5.199 1 90.81 14 GLN B CA 1
ATOM 2738 C C . GLN B 1 14 ? -16.234 -19.641 -5.125 1 90.81 14 GLN B C 1
ATOM 2740 O O . GLN B 1 14 ? -15.648 -19.125 -4.168 1 90.81 14 GLN B O 1
ATOM 2745 N N . SER B 1 15 ? -16.766 -19 -6.145 1 87.75 15 SER B N 1
ATOM 2746 C CA . SER B 1 15 ? -16.625 -17.547 -6.223 1 87.75 15 SER B CA 1
ATOM 2747 C C . SER B 1 15 ? -17.234 -16.859 -4.996 1 87.75 15 SER B C 1
ATOM 2749 O O . SER B 1 15 ? -16.672 -15.891 -4.48 1 87.75 15 SER B O 1
ATOM 2751 N N . SER B 1 16 ? -18.328 -17.359 -4.543 1 87.62 16 SER B N 1
ATOM 2752 C CA . SER B 1 16 ? -18.984 -16.797 -3.369 1 87.62 16 SER B CA 1
ATOM 2753 C C . SER B 1 16 ? -18.109 -16.922 -2.131 1 87.62 16 SER B C 1
ATOM 2755 O O . SER B 1 16 ? -18.031 -15.992 -1.324 1 87.62 16 SER B O 1
ATOM 2757 N N . SER B 1 17 ? -17.469 -18.094 -2.068 1 87.31 17 SER B N 1
ATOM 2758 C CA . SER B 1 17 ? -16.578 -18.328 -0.924 1 87.31 17 SER B CA 1
ATOM 2759 C C . SER B 1 17 ? -15.344 -17.438 -0.99 1 87.31 17 SER B C 1
ATOM 2761 O O . SER B 1 17 ? -14.758 -17.094 0.042 1 87.31 17 SER B O 1
ATOM 2763 N N . LEU B 1 18 ? -14.953 -17.094 -2.154 1 87.94 18 LEU B N 1
ATOM 2764 C CA . LEU B 1 18 ? -13.766 -16.25 -2.312 1 87.94 18 LEU B CA 1
ATOM 2765 C C . LEU B 1 18 ? -14.094 -14.789 -2.018 1 87.94 18 LEU B C 1
ATOM 2767 O O . LEU B 1 18 ? -13.219 -14.031 -1.585 1 87.94 18 LEU B O 1
ATOM 2771 N N . LYS B 1 19 ? -15.312 -14.383 -2.219 1 82.38 19 LYS B N 1
ATOM 2772 C CA . LYS B 1 19 ? -15.758 -13.031 -1.881 1 82.38 19 LYS B CA 1
ATOM 2773 C C . LYS B 1 19 ? -15.961 -12.875 -0.377 1 82.38 19 LYS B C 1
ATOM 2775 O O . LYS B 1 19 ? -15.609 -11.852 0.204 1 82.38 19 LYS B O 1
ATOM 2780 N N . HIS B 1 20 ? -16.562 -13.898 0.174 1 86.25 20 HIS B N 1
ATOM 2781 C CA . HIS B 1 20 ? -16.75 -14 1.617 1 86.25 20 HIS B CA 1
ATOM 2782 C C . HIS B 1 20 ? -16.188 -15.312 2.154 1 86.25 20 HIS B C 1
ATOM 2784 O O . HIS B 1 20 ? -16.938 -16.266 2.406 1 86.25 20 HIS B O 1
ATOM 2790 N N . PRO B 1 21 ? -14.906 -15.211 2.406 1 84.81 21 PRO B N 1
ATOM 2791 C CA . PRO B 1 21 ? -14.25 -16.484 2.732 1 84.81 21 PRO B CA 1
ATOM 2792 C C . PRO B 1 21 ? -14.68 -17.031 4.086 1 84.81 21 PRO B C 1
ATOM 2794 O O . PRO B 1 21 ? -14.656 -16.328 5.09 1 84.81 21 PRO B O 1
ATOM 2797 N N . PRO B 1 22 ? -15.117 -18.234 4.055 1 87.88 22 PRO B N 1
ATOM 2798 C CA . PRO B 1 22 ? -15.359 -18.906 5.34 1 87.88 22 PRO B CA 1
ATOM 2799 C C . PRO B 1 22 ? -14.07 -19.188 6.109 1 87.88 22 PRO B C 1
ATOM 2801 O O . PRO B 1 22 ? -12.984 -19.188 5.523 1 87.88 22 PRO B O 1
ATOM 2804 N N . PRO B 1 23 ? -14.242 -19.359 7.402 1 86.81 23 PRO B N 1
ATOM 2805 C CA . PRO B 1 23 ? -13.039 -19.672 8.172 1 86.81 23 PRO B CA 1
ATOM 2806 C C . PRO B 1 23 ? -12.445 -21.031 7.805 1 86.81 23 PRO B C 1
ATOM 2808 O O . PRO B 1 23 ? -11.234 -21.234 7.938 1 86.81 23 PRO B O 1
ATOM 2811 N N . TYR B 1 24 ? -13.422 -21.922 7.359 1 90 24 TYR B N 1
ATOM 2812 C CA . TYR B 1 24 ? -12.992 -23.281 7.016 1 90 24 TYR B CA 1
ATOM 2813 C C . TYR B 1 24 ? -13.633 -23.75 5.719 1 90 24 TYR B C 1
ATOM 2815 O O . TYR B 1 24 ? -14.766 -23.359 5.406 1 90 24 TYR B O 1
ATOM 2823 N N . ALA B 1 25 ? -12.828 -24.516 4.934 1 90.94 25 ALA B N 1
ATOM 2824 C CA . ALA B 1 25 ? -13.352 -25.141 3.719 1 90.94 25 ALA B CA 1
ATOM 2825 C C . ALA B 1 25 ? -13.078 -26.641 3.713 1 90.94 25 ALA B C 1
ATOM 2827 O O . ALA B 1 25 ? -11.938 -27.078 3.879 1 90.94 25 ALA B O 1
ATOM 2828 N N . ASP B 1 26 ? -14.086 -27.375 3.465 1 91.25 26 ASP B N 1
ATOM 2829 C CA . ASP B 1 26 ? -13.961 -28.828 3.418 1 91.25 26 ASP B CA 1
ATOM 2830 C C . ASP B 1 26 ? -13.422 -29.281 2.066 1 91.25 26 ASP B C 1
ATOM 2832 O O . ASP B 1 26 ? -13.734 -28.688 1.032 1 91.25 26 ASP B O 1
ATOM 2836 N N . PRO B 1 27 ? -12.688 -30.438 2.176 1 92.19 27 PRO B N 1
ATOM 2837 C CA . PRO B 1 27 ? -12.203 -30.984 0.91 1 92.19 27 PRO B CA 1
ATOM 2838 C C . PRO B 1 27 ? -13.336 -31.422 -0.014 1 92.19 27 PRO B C 1
ATOM 2840 O O . PRO B 1 27 ? -14.367 -31.922 0.454 1 92.19 27 PRO B O 1
ATOM 2843 N N . THR B 1 28 ? -13.141 -31.203 -1.263 1 92.69 28 THR B N 1
ATOM 2844 C CA . THR B 1 28 ? -14.148 -31.531 -2.266 1 92.69 28 THR B CA 1
ATOM 2845 C C . THR B 1 28 ? -13.945 -32.969 -2.771 1 92.69 28 THR B C 1
ATOM 2847 O O . THR B 1 28 ? -14.914 -33.688 -2.965 1 92.69 28 THR B O 1
ATOM 2850 N N . HIS B 1 29 ? -12.727 -33.375 -3.014 1 94.44 29 HIS B N 1
ATOM 2851 C CA . HIS B 1 29 ? -12.406 -34.656 -3.588 1 94.44 29 HIS B CA 1
ATOM 2852 C C . HIS B 1 29 ? -11.125 -35.219 -2.988 1 94.44 29 HIS B C 1
ATOM 2854 O O . HIS B 1 29 ? -10.055 -34.625 -3.127 1 94.44 29 HIS B O 1
ATOM 2860 N N . PRO B 1 30 ? -11.227 -36.344 -2.375 1 93.75 30 PRO B N 1
ATOM 2861 C CA . PRO B 1 30 ? -10.016 -37 -1.838 1 93.75 30 PRO B CA 1
ATOM 2862 C C . PRO B 1 30 ? -9.133 -37.594 -2.926 1 93.75 30 PRO B C 1
ATOM 2864 O O . PRO B 1 30 ? -9.641 -38.062 -3.953 1 93.75 30 PRO B O 1
ATOM 2867 N N . LEU B 1 31 ? -7.902 -37.594 -2.693 1 93 31 LEU B N 1
ATOM 2868 C CA . LEU B 1 31 ? -6.949 -38.156 -3.635 1 93 31 LEU B CA 1
ATOM 2869 C C . LEU B 1 31 ? -6.27 -39.375 -3.037 1 93 31 LEU B C 1
ATOM 2871 O O . LEU B 1 31 ? -5.918 -39.406 -1.854 1 93 31 LEU B O 1
ATOM 2875 N N . ALA B 1 32 ? -6.109 -40.406 -3.863 1 90.31 32 ALA B N 1
ATOM 2876 C CA . ALA B 1 32 ? -5.531 -41.656 -3.414 1 90.31 32 ALA B CA 1
ATOM 2877 C C . ALA B 1 32 ? -4.012 -41.562 -3.295 1 90.31 32 ALA B C 1
ATOM 2879 O O . ALA B 1 32 ? -3.393 -42.312 -2.525 1 90.31 32 ALA B O 1
ATOM 2880 N N . SER B 1 33 ? -3.439 -40.781 -4.086 1 92.06 33 SER B N 1
ATOM 2881 C CA . SER B 1 33 ? -1.992 -40.594 -4.086 1 92.06 33 SER B CA 1
ATOM 2882 C C . SER B 1 33 ? -1.624 -39.125 -3.938 1 92.06 33 SER B C 1
ATOM 2884 O O . SER B 1 33 ? -2.441 -38.219 -4.215 1 92.06 33 SER B O 1
ATOM 2886 N N . ARG B 1 34 ? -0.411 -38.938 -3.504 1 92.38 34 ARG B N 1
ATOM 2887 C CA . ARG B 1 34 ? 0.056 -37.562 -3.25 1 92.38 34 ARG B CA 1
ATOM 2888 C C . ARG B 1 34 ? 0.243 -36.812 -4.555 1 92.38 34 ARG B C 1
ATOM 2890 O O . ARG B 1 34 ? 1.086 -37.156 -5.379 1 92.38 34 ARG B O 1
ATOM 2897 N N . PRO B 1 35 ? -0.499 -35.688 -4.68 1 94 35 PRO B N 1
ATOM 2898 C CA . PRO B 1 35 ? -0.319 -34.875 -5.879 1 94 35 PRO B CA 1
ATOM 2899 C C . PRO B 1 35 ? 0.863 -33.906 -5.766 1 94 35 PRO B C 1
ATOM 2901 O O . PRO B 1 35 ? 1.377 -33.688 -4.668 1 94 35 PRO B O 1
ATOM 2904 N N . SER B 1 36 ? 1.367 -33.469 -6.934 1 92.69 36 SER B N 1
ATOM 2905 C CA . SER B 1 36 ? 2.508 -32.562 -6.93 1 92.69 36 SER B CA 1
ATOM 2906 C C . SER B 1 36 ? 2.203 -31.281 -7.719 1 92.69 36 SER B C 1
ATOM 2908 O O . SER B 1 36 ? 2.854 -30.25 -7.523 1 92.69 36 SER B O 1
ATOM 2910 N N . SER B 1 37 ? 1.26 -31.344 -8.547 1 93.56 37 SER B N 1
ATOM 2911 C CA . SER B 1 37 ? 0.955 -30.172 -9.375 1 93.56 37 SER B CA 1
ATOM 2912 C C . SER B 1 37 ? -0.502 -30.188 -9.828 1 93.56 37 SER B C 1
ATOM 2914 O O . SER B 1 37 ? -1.158 -31.219 -9.805 1 93.56 37 SER B O 1
ATOM 2916 N N . ILE B 1 38 ? -0.983 -29.016 -10.148 1 94.19 38 ILE B N 1
ATOM 2917 C CA . ILE B 1 38 ? -2.367 -28.859 -10.586 1 94.19 38 ILE B CA 1
ATOM 2918 C C . ILE B 1 38 ? -2.465 -27.75 -11.617 1 94.19 38 ILE B C 1
ATOM 2920 O O . ILE B 1 38 ? -1.698 -26.781 -11.57 1 94.19 38 ILE B O 1
ATOM 2924 N N . SER B 1 39 ? -3.295 -27.891 -12.578 1 94.75 39 SER B N 1
ATOM 2925 C CA . SER B 1 39 ? -3.613 -26.859 -13.562 1 94.75 39 SER B CA 1
ATOM 2926 C C . SER B 1 39 ? -5.082 -26.922 -13.969 1 94.75 39 SER B C 1
ATOM 2928 O O . SER B 1 39 ? -5.617 -28 -14.227 1 94.75 39 SER B O 1
ATOM 2930 N N . TRP B 1 40 ? -5.715 -25.781 -14.047 1 93.44 40 TRP B N 1
ATOM 2931 C CA . TRP B 1 40 ? -7.137 -25.734 -14.359 1 93.44 40 TRP B CA 1
ATOM 2932 C C . TRP B 1 40 ? -7.359 -25.344 -15.812 1 93.44 40 TRP B C 1
ATOM 2934 O O . TRP B 1 40 ? -7.047 -24.219 -16.219 1 93.44 40 TRP B O 1
ATOM 2944 N N . CYS B 1 41 ? -7.914 -26.219 -16.516 1 92.06 41 CYS B N 1
ATOM 2945 C CA . CYS B 1 41 ? -8.406 -25.906 -17.859 1 92.06 41 CYS B CA 1
ATOM 2946 C C . CYS B 1 41 ? -9.867 -25.484 -17.812 1 92.06 41 CYS B C 1
ATOM 2948 O O . CYS B 1 41 ? -10.766 -26.344 -17.781 1 92.06 41 CYS B O 1
ATOM 2950 N N . ALA B 1 42 ? -10.062 -24.25 -17.922 1 85.81 42 ALA B N 1
ATOM 2951 C CA . ALA B 1 42 ? -11.414 -23.719 -17.75 1 85.81 42 ALA B CA 1
ATOM 2952 C C . ALA B 1 42 ? -12.305 -24.094 -18.922 1 85.81 42 ALA B C 1
ATOM 2954 O O . ALA B 1 42 ? -13.5 -24.359 -18.75 1 85.81 42 ALA B O 1
ATOM 2955 N N . GLU B 1 43 ? -11.742 -24.219 -20.078 1 84.06 43 GLU B N 1
ATOM 2956 C CA . GLU B 1 43 ? -12.5 -24.5 -21.281 1 84.06 43 GLU B CA 1
ATOM 2957 C C . GLU B 1 43 ? -13.125 -25.891 -21.234 1 84.06 43 GLU B C 1
ATOM 2959 O O . GLU B 1 43 ? -14.18 -26.125 -21.812 1 84.06 43 GLU B O 1
ATOM 2964 N N . ALA B 1 44 ? -12.484 -26.703 -20.547 1 85.62 44 ALA B N 1
ATOM 2965 C CA . ALA B 1 44 ? -12.969 -28.094 -20.484 1 85.62 44 ALA B CA 1
ATOM 2966 C C . ALA B 1 44 ? -13.5 -28.422 -19.094 1 85.62 44 ALA B C 1
ATOM 2968 O O . ALA B 1 44 ? -13.867 -29.562 -18.812 1 85.62 44 ALA B O 1
ATOM 2969 N N . ALA B 1 45 ? -13.539 -27.453 -18.203 1 88.75 45 ALA B N 1
ATOM 2970 C CA . ALA B 1 45 ? -13.945 -27.656 -16.812 1 88.75 45 ALA B CA 1
ATOM 2971 C C . ALA B 1 45 ? -13.203 -28.828 -16.188 1 88.75 45 ALA B C 1
ATOM 2973 O O . ALA B 1 45 ? -13.805 -29.688 -15.539 1 88.75 45 ALA B O 1
ATOM 2974 N N . THR B 1 46 ? -11.953 -28.875 -16.5 1 92.56 46 THR B N 1
ATOM 2975 C CA . THR B 1 46 ? -11.125 -30 -16.109 1 92.56 46 THR B CA 1
ATOM 2976 C C . THR B 1 46 ? -9.883 -29.516 -15.352 1 92.56 46 THR B C 1
ATOM 2978 O O . THR B 1 46 ? -9.266 -28.516 -15.734 1 92.56 46 THR B O 1
ATOM 2981 N N . LEU B 1 47 ? -9.609 -30.266 -14.273 1 95.06 47 LEU B N 1
ATOM 2982 C CA . LEU B 1 47 ? -8.336 -30.078 -13.578 1 95.06 47 LEU B CA 1
ATOM 2983 C C . LEU B 1 47 ? -7.348 -31.172 -13.953 1 95.06 47 LEU B C 1
ATOM 2985 O O . LEU B 1 47 ? -7.68 -32.375 -13.898 1 95.06 47 LEU B O 1
ATOM 2989 N N . PHE B 1 48 ? -6.215 -30.766 -14.383 1 95.62 48 PHE B N 1
ATOM 2990 C CA . PHE B 1 48 ? -5.137 -31.719 -14.594 1 95.62 48 PHE B CA 1
ATOM 2991 C C . PHE B 1 48 ? -4.27 -31.844 -13.352 1 95.62 48 PHE B C 1
ATOM 2993 O O . PHE B 1 48 ? -3.879 -30.828 -12.758 1 95.62 48 PHE B O 1
ATOM 3000 N N . LEU B 1 49 ? -3.984 -33.031 -12.945 1 95.81 49 LEU B N 1
ATOM 3001 C CA . LEU B 1 49 ? -3.188 -33.281 -11.75 1 95.81 49 LEU B CA 1
ATOM 3002 C C . LEU B 1 49 ? -1.957 -34.125 -12.094 1 95.81 49 LEU B C 1
ATOM 3004 O O . LEU B 1 49 ? -2.037 -35.062 -12.898 1 95.81 49 LEU B O 1
ATOM 3008 N N . GLY B 1 50 ? -0.851 -33.656 -11.594 1 94.88 50 GLY B N 1
ATOM 3009 C CA . GLY B 1 50 ? 0.356 -34.469 -11.57 1 94.88 50 GLY B CA 1
ATOM 3010 C C . GLY B 1 50 ? 0.665 -35.062 -10.203 1 94.88 50 GLY B C 1
ATOM 3011 O O . GLY B 1 50 ? 0.398 -34.406 -9.18 1 94.88 50 GLY B O 1
ATOM 3012 N N . TYR B 1 51 ? 1.268 -36.219 -10.203 1 93.56 51 TYR B N 1
ATOM 3013 C CA . TYR B 1 51 ? 1.486 -36.906 -8.938 1 93.56 51 TYR B CA 1
ATOM 3014 C C . TYR B 1 51 ? 2.973 -37.125 -8.68 1 93.56 51 TYR B C 1
ATOM 3016 O O . TYR B 1 51 ? 3.781 -37.062 -9.609 1 93.56 51 TYR B O 1
ATOM 3024 N N . ALA B 1 52 ? 3.207 -37.406 -7.402 1 92.25 52 ALA B N 1
ATOM 3025 C CA . ALA B 1 52 ? 4.578 -37.625 -6.949 1 92.25 52 ALA B CA 1
ATOM 3026 C C . ALA B 1 52 ? 5.156 -38.906 -7.516 1 92.25 52 ALA B C 1
ATOM 3028 O O . ALA B 1 52 ? 6.375 -39.031 -7.648 1 92.25 52 ALA B O 1
ATOM 3029 N N . HIS B 1 53 ? 4.312 -39.844 -7.84 1 89.75 53 HIS B N 1
ATOM 3030 C CA . HIS B 1 53 ? 4.801 -41.125 -8.367 1 89.75 53 HIS B CA 1
ATOM 3031 C C . HIS B 1 53 ? 4.812 -41.125 -9.891 1 89.75 53 HIS B C 1
ATOM 3033 O O . HIS B 1 53 ? 4.988 -42.156 -10.523 1 89.75 53 HIS B O 1
ATOM 3039 N N . GLY B 1 54 ? 4.48 -39.938 -10.523 1 90.81 54 GLY B N 1
ATOM 3040 C CA . GLY B 1 54 ? 4.727 -39.75 -11.945 1 90.81 54 GLY B CA 1
ATOM 3041 C C . GLY B 1 54 ? 3.477 -39.906 -12.789 1 90.81 54 GLY B C 1
ATOM 3042 O O . GLY B 1 54 ? 3.521 -39.719 -14.008 1 90.81 54 GLY B O 1
ATOM 3043 N N . ALA B 1 55 ? 2.346 -40.156 -12.188 1 91.31 55 ALA B N 1
ATOM 3044 C CA . ALA B 1 55 ? 1.1 -40.344 -12.93 1 91.31 55 ALA B CA 1
ATOM 3045 C C . ALA B 1 55 ? 0.418 -39 -13.18 1 91.31 55 ALA B C 1
ATOM 3047 O O . ALA B 1 55 ? 0.768 -38 -12.562 1 91.31 55 ALA B O 1
ATOM 3048 N N . LEU B 1 56 ? -0.44 -39 -14.172 1 93.75 56 LEU B N 1
ATOM 3049 C CA . LEU B 1 56 ? -1.298 -37.875 -14.484 1 93.75 56 LEU B CA 1
ATOM 3050 C C . LEU B 1 56 ? -2.77 -38.25 -14.406 1 93.75 56 LEU B C 1
ATOM 3052 O O . LEU B 1 56 ? -3.125 -39.406 -14.695 1 93.75 56 LEU B O 1
ATOM 3056 N N . SER B 1 57 ? -3.543 -37.406 -13.992 1 94.81 57 SER B N 1
ATOM 3057 C CA . SER B 1 57 ? -4.984 -37.625 -14 1 94.81 57 SER B CA 1
ATOM 3058 C C . SER B 1 57 ? -5.75 -36.375 -14.336 1 94.81 57 SER B C 1
ATOM 3060 O O . SER B 1 57 ? -5.176 -35.281 -14.352 1 94.81 57 SER B O 1
ATOM 3062 N N . GLN B 1 58 ? -6.957 -36.531 -14.703 1 94.69 58 GLN B N 1
ATOM 3063 C CA . GLN B 1 58 ? -7.898 -35.438 -14.938 1 94.69 58 GLN B CA 1
ATOM 3064 C C . GLN B 1 58 ? -9.102 -35.531 -13.992 1 94.69 58 GLN B C 1
ATOM 3066 O O . GLN B 1 58 ? -9.594 -36.625 -13.727 1 94.69 58 GLN B O 1
ATOM 3071 N N . TYR B 1 59 ? -9.438 -34.438 -13.492 1 95 59 TYR B N 1
ATOM 3072 C CA . TYR B 1 59 ? -10.625 -34.344 -12.656 1 95 59 TYR B CA 1
ATOM 3073 C C . TYR B 1 59 ? -11.672 -33.438 -13.305 1 95 59 TYR B C 1
ATOM 3075 O O . TYR B 1 59 ? -11.43 -32.25 -13.562 1 95 59 TYR B O 1
ATOM 3083 N N . ASP B 1 60 ? -12.812 -34 -13.57 1 92.94 60 ASP B N 1
ATOM 3084 C CA . ASP B 1 60 ? -13.945 -33.25 -14.078 1 92.94 60 ASP B CA 1
ATOM 3085 C C . ASP B 1 60 ? -14.664 -32.5 -12.953 1 92.94 60 ASP B C 1
ATOM 3087 O O . ASP B 1 60 ? -15.305 -33.125 -12.109 1 92.94 60 ASP B O 1
ATOM 3091 N N . VAL B 1 61 ? -14.609 -31.266 -12.992 1 91.06 61 VAL B N 1
ATOM 3092 C CA . VAL B 1 61 ? -15.102 -30.438 -11.898 1 91.06 61 VAL B CA 1
ATOM 3093 C C . VAL B 1 61 ? -16.625 -30.531 -11.828 1 91.06 61 VAL B C 1
ATOM 3095 O O . VAL B 1 61 ? -17.203 -30.469 -10.742 1 91.06 61 VAL B O 1
ATOM 3098 N N . VAL B 1 62 ? -17.312 -30.672 -12.906 1 88 62 VAL B N 1
ATOM 3099 C CA . VAL B 1 62 ? -18.766 -30.719 -12.953 1 88 62 VAL B CA 1
ATOM 3100 C C . VAL B 1 62 ? -19.25 -32.094 -12.516 1 88 62 VAL B C 1
ATOM 3102 O O . VAL B 1 62 ? -20.125 -32.219 -11.648 1 88 62 VAL B O 1
ATOM 3105 N N . ALA B 1 63 ? -18.625 -33.125 -13.023 1 90.94 63 ALA B N 1
ATOM 3106 C CA . ALA B 1 63 ? -19.047 -34.469 -12.734 1 90.94 63 ALA B CA 1
ATOM 3107 C C . ALA B 1 63 ? -18.5 -34.938 -11.383 1 90.94 63 ALA B C 1
ATOM 3109 O O . ALA B 1 63 ? -19.047 -35.875 -10.773 1 90.94 63 ALA B O 1
ATOM 3110 N N . GLY B 1 64 ? -17.469 -34.344 -10.953 1 90.94 64 GLY B N 1
ATOM 3111 C CA . GLY B 1 64 ? -16.844 -34.75 -9.695 1 90.94 64 GLY B CA 1
ATOM 3112 C C . GLY B 1 64 ? -16.125 -36.094 -9.781 1 90.94 64 GLY B C 1
ATOM 3113 O O . GLY B 1 64 ? -16.109 -36.844 -8.812 1 90.94 64 GLY B O 1
ATOM 3114 N N . THR B 1 65 ? -15.625 -36.375 -10.953 1 92 65 THR B N 1
ATOM 3115 C CA . THR B 1 65 ? -14.953 -37.656 -11.156 1 92 65 THR B CA 1
ATOM 3116 C C . THR B 1 65 ? -13.531 -37.469 -11.672 1 92 65 THR B C 1
ATOM 3118 O O . THR B 1 65 ? -13.258 -36.469 -12.375 1 92 65 THR B O 1
ATOM 3121 N N . SER B 1 66 ? -12.727 -38.406 -11.227 1 92.88 66 SER B N 1
ATOM 3122 C CA . SER B 1 66 ? -11.328 -38.406 -11.656 1 92.88 66 SER B CA 1
ATOM 3123 C C . SER B 1 66 ? -11.023 -39.562 -12.594 1 92.88 66 SER B C 1
ATOM 3125 O O . SER B 1 66 ? -11.57 -40.656 -12.43 1 92.88 66 SER B O 1
ATOM 3127 N N . GLN B 1 67 ? -10.234 -39.281 -13.609 1 92.25 67 GLN B N 1
ATOM 3128 C CA . GLN B 1 67 ? -9.781 -40.281 -14.547 1 92.25 67 GLN B CA 1
ATOM 3129 C C . GLN B 1 67 ? -8.273 -40.219 -14.773 1 92.25 67 GLN B C 1
ATOM 3131 O O . GLN B 1 67 ? -7.738 -39.125 -14.977 1 92.25 67 GLN B O 1
ATOM 3136 N N . ASP B 1 68 ? -7.617 -41.312 -14.727 1 91.88 68 ASP B N 1
ATOM 3137 C CA . ASP B 1 68 ? -6.184 -41.375 -15 1 91.88 68 ASP B CA 1
ATOM 3138 C C . ASP B 1 68 ? -5.902 -41.156 -16.484 1 91.88 68 ASP B C 1
ATOM 3140 O O . ASP B 1 68 ? -6.656 -41.656 -17.328 1 91.88 68 ASP B O 1
ATOM 3144 N N . ILE B 1 69 ? -4.91 -40.438 -16.734 1 90.31 69 ILE B N 1
ATOM 3145 C CA . ILE B 1 69 ? -4.402 -40.375 -18.109 1 90.31 69 ILE B CA 1
ATOM 3146 C C . ILE B 1 69 ? -3.395 -41.469 -18.344 1 90.31 69 ILE B C 1
ATOM 3148 O O . ILE B 1 69 ? -2.365 -41.562 -17.672 1 90.31 69 ILE B O 1
ATOM 3152 N N . PRO B 1 70 ? -3.738 -42.344 -19.25 1 85.12 70 PRO B N 1
ATOM 3153 C CA . PRO B 1 70 ? -2.816 -43.469 -19.5 1 85.12 70 PRO B CA 1
ATOM 3154 C C . PRO B 1 70 ? -1.513 -43 -20.156 1 85.12 70 PRO B C 1
ATOM 3156 O O . PRO B 1 70 ? -1.533 -42.406 -21.219 1 85.12 70 PRO B O 1
ATOM 3159 N N . LEU B 1 71 ? -0.468 -43.156 -19.391 1 84.69 71 LEU B N 1
ATOM 3160 C CA . LEU B 1 71 ? 0.83 -42.844 -19.969 1 84.69 71 LEU B CA 1
ATOM 3161 C C . LEU B 1 71 ? 1.442 -44.031 -20.672 1 84.69 71 LEU B C 1
ATOM 3163 O O . LEU B 1 71 ? 1.531 -45.125 -20.094 1 84.69 71 LEU B O 1
ATOM 3167 N N . ALA B 1 72 ? 1.478 -44.031 -22.047 1 69.5 72 ALA B N 1
ATOM 3168 C CA . ALA B 1 72 ? 1.955 -45.156 -22.844 1 69.5 72 ALA B CA 1
ATOM 3169 C C . ALA B 1 72 ? 3.346 -45.594 -22.391 1 69.5 72 ALA B C 1
ATOM 3171 O O . ALA B 1 72 ? 3.662 -46.812 -22.406 1 69.5 72 ALA B O 1
ATOM 3172 N N . SER B 1 73 ? 4.305 -44.781 -22.312 1 59.31 73 SER B N 1
ATOM 3173 C CA . SER B 1 73 ? 5.652 -45.156 -21.891 1 59.31 73 SER B CA 1
ATOM 3174 C C . SER B 1 73 ? 6.02 -44.5 -20.562 1 59.31 73 SER B C 1
ATOM 3176 O O . SER B 1 73 ? 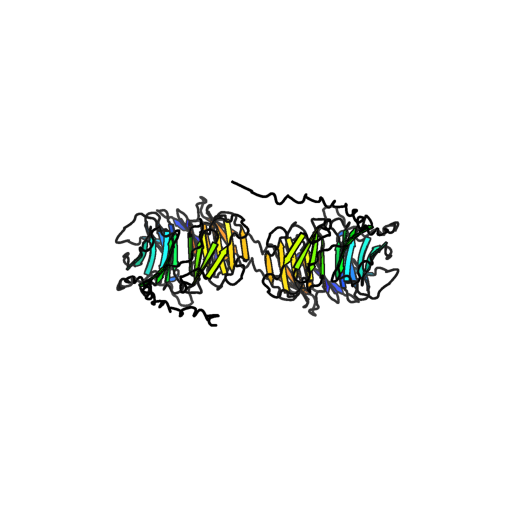5.867 -43.281 -20.391 1 59.31 73 SER B O 1
ATOM 3178 N N . ARG B 1 74 ? 5.66 -45.344 -19.484 1 58.38 74 ARG B N 1
ATOM 3179 C CA . ARG B 1 74 ? 5.93 -44.75 -18.156 1 58.38 74 ARG B CA 1
ATOM 3180 C C . ARG B 1 74 ? 7.426 -44.562 -17.938 1 58.38 74 ARG B C 1
ATOM 3182 O O . ARG B 1 74 ? 8.141 -45.5 -17.609 1 58.38 74 ARG B O 1
ATOM 3189 N N . PRO B 1 75 ? 7.992 -43.625 -18.547 1 53.47 75 PRO B N 1
ATOM 3190 C CA . PRO B 1 75 ? 9.438 -43.719 -18.328 1 53.47 75 PRO B CA 1
ATOM 3191 C C . PRO B 1 75 ? 9.812 -43.688 -16.844 1 53.47 75 PRO B C 1
ATOM 3193 O O . PRO B 1 75 ? 10.766 -44.344 -16.438 1 53.47 75 PRO B O 1
ATOM 3196 N N . SER B 1 76 ? 9.516 -42.594 -16.047 1 63.53 76 SER B N 1
ATOM 3197 C CA . SER B 1 76 ? 10.203 -42.344 -14.781 1 63.53 76 SER B CA 1
ATOM 3198 C C . SER B 1 76 ? 9.219 -42.219 -13.625 1 63.53 76 SER B C 1
ATOM 3200 O O . SER B 1 76 ? 8.055 -41.875 -13.828 1 63.53 76 SER B O 1
ATOM 3202 N N . SER B 1 77 ? 9.375 -43 -12.562 1 79.06 77 SER B N 1
ATOM 3203 C CA . SER B 1 77 ? 8.711 -42.906 -11.273 1 79.06 77 SER B CA 1
ATOM 3204 C C . SER B 1 77 ? 9.008 -41.594 -10.586 1 79.06 77 SER B C 1
ATOM 3206 O O . SER B 1 77 ? 8.656 -41.375 -9.422 1 79.06 77 SER B O 1
ATOM 3208 N N . GLU B 1 78 ? 9.492 -40.688 -11.422 1 86.88 78 GLU B N 1
ATOM 3209 C CA . GLU B 1 78 ? 9.82 -39.375 -10.859 1 86.88 78 GLU B CA 1
ATOM 3210 C C . GLU B 1 78 ? 8.578 -38.5 -10.75 1 86.88 78 GLU B C 1
ATOM 3212 O O . GLU B 1 78 ? 7.641 -38.625 -11.539 1 86.88 78 GLU B O 1
ATOM 3217 N N . PRO B 1 79 ? 8.586 -37.656 -9.844 1 91.12 79 PRO B N 1
ATOM 3218 C CA . PRO B 1 79 ? 7.434 -36.781 -9.625 1 91.12 79 PRO B CA 1
ATOM 3219 C C . PRO B 1 79 ? 7.199 -35.812 -10.781 1 91.12 79 PRO B C 1
ATOM 3221 O O . PRO B 1 79 ? 8.156 -35.344 -11.406 1 91.12 79 PRO B O 1
ATOM 3224 N N . VAL B 1 80 ? 5.965 -35.469 -11.078 1 92.75 80 VAL B N 1
ATOM 3225 C CA . VAL B 1 80 ? 5.578 -34.375 -11.984 1 92.75 80 VAL B CA 1
ATOM 3226 C C . VAL B 1 80 ? 5.66 -33.031 -11.25 1 92.75 80 VAL B C 1
ATOM 3228 O O . VAL B 1 80 ? 4.797 -32.719 -10.422 1 92.75 80 VAL B O 1
ATOM 3231 N N . ILE B 1 81 ? 6.598 -32.281 -11.523 1 91.44 81 ILE B N 1
ATOM 3232 C CA . ILE B 1 81 ? 6.867 -31.109 -10.688 1 91.44 81 ILE B CA 1
ATOM 3233 C C . ILE B 1 81 ? 6.07 -29.906 -11.203 1 91.44 81 ILE B C 1
ATOM 3235 O O . ILE B 1 81 ? 5.832 -28.953 -10.461 1 91.44 81 ILE B O 1
ATOM 3239 N N . SER B 1 82 ? 5.77 -29.906 -12.414 1 94.19 82 SER B N 1
ATOM 3240 C CA . SER B 1 82 ? 4.996 -28.828 -13.039 1 94.19 82 SER B CA 1
ATOM 3241 C C . SER B 1 82 ? 4.113 -29.375 -14.164 1 94.19 82 SER B C 1
ATOM 3243 O O . SER B 1 82 ? 4.508 -30.297 -14.883 1 94.19 82 SER B O 1
ATOM 3245 N N . LEU B 1 83 ? 2.955 -28.844 -14.242 1 95.12 83 LEU B N 1
ATOM 3246 C CA . LEU B 1 83 ? 1.963 -29.312 -15.203 1 95.12 83 LEU B CA 1
ATOM 3247 C C . LEU B 1 83 ? 1.197 -28.141 -15.812 1 95.12 83 LEU B C 1
ATOM 3249 O O . LEU B 1 83 ? 0.747 -27.25 -15.094 1 95.12 83 LEU B O 1
ATOM 3253 N N . LEU B 1 84 ? 1.178 -28.156 -17.109 1 95.62 84 LEU B N 1
ATOM 3254 C CA . LEU B 1 84 ? 0.448 -27.172 -17.891 1 95.62 84 LEU B CA 1
ATOM 3255 C C . LEU B 1 84 ? -0.467 -27.844 -18.906 1 95.62 84 LEU B C 1
ATOM 3257 O O . LEU B 1 84 ? -0.415 -29.062 -19.078 1 95.62 84 LEU B O 1
ATOM 3261 N N . TYR B 1 85 ? -1.3 -27.031 -19.5 1 93.06 85 TYR B N 1
ATOM 3262 C CA . TYR B 1 85 ? -2.146 -27.516 -20.578 1 93.06 85 TYR B CA 1
ATOM 3263 C C . TYR B 1 85 ? -2.182 -26.531 -21.75 1 93.06 85 TYR B C 1
ATOM 3265 O O . TYR B 1 85 ? -1.863 -25.359 -21.578 1 93.06 85 TYR B O 1
ATOM 3273 N N . LYS B 1 86 ? -2.51 -27.031 -22.828 1 91.75 86 LYS B N 1
ATOM 3274 C CA . LYS B 1 86 ? -2.752 -26.219 -24 1 91.75 86 LYS B CA 1
ATOM 3275 C C . LYS B 1 86 ? -3.773 -26.875 -24.938 1 91.75 86 LYS B C 1
ATOM 3277 O O . LYS B 1 86 ? -4.262 -27.969 -24.641 1 91.75 86 LYS B O 1
ATOM 3282 N N . ASP B 1 87 ? -4.273 -26.156 -25.969 1 90.62 87 ASP B N 1
ATOM 3283 C CA . ASP B 1 87 ? -5.227 -26.641 -26.969 1 90.62 87 ASP B CA 1
ATOM 3284 C C . ASP B 1 87 ? -6.531 -27.078 -26.297 1 90.62 87 ASP B C 1
ATOM 3286 O O . ASP B 1 87 ? -7.031 -28.172 -26.562 1 90.62 87 ASP B O 1
ATOM 3290 N N . ARG B 1 88 ? -6.957 -26.281 -25.375 1 88.19 88 ARG B N 1
ATOM 3291 C CA . ARG B 1 88 ? -8.227 -26.469 -24.672 1 88.19 88 ARG B CA 1
ATOM 3292 C C . ARG B 1 88 ? -8.258 -27.797 -23.938 1 88.19 88 ARG B C 1
ATOM 3294 O O . ARG B 1 88 ? -9.273 -28.5 -23.953 1 88.19 88 ARG B O 1
ATOM 3301 N N . GLY B 1 89 ? -7.051 -28.234 -23.531 1 90.69 89 GLY B N 1
ATOM 3302 C CA . GLY B 1 89 ? -6.969 -29.422 -22.703 1 90.69 89 GLY B CA 1
ATOM 3303 C C . GLY B 1 89 ? -6.609 -30.672 -23.484 1 90.69 89 GLY B C 1
ATOM 3304 O O . GLY B 1 89 ? -6.434 -31.75 -22.891 1 90.69 89 GLY B O 1
ATOM 3305 N N . ALA B 1 90 ? -6.414 -30.547 -24.734 1 92.5 90 ALA B N 1
ATOM 3306 C CA . ALA B 1 90 ? -6.062 -31.703 -25.547 1 92.5 90 ALA B CA 1
ATOM 3307 C C . ALA B 1 90 ? -4.59 -32.062 -25.375 1 92.5 90 ALA B C 1
ATOM 3309 O O . ALA B 1 90 ? -4.184 -33.188 -25.672 1 92.5 90 ALA B O 1
ATOM 3310 N N . THR B 1 91 ? -3.857 -31.141 -25 1 93.69 91 THR B N 1
ATOM 3311 C CA . THR B 1 91 ? -2.422 -31.344 -24.828 1 93.69 91 THR B CA 1
ATOM 3312 C C . THR B 1 91 ? -2.002 -31 -23.406 1 93.69 91 THR B C 1
ATOM 3314 O O . THR B 1 91 ? -2.393 -29.953 -22.875 1 93.69 91 THR B O 1
ATOM 3317 N N . ALA B 1 92 ? -1.271 -31.875 -22.797 1 94.25 92 ALA B N 1
ATOM 3318 C CA . ALA B 1 92 ? -0.661 -31.641 -21.484 1 94.25 92 ALA B CA 1
ATOM 3319 C C . ALA B 1 92 ? 0.854 -31.5 -21.609 1 94.25 92 ALA B C 1
ATOM 3321 O O . ALA B 1 92 ? 1.485 -32.188 -22.406 1 94.25 92 ALA B O 1
ATOM 3322 N N . VAL B 1 93 ? 1.403 -30.531 -20.938 1 95.19 93 VAL B N 1
ATOM 3323 C CA . VAL B 1 93 ? 2.848 -30.344 -20.859 1 95.19 93 VAL B CA 1
ATOM 3324 C C . VAL B 1 93 ? 3.318 -30.5 -19.422 1 95.19 93 VAL B C 1
ATOM 3326 O O . VAL B 1 93 ? 2.824 -29.812 -18.516 1 95.19 93 VAL B O 1
ATOM 3329 N N . TYR B 1 94 ? 4.199 -31.391 -19.141 1 94.5 94 TYR B N 1
ATOM 3330 C CA . TYR B 1 94 ? 4.637 -31.594 -17.766 1 94.5 94 TYR B CA 1
ATOM 3331 C C . TYR B 1 94 ? 6.133 -31.875 -17.703 1 94.5 94 TYR B C 1
ATOM 3333 O O . TYR B 1 94 ? 6.75 -32.219 -18.719 1 94.5 94 TYR B O 1
ATOM 3341 N N . ALA B 1 95 ? 6.68 -31.594 -16.562 1 94.69 95 ALA B N 1
ATOM 3342 C CA . ALA B 1 95 ? 8.102 -31.828 -16.312 1 94.69 95 ALA B CA 1
ATOM 3343 C C . ALA B 1 95 ? 8.305 -33 -15.359 1 94.69 95 ALA B C 1
ATOM 3345 O O . ALA B 1 95 ? 7.609 -33.094 -14.344 1 94.69 95 ALA B O 1
ATOM 3346 N N . GLN B 1 96 ? 9.211 -33.781 -15.703 1 91.62 96 GLN B N 1
ATOM 3347 C CA . GLN B 1 96 ? 9.648 -34.938 -14.906 1 91.62 96 GLN B CA 1
ATOM 3348 C C . GLN B 1 96 ? 11.164 -35.125 -14.992 1 91.62 96 GLN B C 1
ATOM 3350 O O . GLN B 1 96 ? 11.703 -35.344 -16.078 1 91.62 96 GLN B O 1
ATOM 3355 N N . GLY B 1 97 ? 11.75 -35.031 -13.797 1 90.88 97 GLY B N 1
ATOM 3356 C CA . GLY B 1 97 ? 13.203 -35.031 -13.828 1 90.88 97 GLY B CA 1
ATOM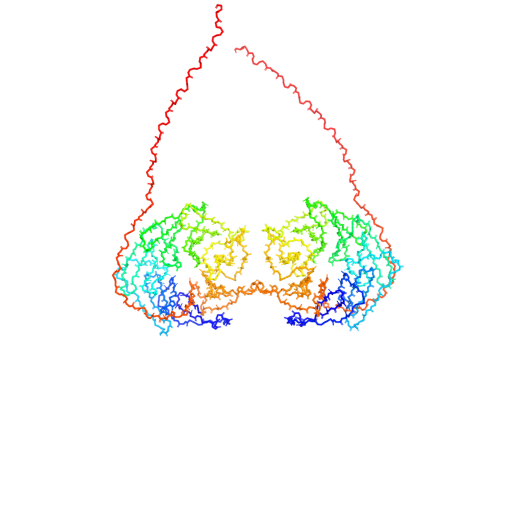 3357 C C . GLY B 1 97 ? 13.766 -33.875 -14.672 1 90.88 97 GLY B C 1
ATOM 3358 O O . GLY B 1 97 ? 13.43 -32.719 -14.445 1 90.88 97 GLY B O 1
ATOM 3359 N N . GLN B 1 98 ? 14.57 -34.281 -15.68 1 93.44 98 GLN B N 1
ATOM 3360 C CA . GLN B 1 98 ? 15.195 -33.281 -16.516 1 93.44 98 GLN B CA 1
ATOM 3361 C C . GLN B 1 98 ? 14.422 -33.094 -17.828 1 93.44 98 GLN B C 1
ATOM 3363 O O . GLN B 1 98 ? 14.805 -32.281 -18.656 1 93.44 98 GLN B O 1
ATOM 3368 N N . GLN B 1 99 ? 13.359 -33.75 -17.953 1 92.94 99 GLN B N 1
ATOM 3369 C CA . GLN B 1 99 ? 12.656 -33.75 -19.234 1 92.94 99 GLN B CA 1
ATOM 3370 C C . GLN B 1 99 ? 11.344 -32.969 -19.141 1 92.94 99 GLN B C 1
ATOM 3372 O O . GLN B 1 99 ? 10.734 -32.906 -18.062 1 92.94 99 GLN B O 1
ATOM 3377 N N . VAL B 1 100 ? 11.016 -32.406 -20.234 1 94.62 100 VAL B N 1
ATOM 3378 C CA . VAL B 1 100 ? 9.695 -31.812 -20.438 1 94.62 100 VAL B CA 1
ATOM 3379 C C . VAL B 1 100 ? 8.953 -32.594 -21.516 1 94.62 100 VAL B C 1
ATOM 3381 O O . VAL B 1 100 ? 9.453 -32.75 -22.641 1 94.62 100 VAL B O 1
ATOM 3384 N N . VAL B 1 101 ? 7.777 -33.062 -21.188 1 93.12 101 VAL B N 1
ATOM 3385 C CA . VAL B 1 101 ? 7.023 -33.906 -22.109 1 93.12 101 VAL B CA 1
ATOM 3386 C C . VAL B 1 101 ? 5.746 -33.188 -22.547 1 93.12 101 VAL B C 1
ATOM 3388 O O . VAL B 1 101 ? 5.023 -32.625 -21.719 1 93.12 101 VAL B O 1
ATOM 3391 N N . VAL B 1 102 ? 5.57 -33.156 -23.781 1 93.12 102 VAL B N 1
ATOM 3392 C CA . VAL B 1 102 ? 4.301 -32.75 -24.375 1 93.12 102 VAL B CA 1
ATOM 3393 C C . VAL B 1 102 ? 3.469 -33.969 -24.734 1 93.12 102 VAL B C 1
ATOM 3395 O O . VAL B 1 102 ? 3.893 -34.812 -25.547 1 93.12 102 VAL B O 1
ATOM 3398 N N . LEU B 1 103 ? 2.307 -34.031 -24.156 1 93 103 LEU B N 1
ATOM 3399 C CA . LEU B 1 103 ? 1.524 -35.281 -24.219 1 93 103 LEU B CA 1
ATOM 3400 C C . LEU B 1 103 ? 0.137 -35 -24.797 1 93 103 LEU B C 1
ATOM 3402 O O . LEU B 1 103 ? -0.503 -34 -24.438 1 93 103 LEU B O 1
ATOM 3406 N N . SER B 1 104 ? -0.236 -35.875 -25.672 1 92.56 104 SER B N 1
ATOM 3407 C CA . SER B 1 104 ? -1.641 -35.906 -26.062 1 92.56 104 SER B CA 1
ATOM 3408 C C . SER B 1 104 ? -2.514 -36.531 -24.984 1 92.56 104 SER B C 1
ATOM 3410 O O . SER B 1 104 ? -2.338 -37.688 -24.641 1 92.56 104 SER B O 1
ATOM 3412 N N . VAL B 1 105 ? -3.447 -35.812 -24.516 1 91.5 105 VAL B N 1
ATOM 3413 C CA . VAL B 1 105 ? -4.277 -36.281 -23.406 1 91.5 105 VAL B CA 1
ATOM 3414 C C . VAL B 1 105 ? -5.172 -37.406 -23.875 1 91.5 105 VAL B C 1
ATOM 3416 O O . VAL B 1 105 ? -5.414 -38.375 -23.125 1 91.5 105 VAL B O 1
ATOM 3419 N N . ALA B 1 106 ? -5.633 -37.375 -25.078 1 87.81 106 ALA B N 1
ATOM 3420 C CA . ALA B 1 106 ? -6.543 -38.375 -25.641 1 87.81 106 ALA B CA 1
ATOM 3421 C C . ALA B 1 106 ? -5.855 -39.75 -25.766 1 87.81 106 ALA B C 1
ATOM 3423 O O . ALA B 1 106 ? -6.438 -40.781 -25.438 1 87.81 106 ALA B O 1
ATOM 3424 N N . THR B 1 107 ? -4.609 -39.719 -26.141 1 88.19 107 THR B N 1
ATOM 3425 C CA . THR B 1 107 ? -3.938 -40.969 -26.438 1 88.19 107 THR B CA 1
ATOM 3426 C C . THR B 1 107 ? -2.971 -41.344 -25.328 1 88.19 107 THR B C 1
ATOM 3428 O O . THR B 1 107 ? -2.561 -42.5 -25.219 1 88.19 107 THR B O 1
ATOM 3431 N N . GLY B 1 108 ? -2.594 -40.375 -24.594 1 89.38 108 GLY B N 1
ATOM 3432 C CA . GLY B 1 108 ? -1.596 -40.594 -23.562 1 89.38 108 GLY B CA 1
ATOM 3433 C C . GLY B 1 108 ? -0.194 -40.781 -24.109 1 89.38 108 GLY B C 1
ATOM 3434 O O . GLY B 1 108 ? 0.695 -41.281 -23.422 1 89.38 108 GLY B O 1
ATOM 3435 N N . LYS B 1 109 ? -0.005 -40.438 -25.328 1 89.75 109 LYS B N 1
ATOM 3436 C CA . LYS B 1 109 ? 1.298 -40.594 -25.969 1 89.75 109 LYS B CA 1
ATOM 3437 C C . LYS B 1 109 ? 2.025 -39.25 -26.047 1 89.75 109 LYS B C 1
ATOM 3439 O O . LYS B 1 109 ? 1.411 -38.219 -26.344 1 89.75 109 LYS B O 1
ATOM 3444 N N . PRO B 1 110 ? 3.314 -39.312 -25.766 1 90.88 110 PRO B N 1
ATOM 3445 C CA . PRO B 1 110 ? 4.09 -38.062 -25.938 1 90.88 110 PRO B CA 1
ATOM 3446 C C . PRO B 1 110 ? 4.215 -37.656 -27.391 1 90.88 110 PRO B C 1
ATOM 3448 O O . PRO B 1 110 ? 4.484 -38.469 -28.266 1 90.88 110 PRO B O 1
ATOM 3451 N N . THR B 1 111 ? 3.92 -36.406 -27.625 1 88.69 111 THR B N 1
ATOM 3452 C CA . THR B 1 111 ? 4.105 -35.844 -28.953 1 88.69 111 THR B CA 1
ATOM 3453 C C . THR B 1 111 ? 5.484 -35.219 -29.094 1 88.69 111 THR B C 1
ATOM 3455 O O . THR B 1 111 ? 6.043 -35.156 -30.203 1 88.69 111 THR B O 1
ATOM 3458 N N . ASN B 1 112 ? 6.027 -34.75 -28.094 1 89.25 112 ASN B N 1
ATOM 3459 C CA . ASN B 1 112 ? 7.359 -34.156 -28.031 1 89.25 112 ASN B CA 1
ATOM 3460 C C . ASN B 1 112 ? 7.977 -34.281 -26.641 1 89.25 112 ASN B C 1
ATOM 3462 O O . ASN B 1 112 ? 7.266 -34.25 -25.641 1 89.25 112 ASN B O 1
ATOM 3466 N N . THR B 1 113 ? 9.234 -34.5 -26.609 1 90.81 113 THR B N 1
ATOM 3467 C CA . THR B 1 113 ? 9.969 -34.531 -25.344 1 90.81 113 THR B CA 1
ATOM 3468 C C . THR B 1 113 ? 11.227 -33.656 -25.438 1 90.81 113 THR B C 1
ATOM 3470 O O . THR B 1 113 ? 12.031 -33.812 -26.359 1 90.81 113 THR B O 1
ATOM 3473 N N . PHE B 1 114 ? 11.32 -32.781 -24.516 1 91.81 114 PHE B N 1
ATOM 3474 C CA . PHE B 1 114 ? 12.492 -31.922 -24.422 1 91.81 114 PHE B CA 1
ATOM 3475 C C . PHE B 1 114 ? 13.43 -32.406 -23.328 1 91.81 114 PHE B C 1
ATOM 3477 O O . PHE B 1 114 ? 13.039 -32.469 -22.156 1 91.81 114 PHE B O 1
ATOM 3484 N N . ASP B 1 115 ? 14.633 -32.688 -23.656 1 91.56 115 ASP B N 1
ATOM 3485 C CA . ASP B 1 115 ? 15.656 -33.125 -22.719 1 91.56 115 ASP B CA 1
ATOM 3486 C C . ASP B 1 115 ? 16.859 -32.188 -22.734 1 91.56 115 ASP B C 1
ATOM 3488 O O . ASP B 1 115 ? 18 -32.625 -22.922 1 91.56 115 ASP B O 1
ATOM 3492 N N . SER B 1 116 ? 16.578 -30.953 -22.516 1 90.25 116 SER B N 1
ATOM 3493 C CA . SER B 1 116 ? 17.578 -29.906 -22.688 1 90.25 116 SER B CA 1
ATOM 3494 C C . SER B 1 116 ? 18.266 -29.578 -21.359 1 90.25 116 SER B C 1
ATOM 3496 O O . SER B 1 116 ? 19.344 -29 -21.344 1 90.25 116 SER B O 1
ATOM 3498 N N . HIS B 1 117 ? 17.688 -29.938 -20.219 1 94.12 117 HIS B N 1
ATOM 3499 C CA . HIS B 1 117 ? 18.234 -29.578 -18.922 1 94.12 117 HIS B CA 1
ATOM 3500 C C . HIS B 1 117 ? 19.219 -30.625 -18.422 1 94.12 117 HIS B C 1
ATOM 3502 O O . HIS B 1 117 ? 19.062 -31.812 -18.688 1 94.12 117 HIS B O 1
ATOM 3508 N N . LYS B 1 118 ? 20.281 -30.172 -17.734 1 92.81 118 LYS B N 1
ATOM 3509 C CA . LYS B 1 118 ? 21.234 -31.062 -17.078 1 92.81 118 LYS B CA 1
ATOM 3510 C C . LYS B 1 118 ? 20.812 -31.391 -15.648 1 92.81 118 LYS B C 1
ATOM 3512 O O . LYS B 1 118 ? 21.297 -32.344 -15.047 1 92.81 118 LYS B O 1
ATOM 3517 N N . ASN B 1 119 ? 19.984 -30.547 -15.102 1 93.94 119 ASN B N 1
ATOM 3518 C CA . ASN B 1 119 ? 19.422 -30.703 -13.766 1 93.94 119 ASN B CA 1
ATOM 3519 C C . ASN B 1 119 ? 17.891 -30.781 -13.82 1 93.94 119 ASN B C 1
ATOM 3521 O O . ASN B 1 119 ? 17.281 -30.422 -14.828 1 93.94 119 ASN B O 1
ATOM 3525 N N . PRO B 1 120 ? 17.297 -31.344 -12.797 1 94.56 120 PRO B N 1
ATOM 3526 C CA . PRO B 1 120 ? 15.836 -31.438 -12.789 1 94.56 120 PRO B CA 1
ATOM 3527 C C . PRO B 1 120 ? 15.156 -30.094 -13.031 1 94.56 120 PRO B C 1
ATOM 3529 O O . PRO B 1 120 ? 15.617 -29.062 -12.539 1 94.56 120 PRO B O 1
ATOM 3532 N N . VAL B 1 121 ? 14.102 -30.156 -13.766 1 96.25 121 VAL B N 1
ATOM 3533 C CA . VAL B 1 121 ? 13.305 -28.969 -14.07 1 96.25 121 VAL B CA 1
ATOM 3534 C C . VAL B 1 121 ? 12.625 -28.453 -12.805 1 96.25 121 VAL B C 1
ATOM 3536 O O . VAL B 1 121 ? 12.117 -29.25 -12.008 1 96.25 121 VAL B O 1
ATOM 3539 N N . THR B 1 122 ? 12.594 -27.156 -12.641 1 95.56 122 THR B N 1
ATOM 3540 C CA . THR B 1 122 ? 11.992 -26.562 -11.453 1 95.56 122 THR B CA 1
ATOM 3541 C C . THR B 1 122 ? 10.617 -25.984 -11.773 1 95.56 122 THR B C 1
ATOM 3543 O O . THR B 1 122 ? 9.75 -25.922 -10.898 1 95.56 122 THR B O 1
ATOM 3546 N N . SER B 1 123 ? 10.461 -25.5 -12.977 1 96.81 123 SER B N 1
ATOM 3547 C CA . SER B 1 123 ? 9.211 -24.828 -13.281 1 96.81 123 SER B CA 1
ATOM 3548 C C . SER B 1 123 ? 8.969 -24.75 -14.789 1 96.81 123 SER B C 1
ATOM 3550 O O . SER B 1 123 ? 9.922 -24.797 -15.578 1 96.81 123 SER B O 1
ATOM 3552 N N . LEU B 1 124 ? 7.73 -24.703 -15.164 1 97.5 124 LEU B N 1
ATOM 3553 C CA . LEU B 1 124 ? 7.293 -24.516 -16.547 1 97.5 124 LEU B CA 1
ATOM 3554 C C . LEU B 1 124 ? 6.344 -23.328 -16.656 1 97.5 124 LEU B C 1
ATOM 3556 O O . LEU B 1 124 ? 5.625 -23.016 -15.695 1 97.5 124 LEU B O 1
ATOM 3560 N N . SER B 1 125 ? 6.375 -22.719 -17.766 1 97.5 125 SER B N 1
ATOM 3561 C CA . SER B 1 125 ? 5.402 -21.688 -18.078 1 97.5 125 SER B CA 1
ATOM 3562 C C . SER B 1 125 ? 5.168 -21.594 -19.578 1 97.5 125 SER B C 1
ATOM 3564 O O . SER B 1 125 ? 6.086 -21.812 -20.375 1 97.5 125 SER B O 1
ATOM 3566 N N . ILE B 1 126 ? 3.982 -21.297 -19.922 1 96 126 ILE B N 1
ATOM 3567 C CA . ILE B 1 126 ? 3.617 -21.156 -21.328 1 96 126 ILE B CA 1
ATOM 3568 C C . ILE B 1 126 ? 3.205 -19.719 -21.609 1 96 126 ILE B C 1
ATOM 3570 O O . ILE B 1 126 ? 2.566 -19.078 -20.781 1 96 126 ILE B O 1
ATOM 3574 N N . SER B 1 127 ? 3.566 -19.312 -22.797 1 95.75 127 SER B N 1
ATOM 3575 C CA . SER B 1 127 ? 3.215 -17.953 -23.188 1 95.75 127 SER B CA 1
ATOM 3576 C C . SER B 1 127 ? 1.712 -17.812 -23.406 1 95.75 127 SER B C 1
ATOM 3578 O O . SER B 1 127 ? 0.998 -18.812 -23.516 1 95.75 127 SER B O 1
ATOM 3580 N N . ASN B 1 128 ? 1.276 -16.578 -23.469 1 89.81 128 ASN B N 1
ATOM 3581 C CA . ASN B 1 128 ? -0.154 -16.297 -23.531 1 89.81 128 ASN B CA 1
ATOM 3582 C C . ASN B 1 128 ? -0.777 -16.859 -24.812 1 89.81 128 ASN B C 1
ATOM 3584 O O . ASN B 1 128 ? -1.947 -17.25 -24.812 1 89.81 128 ASN B O 1
ATOM 3588 N N . ASP B 1 129 ? -0.009 -17 -25.844 1 89 129 ASP B N 1
ATOM 3589 C CA . ASP B 1 129 ? -0.521 -17.547 -27.109 1 89 129 ASP B CA 1
ATOM 3590 C C . ASP B 1 129 ? -0.155 -19.016 -27.25 1 89 129 ASP B C 1
ATOM 3592 O O . ASP B 1 129 ? -0.334 -19.594 -28.328 1 89 129 ASP B O 1
ATOM 3596 N N . SER B 1 130 ? 0.472 -19.562 -26.266 1 91.56 130 SER B N 1
ATOM 3597 C CA . SER B 1 130 ? 0.83 -20.984 -26.156 1 91.56 130 SER B CA 1
ATOM 3598 C C . SER B 1 130 ? 1.868 -21.375 -27.203 1 91.56 130 SER B C 1
ATOM 3600 O O . SER B 1 130 ? 1.984 -22.547 -27.562 1 91.56 130 SER B O 1
ATOM 3602 N N . SER B 1 131 ? 2.584 -20.391 -27.672 1 93.56 131 SER B N 1
ATOM 3603 C CA . SER B 1 131 ? 3.586 -20.688 -28.688 1 93.56 131 SER B CA 1
ATOM 3604 C C . SER B 1 131 ? 4.957 -20.922 -28.062 1 93.56 131 SER B C 1
ATOM 3606 O O . SER B 1 131 ? 5.797 -21.609 -28.656 1 93.56 131 SER B O 1
ATOM 3608 N N . LEU B 1 132 ? 5.16 -20.344 -26.953 1 95.88 132 LEU B N 1
ATOM 3609 C CA . LEU B 1 132 ? 6.453 -20.484 -26.281 1 95.88 132 LEU B CA 1
ATOM 3610 C C . LEU B 1 132 ? 6.316 -21.219 -24.969 1 95.88 132 LEU B C 1
ATOM 3612 O O . LEU B 1 132 ? 5.355 -21 -24.219 1 95.88 132 LEU B O 1
ATOM 3616 N N . LEU B 1 133 ? 7.262 -22.094 -24.719 1 97.06 133 LEU B N 1
ATOM 3617 C CA . LEU B 1 133 ? 7.367 -22.844 -23.469 1 97.06 133 LEU B CA 1
ATOM 3618 C C . LEU B 1 133 ? 8.688 -22.547 -22.766 1 97.06 133 LEU B C 1
ATOM 3620 O O . LEU B 1 133 ? 9.758 -22.75 -23.344 1 97.06 133 LEU B O 1
ATOM 3624 N N . ALA B 1 134 ? 8.539 -22 -21.625 1 97.94 134 ALA B N 1
ATOM 3625 C CA . ALA B 1 134 ? 9.734 -21.812 -20.797 1 97.94 134 ALA B CA 1
ATOM 3626 C C . ALA B 1 134 ? 9.891 -22.922 -19.781 1 97.94 134 ALA B C 1
ATOM 3628 O O . ALA B 1 134 ? 8.906 -23.375 -19.172 1 97.94 134 ALA B O 1
ATOM 3629 N N . SER B 1 135 ? 11.047 -23.438 -19.625 1 97.75 135 SER B N 1
ATOM 3630 C CA . SER B 1 135 ? 11.422 -24.391 -18.594 1 97.75 135 SER B CA 1
ATOM 3631 C C . SER B 1 135 ? 12.68 -23.938 -17.859 1 97.75 135 SER B C 1
ATOM 3633 O O . SER B 1 135 ? 13.602 -23.391 -18.469 1 97.75 135 SER B O 1
ATOM 3635 N N . THR B 1 136 ? 12.609 -24.109 -16.562 1 97.69 136 THR B N 1
ATOM 3636 C CA . THR B 1 136 ? 13.766 -23.703 -15.773 1 97.69 136 THR B CA 1
ATOM 3637 C C . THR B 1 136 ? 14.305 -24.875 -14.961 1 97.69 136 THR B C 1
ATOM 3639 O O . THR B 1 136 ? 13.57 -25.812 -14.656 1 97.69 136 THR B O 1
ATOM 3642 N N . SER B 1 137 ? 15.594 -24.875 -14.727 1 96.25 137 SER B N 1
ATOM 3643 C CA . SER B 1 137 ? 16.297 -25.641 -13.703 1 96.25 137 SER B CA 1
ATOM 3644 C C . SER B 1 137 ? 17.078 -24.75 -12.758 1 96.25 137 SER 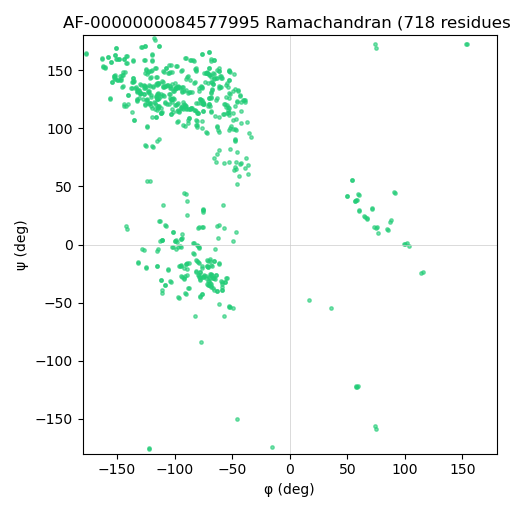B C 1
ATOM 3646 O O . SER B 1 137 ? 16.953 -23.516 -12.82 1 96.25 137 SER B O 1
ATOM 3648 N N . ALA B 1 138 ? 17.781 -25.344 -11.898 1 94.44 138 ALA B N 1
ATOM 3649 C CA . ALA B 1 138 ? 18.453 -24.578 -10.852 1 94.44 138 ALA B CA 1
ATOM 3650 C C . ALA B 1 138 ? 19.328 -23.484 -11.461 1 94.44 138 ALA B C 1
ATOM 3652 O O . ALA B 1 138 ? 19.484 -22.406 -10.883 1 94.44 138 ALA B O 1
ATOM 3653 N N . HIS B 1 139 ? 19.859 -23.672 -12.68 1 93.19 139 HIS B N 1
ATOM 3654 C CA . HIS B 1 139 ? 20.828 -22.719 -13.18 1 93.19 139 HIS B CA 1
ATOM 3655 C C . HIS B 1 139 ? 20.625 -22.453 -14.672 1 93.19 139 HIS B C 1
ATOM 3657 O O . HIS B 1 139 ? 21.531 -21.922 -15.336 1 93.19 139 HIS B O 1
ATOM 3663 N N . ALA B 1 140 ? 19.547 -22.844 -15.219 1 95.62 140 ALA B N 1
ATOM 3664 C CA . ALA B 1 140 ? 19.344 -22.656 -16.656 1 95.62 140 ALA B CA 1
ATOM 3665 C C . ALA B 1 140 ? 17.891 -22.312 -16.969 1 95.62 140 ALA B C 1
ATOM 3667 O O . ALA B 1 140 ? 16.984 -22.75 -16.266 1 95.62 140 ALA B O 1
ATOM 3668 N N . ILE B 1 141 ? 17.781 -21.562 -17.984 1 97.44 141 ILE B N 1
ATOM 3669 C CA . ILE B 1 141 ? 16.484 -21.172 -18.5 1 97.44 141 ILE B CA 1
ATOM 3670 C C . ILE B 1 141 ? 16.375 -21.531 -19.984 1 97.44 141 ILE B C 1
ATOM 3672 O O . ILE B 1 141 ? 17.172 -21.047 -20.797 1 97.44 141 ILE B O 1
ATOM 3676 N N . HIS B 1 142 ? 15.445 -22.328 -20.312 1 97.75 142 HIS B N 1
ATOM 3677 C CA . HIS B 1 142 ? 15.219 -22.734 -21.703 1 97.75 142 HIS B CA 1
ATOM 3678 C C . HIS B 1 142 ? 13.859 -22.25 -22.203 1 97.75 142 HIS B C 1
ATOM 3680 O O . HIS B 1 142 ? 12.867 -22.297 -21.469 1 97.75 142 HIS B O 1
ATOM 3686 N N . VAL B 1 143 ? 13.875 -21.766 -23.422 1 97.12 143 VAL B N 1
ATOM 3687 C CA . VAL B 1 143 ? 12.633 -21.359 -24.078 1 97.12 143 VAL B CA 1
ATOM 3688 C C . VAL B 1 143 ? 12.461 -22.156 -25.375 1 97.12 143 VAL B C 1
ATOM 3690 O O . VAL B 1 143 ? 13.32 -22.094 -26.266 1 97.12 143 VAL B O 1
ATOM 3693 N N . HIS B 1 144 ? 11.359 -22.859 -25.453 1 95.81 144 HIS B N 1
ATOM 3694 C CA . HIS B 1 144 ? 11.047 -23.672 -26.625 1 95.81 144 HIS B CA 1
ATOM 3695 C C . HIS B 1 144 ? 9.891 -23.062 -27.406 1 95.81 144 HIS B C 1
ATOM 3697 O O . HIS B 1 144 ? 8.859 -22.719 -26.844 1 95.81 144 HIS B O 1
ATOM 3703 N N . ASN B 1 145 ? 10.125 -22.922 -28.625 1 93.31 145 ASN B N 1
ATOM 3704 C CA . ASN B 1 145 ? 9.023 -22.578 -29.516 1 93.31 145 ASN B CA 1
ATOM 3705 C C . ASN B 1 145 ? 8.234 -23.812 -29.938 1 93.31 145 ASN B C 1
ATOM 3707 O O . ASN B 1 145 ? 8.758 -24.672 -30.656 1 93.31 145 ASN B O 1
ATOM 3711 N N . LEU B 1 146 ? 7.07 -23.906 -29.594 1 90.31 146 LEU B N 1
ATOM 3712 C CA . LEU B 1 146 ? 6.266 -25.125 -29.766 1 90.31 146 LEU B CA 1
ATOM 3713 C C . LEU B 1 146 ? 5.734 -25.219 -31.203 1 90.31 146 LEU B C 1
ATOM 3715 O O . LEU B 1 146 ? 5.273 -26.281 -31.625 1 90.31 146 LEU B O 1
ATOM 3719 N N . THR B 1 147 ? 5.836 -24.141 -31.875 1 83.88 147 THR B N 1
ATOM 3720 C CA . THR B 1 147 ? 5.371 -24.125 -33.25 1 83.88 147 THR B CA 1
ATOM 3721 C C . THR B 1 147 ? 6.531 -24.375 -34.219 1 83.88 147 THR B C 1
ATOM 3723 O O . THR B 1 147 ? 6.426 -25.172 -35.156 1 83.88 147 THR B O 1
ATOM 3726 N N . LEU B 1 148 ? 7.613 -23.719 -34 1 79.31 148 LEU B N 1
ATOM 3727 C CA . LEU B 1 148 ? 8.727 -23.75 -34.938 1 79.31 148 LEU B CA 1
ATOM 3728 C C . LEU B 1 148 ? 9.789 -24.75 -34.531 1 79.31 148 LEU B C 1
ATOM 3730 O O . LEU B 1 148 ? 10.758 -24.984 -35.25 1 79.31 148 LEU B O 1
ATOM 3734 N N . ALA B 1 149 ? 9.617 -25.375 -33.469 1 77.62 149 ALA B N 1
ATOM 3735 C CA . ALA B 1 149 ? 10.547 -26.359 -32.938 1 77.62 149 ALA B CA 1
ATOM 3736 C C . ALA B 1 149 ? 11.938 -25.766 -32.75 1 77.62 149 ALA B C 1
ATOM 3738 O O . ALA B 1 149 ? 12.938 -26.375 -33.125 1 77.62 149 ALA B O 1
ATOM 3739 N N . SER B 1 150 ? 11.984 -24.547 -32.344 1 83.88 150 SER B N 1
ATOM 3740 C CA . SER B 1 150 ? 13.25 -23.906 -32 1 83.88 150 SER B CA 1
ATOM 3741 C C . SER B 1 150 ? 13.438 -23.812 -30.484 1 83.88 150 SER B C 1
ATOM 3743 O O . SER B 1 150 ? 12.469 -23.938 -29.719 1 83.88 150 SER B O 1
ATOM 3745 N N . HIS B 1 151 ? 14.695 -23.75 -30.094 1 90.12 151 HIS B N 1
ATOM 3746 C CA . HIS B 1 151 ? 15.086 -23.766 -28.688 1 90.12 151 HIS B CA 1
ATOM 3747 C C . HIS B 1 151 ? 16.109 -22.672 -28.391 1 90.12 151 HIS B C 1
ATOM 3749 O O . HIS B 1 151 ? 17.094 -22.516 -29.109 1 90.12 151 HIS B O 1
ATOM 3755 N N . THR B 1 152 ? 15.805 -21.828 -27.469 1 93.56 152 THR B N 1
ATOM 3756 C CA . THR B 1 152 ? 16.703 -20.766 -27.047 1 93.56 152 THR B CA 1
ATOM 3757 C C . THR B 1 152 ? 17.031 -20.875 -25.562 1 93.56 152 THR B C 1
ATOM 3759 O O . THR B 1 152 ? 16.172 -21.188 -24.75 1 93.56 152 THR B O 1
ATOM 3762 N N . VAL B 1 153 ? 18.312 -20.688 -25.25 1 95.81 153 VAL B N 1
ATOM 3763 C CA . VAL B 1 153 ? 18.75 -20.641 -23.859 1 95.81 153 VAL B CA 1
ATOM 3764 C C . VAL B 1 153 ? 18.984 -19.188 -23.438 1 95.81 153 VAL B C 1
ATOM 3766 O O . VAL B 1 153 ? 19.672 -18.438 -24.125 1 95.81 153 VAL B O 1
ATOM 3769 N N . LEU B 1 154 ? 18.344 -18.812 -22.406 1 96.69 154 LEU B N 1
ATOM 3770 C CA . LEU B 1 154 ? 18.531 -17.453 -21.922 1 96.69 154 LEU B CA 1
ATOM 3771 C C . LEU B 1 154 ? 19.781 -17.359 -21.047 1 96.69 154 LEU B C 1
ATOM 3773 O O . LEU B 1 154 ? 20.031 -18.234 -20.219 1 96.69 154 LEU B O 1
ATOM 3777 N N . ARG B 1 155 ? 20.5 -16.281 -21.25 1 95.31 155 ARG B N 1
ATOM 3778 C CA . ARG B 1 155 ? 21.781 -16.094 -20.578 1 95.31 155 ARG B CA 1
ATOM 3779 C C . ARG B 1 155 ? 21.75 -14.883 -19.656 1 95.31 155 ARG B C 1
ATOM 3781 O O . ARG B 1 155 ? 20.688 -14.305 -19.422 1 95.31 155 ARG B O 1
ATOM 3788 N N . GLY B 1 156 ? 22.812 -14.664 -18.953 1 94.06 156 GLY B N 1
ATOM 3789 C CA . GLY B 1 156 ? 22.969 -13.477 -18.125 1 94.06 156 GLY B CA 1
ATOM 3790 C C . GLY B 1 156 ? 22.406 -13.656 -16.734 1 94.06 156 GLY B C 1
ATOM 3791 O O . GLY B 1 156 ? 21.984 -12.688 -16.094 1 94.06 156 GLY B O 1
ATOM 3792 N N . ILE B 1 157 ? 22.25 -14.812 -16.297 1 92.62 157 ILE B N 1
ATOM 3793 C CA . ILE B 1 157 ? 21.844 -15.055 -14.922 1 92.62 157 ILE B CA 1
ATOM 3794 C C . ILE B 1 157 ? 22.922 -14.555 -13.969 1 92.62 157 ILE B C 1
ATOM 3796 O O . ILE B 1 157 ? 24.094 -14.875 -14.125 1 92.62 157 ILE B O 1
ATOM 3800 N N . PRO B 1 158 ? 22.469 -13.688 -13.07 1 88.44 158 PRO B N 1
ATOM 3801 C CA . PRO B 1 158 ? 23.469 -13.125 -12.156 1 88.44 158 PRO B CA 1
ATOM 3802 C C . PRO B 1 158 ? 24.297 -14.203 -11.461 1 88.44 158 PRO B C 1
ATOM 3804 O O . PRO B 1 158 ? 23.828 -15.328 -11.273 1 88.44 158 PRO B O 1
ATOM 3807 N N . ALA B 1 159 ? 25.609 -13.68 -11.18 1 76.12 159 ALA B N 1
ATOM 3808 C CA . ALA B 1 159 ? 26.5 -14.562 -10.422 1 76.12 159 ALA B CA 1
ATOM 3809 C C . ALA B 1 159 ? 26.125 -14.586 -8.945 1 76.12 159 ALA B C 1
ATOM 3811 O O . ALA B 1 159 ? 25.562 -13.617 -8.43 1 76.12 159 ALA B O 1
ATOM 3812 N N . GLY B 1 160 ? 26.078 -15.75 -8.336 1 70.06 160 GLY B N 1
ATOM 3813 C CA . GLY B 1 160 ? 25.797 -15.812 -6.914 1 70.06 160 GLY B CA 1
ATOM 3814 C C . GLY B 1 160 ? 25.172 -17.125 -6.484 1 70.06 160 GLY B C 1
ATOM 3815 O O . GLY B 1 160 ? 24.969 -18.016 -7.309 1 70.06 160 GLY B O 1
ATOM 3816 N N . GLY B 1 161 ? 25.047 -17.297 -5.23 1 68.19 161 GLY B N 1
ATOM 3817 C CA . GLY B 1 161 ? 24.609 -18.516 -4.59 1 68.19 161 GLY B CA 1
ATOM 3818 C C . GLY B 1 161 ? 23.109 -18.766 -4.711 1 68.19 161 GLY B C 1
ATOM 3819 O O . GLY B 1 161 ? 22.562 -19.625 -4.035 1 68.19 161 GLY B O 1
ATOM 3820 N N . GLY B 1 162 ? 22.391 -18.031 -5.656 1 82.19 162 GLY B N 1
ATOM 3821 C CA . GLY B 1 162 ? 20.969 -18.297 -5.746 1 82.19 162 GLY B CA 1
ATOM 3822 C C . GLY B 1 162 ? 20.609 -19.375 -6.75 1 82.19 162 GLY B C 1
ATOM 3823 O O . GLY B 1 162 ? 21.469 -19.828 -7.512 1 82.19 162 GLY B O 1
ATOM 3824 N N . ILE B 1 163 ? 19.406 -19.984 -6.645 1 92 163 ILE B N 1
ATOM 3825 C CA . ILE B 1 163 ? 18.875 -20.969 -7.59 1 92 163 ILE B CA 1
ATOM 3826 C C . ILE B 1 163 ? 17.562 -20.453 -8.18 1 92 163 ILE B C 1
ATOM 3828 O O . ILE B 1 163 ? 16.844 -19.688 -7.543 1 92 163 ILE B O 1
ATOM 3832 N N . ILE B 1 164 ? 17.344 -20.875 -9.398 1 96.06 164 ILE B N 1
ATOM 3833 C CA . ILE B 1 164 ? 16.078 -20.578 -10.047 1 96.06 164 ILE B CA 1
ATOM 3834 C C . ILE B 1 164 ? 14.992 -21.516 -9.523 1 96.06 164 ILE B C 1
ATOM 3836 O O . ILE B 1 164 ? 15.148 -22.734 -9.57 1 96.06 164 ILE B O 1
ATOM 3840 N N . THR B 1 165 ? 13.961 -20.938 -9.055 1 95.5 165 THR B N 1
ATOM 3841 C CA . THR B 1 165 ? 12.938 -21.766 -8.43 1 95.5 165 THR B CA 1
ATOM 3842 C C . THR B 1 165 ? 11.664 -21.766 -9.266 1 95.5 165 THR B C 1
ATOM 3844 O O . THR B 1 165 ? 10.891 -22.734 -9.227 1 95.5 165 THR B O 1
ATOM 3847 N N . THR B 1 166 ? 11.414 -20.734 -9.938 1 96.69 166 THR B N 1
ATOM 3848 C CA . THR B 1 166 ? 10.141 -20.625 -10.641 1 96.69 166 THR B CA 1
ATOM 3849 C C . THR B 1 166 ? 10.234 -19.625 -11.789 1 96.69 166 THR B C 1
ATOM 3851 O O . THR B 1 166 ? 11.172 -18.828 -11.836 1 96.69 166 THR B O 1
ATOM 3854 N N . CYS B 1 167 ? 9.266 -19.734 -12.727 1 97.69 167 CYS B N 1
ATOM 3855 C CA . CYS B 1 167 ? 9.141 -18.781 -13.812 1 97.69 167 CYS B CA 1
ATOM 3856 C C . CYS B 1 167 ? 7.688 -18.609 -14.234 1 97.69 167 CYS B C 1
ATOM 3858 O O . CYS B 1 167 ? 6.84 -19.438 -13.898 1 97.69 167 CYS B O 1
ATOM 3860 N N . ALA B 1 168 ? 7.43 -17.531 -14.867 1 97.75 168 ALA B N 1
ATOM 3861 C CA . ALA B 1 168 ? 6.082 -17.25 -15.367 1 97.75 168 ALA B CA 1
ATOM 3862 C C . ALA B 1 168 ? 6.121 -16.266 -16.531 1 97.75 168 ALA B C 1
ATOM 3864 O O . ALA B 1 168 ? 6.703 -15.18 -16.422 1 97.75 168 ALA B O 1
ATOM 3865 N N . PHE B 1 169 ? 5.535 -16.641 -17.625 1 97.38 169 PHE B N 1
ATOM 3866 C CA . PHE B 1 169 ? 5.324 -15.672 -18.688 1 97.38 169 PHE B CA 1
ATOM 3867 C C . PHE B 1 169 ? 4.297 -14.625 -18.266 1 97.38 169 PHE B C 1
ATOM 3869 O O . PHE B 1 169 ? 3.316 -14.953 -17.594 1 97.38 169 PHE B O 1
ATOM 3876 N N . HIS B 1 170 ? 4.543 -13.469 -18.703 1 95.31 170 HIS B N 1
ATOM 3877 C CA . HIS B 1 170 ? 3.557 -12.422 -18.453 1 95.31 170 HIS B CA 1
ATOM 3878 C C . HIS B 1 170 ? 2.309 -12.625 -19.312 1 95.31 170 HIS B C 1
ATOM 3880 O O . HIS B 1 170 ? 2.406 -13.008 -20.469 1 95.31 170 HIS B O 1
ATOM 3886 N N . HIS B 1 171 ? 1.139 -12.234 -18.797 1 90 171 HIS B N 1
ATOM 3887 C CA . HIS B 1 171 ? -0.13 -12.531 -19.469 1 90 171 HIS B CA 1
ATOM 3888 C C . HIS B 1 171 ? -0.353 -11.609 -20.656 1 90 171 HIS B C 1
ATOM 3890 O O . HIS B 1 171 ? -1.113 -11.945 -21.578 1 90 171 HIS B O 1
ATOM 3896 N N . HIS B 1 172 ? 0.34 -10.547 -20.672 1 89.19 172 HIS B N 1
ATOM 3897 C CA . HIS B 1 172 ? 0.053 -9.547 -21.688 1 89.19 172 HIS B CA 1
ATOM 3898 C C . HIS B 1 172 ? 1.201 -9.43 -22.688 1 89.19 172 HIS B C 1
ATOM 3900 O O . HIS B 1 172 ? 1.213 -8.523 -23.516 1 89.19 172 HIS B O 1
ATOM 3906 N N . SER B 1 173 ? 2.148 -10.227 -22.516 1 89.5 173 SER B N 1
ATOM 3907 C CA . SER B 1 173 ? 3.285 -10.25 -23.422 1 89.5 173 SER B CA 1
ATOM 3908 C C . SER B 1 173 ? 3.693 -11.68 -23.766 1 89.5 173 SER B C 1
ATOM 3910 O O . SER B 1 173 ? 3.877 -12.508 -22.859 1 89.5 173 SER B O 1
ATOM 3912 N N . ARG B 1 174 ? 3.918 -11.883 -24.984 1 91.31 174 ARG B N 1
ATOM 3913 C CA . ARG B 1 174 ? 4.316 -13.203 -25.438 1 91.31 174 ARG B CA 1
ATOM 3914 C C . ARG B 1 174 ? 5.75 -13.523 -25.031 1 91.31 174 ARG B C 1
ATOM 3916 O O . ARG B 1 174 ? 6.098 -14.68 -24.812 1 91.31 174 ARG B O 1
ATOM 3923 N N . THR B 1 175 ? 6.508 -12.492 -24.891 1 94.06 175 THR B N 1
ATOM 3924 C CA . THR B 1 175 ? 7.941 -12.766 -24.828 1 94.06 175 THR B CA 1
ATOM 3925 C C . THR B 1 175 ? 8.5 -12.375 -23.453 1 94.06 175 THR B C 1
ATOM 3927 O O . THR B 1 175 ? 9.672 -12.609 -23.172 1 94.06 175 THR B O 1
ATOM 3930 N N . ARG B 1 176 ? 7.723 -11.781 -22.609 1 95.88 176 ARG B N 1
ATOM 3931 C CA . ARG B 1 176 ? 8.227 -11.383 -21.297 1 95.88 176 ARG B CA 1
ATOM 3932 C C . ARG B 1 176 ? 8.148 -12.547 -20.312 1 95.88 176 ARG B C 1
ATOM 3934 O O . ARG B 1 176 ? 7.062 -13.023 -19.984 1 95.88 176 ARG B O 1
ATOM 3941 N N . LEU B 1 177 ? 9.281 -12.93 -19.875 1 97.94 177 LEU B N 1
ATOM 3942 C CA . LEU B 1 177 ? 9.391 -14.039 -18.938 1 97.94 177 LEU B CA 1
ATOM 3943 C C . LEU B 1 177 ? 9.953 -13.562 -17.594 1 97.94 177 LEU B C 1
ATOM 3945 O O . LEU B 1 177 ? 10.984 -12.883 -17.562 1 97.94 177 LEU B O 1
ATOM 3949 N N . LEU B 1 178 ? 9.234 -13.875 -16.547 1 97.69 178 LEU B N 1
ATOM 3950 C CA . LEU B 1 178 ? 9.664 -13.578 -15.188 1 97.69 178 LEU B CA 1
ATOM 3951 C C . LEU B 1 178 ? 10.297 -14.812 -14.547 1 97.69 178 LEU B C 1
ATOM 3953 O O . LEU B 1 178 ? 9.766 -15.914 -14.648 1 97.69 178 LEU B O 1
ATOM 3957 N N . VAL B 1 179 ? 11.43 -14.594 -13.898 1 97.62 179 VAL B N 1
ATOM 3958 C CA . VAL B 1 179 ? 12.148 -15.703 -13.297 1 97.62 179 VAL B CA 1
ATOM 3959 C C . VAL B 1 179 ? 12.555 -15.352 -11.867 1 97.62 179 VAL B C 1
ATOM 3961 O O . VAL B 1 179 ? 13.055 -14.25 -11.609 1 97.62 179 VAL B O 1
ATOM 3964 N N . GLY B 1 180 ? 12.266 -16.297 -10.961 1 96.62 180 GLY B N 1
ATOM 3965 C CA . GLY B 1 180 ? 12.719 -16.141 -9.586 1 96.62 180 GLY B CA 1
ATOM 3966 C C . GLY B 1 180 ? 14.086 -16.734 -9.336 1 96.62 180 GLY B C 1
ATOM 3967 O O . GLY B 1 180 ? 14.273 -17.953 -9.484 1 96.62 180 GLY B O 1
ATOM 3968 N N . PHE B 1 181 ? 15.008 -15.953 -9.008 1 95.81 181 PHE B N 1
ATOM 3969 C CA . PHE B 1 181 ? 16.375 -16.344 -8.68 1 95.81 181 PHE B CA 1
ATOM 3970 C C . PHE B 1 181 ? 16.766 -15.852 -7.289 1 95.81 181 PHE B C 1
ATOM 3972 O O . PHE B 1 181 ? 17.109 -14.68 -7.121 1 95.81 181 PHE B O 1
ATOM 3979 N N . GLY B 1 182 ? 16.719 -16.844 -6.371 1 92.56 182 GLY B N 1
ATOM 3980 C CA . GLY B 1 182 ? 16.875 -16.375 -5 1 92.56 182 GLY B CA 1
ATOM 3981 C C . GLY B 1 182 ? 15.836 -15.352 -4.59 1 92.56 182 GLY B C 1
ATOM 3982 O O . GLY B 1 182 ? 14.633 -15.617 -4.652 1 92.56 182 GLY B O 1
ATOM 3983 N N . SER B 1 183 ? 16.359 -14.172 -4.195 1 90.75 183 SER B N 1
ATOM 3984 C CA . SER B 1 183 ? 15.438 -13.102 -3.816 1 90.75 183 SER B CA 1
ATOM 3985 C C . SER B 1 183 ? 15.289 -12.086 -4.941 1 90.75 183 SER B C 1
ATOM 3987 O O . SER B 1 183 ? 14.703 -11.016 -4.742 1 90.75 183 SER B O 1
ATOM 3989 N N . GLN B 1 184 ? 15.781 -12.398 -6.082 1 91.94 184 GLN B N 1
ATOM 3990 C CA . GLN B 1 184 ? 15.742 -11.469 -7.203 1 91.94 184 GLN B CA 1
ATOM 3991 C C . GLN B 1 184 ? 14.719 -11.914 -8.25 1 91.94 184 GLN B C 1
ATOM 3993 O O . GLN B 1 184 ? 14.625 -13.102 -8.57 1 91.94 184 GLN B O 1
ATOM 3998 N N . LEU B 1 185 ? 14 -10.992 -8.711 1 93.62 185 LEU B N 1
ATOM 3999 C CA . LEU B 1 185 ? 13.117 -11.195 -9.852 1 93.62 185 LEU B CA 1
ATOM 4000 C C . LEU B 1 185 ? 13.789 -10.75 -11.148 1 93.62 185 LEU B C 1
ATOM 4002 O O . LEU B 1 185 ? 14.094 -9.57 -11.312 1 93.62 185 LEU B O 1
ATOM 4006 N N . LEU B 1 186 ? 14.039 -11.695 -12.016 1 95.56 186 LEU B N 1
ATOM 4007 C CA . LEU B 1 186 ? 14.609 -11.398 -13.32 1 95.56 186 LEU B CA 1
ATOM 4008 C C . LEU B 1 186 ? 13.516 -11.227 -14.367 1 95.56 186 LEU B C 1
ATOM 4010 O O . LEU B 1 186 ? 12.609 -12.047 -14.461 1 95.56 186 LEU B O 1
ATOM 4014 N N . VAL B 1 187 ? 13.641 -10.188 -15.086 1 95.69 187 VAL B N 1
ATOM 4015 C CA . VAL B 1 187 ? 12.695 -9.93 -16.172 1 95.69 187 VAL B CA 1
ATOM 4016 C C . VAL B 1 187 ? 13.398 -10.07 -17.516 1 95.69 187 VAL B C 1
ATOM 4018 O O . VAL B 1 187 ? 14.273 -9.266 -17.859 1 95.69 187 VAL B O 1
ATOM 4021 N N . TYR B 1 188 ? 12.984 -11.086 -18.234 1 96.94 188 TYR B N 1
ATOM 4022 C CA . TYR B 1 188 ? 13.578 -11.336 -19.547 1 96.94 188 TYR B CA 1
ATOM 4023 C C . TYR B 1 188 ? 12.633 -10.93 -20.672 1 96.94 188 TYR B C 1
ATOM 4025 O O . TYR B 1 188 ? 11.406 -11.031 -20.516 1 96.94 188 TYR B O 1
ATOM 4033 N N . ASP B 1 189 ? 13.227 -10.5 -21.703 1 95.75 189 ASP B N 1
ATOM 4034 C CA . ASP B 1 189 ? 12.625 -10.555 -23.031 1 95.75 189 ASP B CA 1
ATOM 4035 C C . ASP B 1 189 ? 13.219 -11.703 -23.859 1 95.75 189 ASP B C 1
ATOM 4037 O O . ASP B 1 189 ? 14.391 -11.664 -24.219 1 95.75 189 ASP B O 1
ATOM 4041 N N . THR B 1 190 ? 12.453 -12.672 -24.141 1 94.94 190 THR B N 1
ATOM 4042 C CA . THR B 1 190 ? 12.977 -13.906 -24.719 1 94.94 190 THR B CA 1
ATOM 4043 C C . THR B 1 190 ? 13.539 -13.656 -26.109 1 94.94 190 THR B C 1
ATOM 4045 O O . THR B 1 190 ? 14.258 -14.492 -26.656 1 94.94 190 THR B O 1
ATOM 4048 N N . THR B 1 191 ? 13.227 -12.508 -26.688 1 93 191 THR B N 1
ATOM 4049 C CA . THR B 1 191 ? 13.797 -12.156 -27.984 1 93 191 THR B CA 1
ATOM 4050 C C . THR B 1 191 ? 15.227 -11.641 -27.812 1 93 191 THR B C 1
ATOM 4052 O O . THR B 1 191 ? 15.969 -11.555 -28.797 1 93 191 THR B O 1
ATOM 4055 N N . ARG B 1 192 ? 15.578 -11.297 -26.594 1 93.12 192 ARG B N 1
ATOM 4056 C CA . ARG B 1 192 ? 16.938 -10.875 -26.25 1 93.12 192 ARG B CA 1
ATOM 4057 C C . ARG B 1 192 ? 17.547 -11.805 -25.219 1 93.12 192 ARG B C 1
ATOM 4059 O O . ARG B 1 192 ? 17.656 -11.445 -24.031 1 93.12 192 ARG B O 1
ATOM 4066 N N . PRO B 1 193 ? 18.109 -12.891 -25.703 1 92.56 193 PRO B N 1
ATOM 4067 C CA . PRO B 1 193 ? 18.5 -13.969 -24.781 1 92.56 193 PRO B CA 1
ATOM 4068 C C . PRO B 1 193 ? 19.797 -13.68 -24.062 1 92.56 193 PRO B C 1
ATOM 4070 O O . PRO B 1 193 ? 20.203 -14.445 -23.188 1 92.56 193 PRO B O 1
ATOM 4073 N N . SER B 1 194 ? 20.453 -12.656 -24.281 1 92.62 194 SER B N 1
ATOM 4074 C CA . SER B 1 194 ? 21.781 -12.391 -23.766 1 92.62 194 SER B CA 1
ATOM 4075 C C . SER B 1 194 ? 21.734 -12.031 -22.281 1 92.62 194 SER B C 1
ATOM 4077 O O . SER B 1 194 ? 22.734 -12.195 -21.562 1 92.62 194 SER B O 1
ATOM 4079 N N . GLY B 1 195 ? 20.578 -11.469 -21.875 1 94.62 195 GLY B N 1
ATOM 4080 C CA . GLY B 1 195 ? 20.453 -11.133 -20.469 1 94.62 195 GLY B CA 1
ATOM 4081 C C . GLY B 1 195 ? 19.094 -10.578 -20.094 1 94.62 195 GLY B C 1
ATOM 4082 O O . GLY B 1 195 ? 18.312 -10.227 -20.969 1 94.62 195 GLY B O 1
ATOM 4083 N N . PRO B 1 196 ? 18.906 -10.594 -18.828 1 95.06 196 PRO B N 1
ATOM 4084 C CA . PRO B 1 196 ? 17.641 -10.008 -18.406 1 95.06 196 PRO B CA 1
ATOM 4085 C C . PRO B 1 196 ? 17.547 -8.516 -18.672 1 95.06 196 PRO B C 1
ATOM 4087 O O . PRO B 1 196 ? 18.547 -7.801 -18.578 1 95.06 196 PRO B O 1
ATOM 4090 N N . ALA B 1 197 ? 16.375 -8.141 -19.047 1 93.31 197 ALA B N 1
ATOM 4091 C CA . ALA B 1 197 ? 16.109 -6.719 -19.281 1 93.31 197 ALA B CA 1
ATOM 4092 C C . ALA B 1 197 ? 16.156 -5.934 -17.969 1 93.31 197 ALA B C 1
ATOM 4094 O O . ALA B 1 197 ? 16.531 -4.758 -17.953 1 93.31 197 ALA B O 1
ATOM 4095 N N . LYS B 1 198 ? 15.688 -6.559 -16.906 1 91.62 198 LYS B N 1
ATOM 4096 C CA . LYS B 1 198 ? 15.641 -5.922 -15.602 1 91.62 198 LYS B CA 1
ATOM 4097 C C . LYS B 1 198 ? 15.883 -6.934 -14.484 1 91.62 198 LYS B C 1
ATOM 4099 O O . LYS B 1 198 ? 15.492 -8.102 -14.602 1 91.62 198 LYS B O 1
ATOM 4104 N N . ILE B 1 199 ? 16.531 -6.48 -13.438 1 90.5 199 ILE B N 1
ATOM 4105 C CA . ILE B 1 199 ? 16.703 -7.258 -12.211 1 90.5 199 ILE B CA 1
ATOM 4106 C C . ILE B 1 199 ? 16.141 -6.488 -11.023 1 90.5 199 ILE B C 1
ATOM 4108 O O . ILE B 1 199 ? 16.547 -5.359 -10.75 1 90.5 199 ILE B O 1
ATOM 4112 N N . ILE B 1 200 ? 15.18 -7.133 -10.359 1 88.12 200 ILE B N 1
ATOM 4113 C CA . ILE B 1 200 ? 14.539 -6.492 -9.219 1 88.12 200 ILE B CA 1
ATOM 4114 C C . ILE B 1 200 ? 14.859 -7.27 -7.945 1 88.12 200 ILE B C 1
ATOM 4116 O O . ILE B 1 200 ? 14.484 -8.438 -7.812 1 88.12 200 ILE B O 1
ATOM 4120 N N . ASP B 1 201 ? 15.492 -6.645 -7.059 1 86.81 201 ASP B N 1
ATOM 4121 C CA . ASP B 1 201 ? 15.773 -7.273 -5.77 1 86.81 201 ASP B CA 1
ATOM 4122 C C . ASP B 1 201 ? 14.633 -7.047 -4.785 1 86.81 201 ASP B C 1
ATOM 4124 O O . ASP B 1 201 ? 14.406 -5.922 -4.332 1 86.81 201 ASP B O 1
ATOM 4128 N N . ILE B 1 202 ? 13.93 -8.086 -4.512 1 82.62 202 ILE B N 1
ATOM 4129 C CA . ILE B 1 202 ? 12.773 -8 -3.625 1 82.62 202 ILE B CA 1
ATOM 4130 C C . ILE B 1 202 ? 13.242 -7.789 -2.186 1 82.62 202 ILE B C 1
ATOM 4132 O O . ILE B 1 202 ? 12.531 -7.191 -1.377 1 82.62 202 ILE B O 1
ATOM 4136 N N . ASP B 1 203 ? 14.391 -8.375 -1.804 1 77.81 203 ASP B N 1
ATOM 4137 C CA . ASP B 1 203 ? 14.93 -8.25 -0.452 1 77.81 203 ASP B CA 1
ATOM 4138 C C . ASP B 1 203 ? 15.859 -7.047 -0.336 1 77.81 203 ASP B C 1
ATOM 4140 O O . ASP B 1 203 ? 16.922 -7.133 0.288 1 77.81 203 ASP B O 1
ATOM 4144 N N . LYS B 1 204 ? 15.469 -5.973 -0.892 1 65.81 204 LYS B N 1
ATOM 4145 C CA . LYS B 1 204 ? 16.328 -4.793 -0.916 1 65.81 204 LYS B CA 1
ATOM 4146 C C . LYS B 1 204 ? 16.688 -4.344 0.498 1 65.81 204 LYS B C 1
ATOM 4148 O O . LYS B 1 204 ? 17.812 -3.932 0.759 1 65.81 204 LYS B O 1
ATOM 4153 N N . GLU B 1 205 ? 15.719 -4.516 1.297 1 56.38 205 GLU B N 1
ATOM 4154 C CA . GLU B 1 205 ? 15.938 -4.035 2.658 1 56.38 205 GLU B CA 1
ATOM 4155 C C . GLU B 1 205 ? 16.469 -5.145 3.557 1 56.38 205 GLU B C 1
ATOM 4157 O O . GLU B 1 205 ? 16.672 -4.938 4.754 1 56.38 205 GLU B O 1
ATOM 4162 N N . LYS B 1 206 ? 16.812 -6.227 2.994 1 57.53 206 LYS B N 1
ATOM 4163 C CA . LYS B 1 206 ? 17.438 -7.359 3.68 1 57.53 206 LYS B CA 1
ATOM 4164 C C . LYS B 1 206 ? 16.562 -7.832 4.844 1 57.53 206 LYS B C 1
ATOM 4166 O O . LYS B 1 206 ? 17.062 -8.016 5.957 1 57.53 206 LYS B O 1
ATOM 4171 N N . LYS B 1 207 ? 15.344 -7.805 4.656 1 61.22 207 LYS B N 1
ATOM 4172 C CA . LYS B 1 207 ? 14.414 -8.258 5.688 1 61.22 207 LYS B CA 1
ATOM 4173 C C . LYS B 1 207 ? 14.328 -9.781 5.715 1 61.22 207 LYS B C 1
ATOM 4175 O O . LYS B 1 207 ? 13.461 -10.344 6.391 1 61.22 207 LYS B O 1
ATOM 4180 N N . ASN B 1 208 ? 15.312 -10.445 5.047 1 72.44 208 ASN B N 1
ATOM 4181 C CA . ASN B 1 208 ? 15.359 -11.898 5.023 1 72.44 208 ASN B CA 1
ATOM 4182 C C . ASN B 1 208 ? 14.039 -12.5 4.543 1 72.44 208 ASN B C 1
ATOM 4184 O O . ASN B 1 208 ? 13.469 -13.367 5.207 1 72.44 208 ASN B O 1
ATOM 4188 N N . ILE B 1 209 ? 13.641 -12.094 3.402 1 79.5 209 ILE B N 1
ATOM 4189 C CA . ILE B 1 209 ? 12.344 -12.5 2.873 1 79.5 209 ILE B CA 1
ATOM 4190 C C . ILE B 1 209 ? 12.445 -13.898 2.273 1 79.5 209 ILE B C 1
ATOM 4192 O O . ILE B 1 209 ? 11.438 -14.477 1.852 1 79.5 209 ILE B O 1
ATOM 4196 N N . GLY B 1 210 ? 13.703 -14.602 2.277 1 87.19 210 GLY B N 1
ATOM 4197 C CA . GLY B 1 210 ? 13.898 -15.906 1.665 1 87.19 210 GLY B CA 1
ATOM 4198 C C . GLY B 1 210 ? 13.953 -15.852 0.15 1 87.19 210 GLY B C 1
ATOM 4199 O O . GLY B 1 210 ? 14.375 -14.852 -0.425 1 87.19 210 GLY B O 1
ATOM 4200 N N . THR B 1 211 ? 13.648 -16.969 -0.454 1 92.12 211 THR B N 1
ATOM 4201 C CA . THR B 1 211 ? 13.711 -17.094 -1.906 1 92.12 211 THR B CA 1
ATOM 4202 C C . THR B 1 211 ? 12.328 -16.938 -2.525 1 92.12 211 THR B C 1
ATOM 4204 O O . THR B 1 211 ? 11.32 -17.203 -1.872 1 92.12 211 THR B O 1
ATOM 4207 N N . ILE B 1 212 ? 12.367 -16.516 -3.73 1 93.62 212 ILE B N 1
ATOM 4208 C CA . ILE B 1 212 ? 11.117 -16.438 -4.48 1 93.62 212 ILE B CA 1
ATOM 4209 C C . ILE B 1 212 ? 10.625 -17.859 -4.789 1 93.62 212 ILE B C 1
ATOM 4211 O O . ILE B 1 212 ? 11.359 -18.656 -5.363 1 93.62 212 ILE B O 1
ATOM 4215 N N . VAL B 1 213 ? 9.391 -18.125 -4.418 1 94.75 213 VAL B N 1
ATOM 4216 C CA . VAL B 1 213 ? 8.891 -19.469 -4.613 1 94.75 213 VAL B CA 1
ATOM 4217 C C . VAL B 1 213 ? 7.75 -19.469 -5.625 1 94.75 213 VAL B C 1
ATOM 4219 O O . VAL B 1 213 ? 7.383 -20.516 -6.168 1 94.75 213 VAL B O 1
ATOM 4222 N N . ALA B 1 214 ? 7.191 -18.344 -5.828 1 96.19 214 ALA B N 1
ATOM 4223 C CA . ALA B 1 214 ? 6.059 -18.25 -6.746 1 96.19 214 ALA B CA 1
ATOM 4224 C C . ALA B 1 214 ? 5.977 -16.875 -7.383 1 96.19 214 ALA B C 1
ATOM 4226 O O . ALA B 1 214 ? 6.328 -15.867 -6.758 1 96.19 214 ALA B O 1
ATOM 4227 N N . ILE B 1 215 ? 5.59 -16.844 -8.602 1 96.56 215 ILE B N 1
ATOM 4228 C CA . ILE B 1 215 ? 5.371 -15.609 -9.359 1 96.56 215 ILE B CA 1
ATOM 4229 C C . ILE B 1 215 ? 4.008 -15.656 -10.039 1 96.56 215 ILE B C 1
ATOM 4231 O O . ILE B 1 215 ? 3.648 -16.672 -10.648 1 96.56 215 ILE B O 1
ATOM 4235 N N . SER B 1 216 ? 3.266 -14.648 -9.883 1 96.06 216 SER B N 1
ATOM 4236 C CA . SER B 1 216 ? 1.973 -14.547 -10.555 1 96.06 216 SER B CA 1
ATOM 4237 C C . SER B 1 216 ? 1.768 -13.164 -11.164 1 96.06 216 SER B C 1
ATOM 4239 O O . SER B 1 216 ? 1.588 -12.18 -10.438 1 96.06 216 SER B O 1
ATOM 4241 N N . PRO B 1 217 ? 1.845 -13.102 -12.484 1 94.56 217 PRO B N 1
ATOM 4242 C CA . PRO B 1 217 ? 1.506 -11.828 -13.117 1 94.56 217 PRO B CA 1
ATOM 4243 C C . PRO B 1 217 ? 0.01 -11.523 -13.07 1 94.56 217 PRO B C 1
ATOM 4245 O O . PRO B 1 217 ? -0.813 -12.438 -13.156 1 94.56 217 PRO B O 1
ATOM 4248 N N . SER B 1 218 ? -0.302 -10.266 -12.992 1 90.56 218 SER B N 1
ATOM 4249 C CA . SER B 1 218 ? -1.701 -9.852 -13 1 90.56 218 SER B CA 1
ATOM 4250 C C . SER B 1 218 ? -2.348 -10.117 -14.352 1 90.56 218 SER B C 1
ATOM 4252 O O . SER B 1 218 ? -1.761 -9.82 -15.398 1 90.56 218 SER B O 1
ATOM 4254 N N . PRO B 1 219 ? -3.541 -10.695 -14.305 1 87.88 219 PRO B N 1
ATOM 4255 C CA . PRO B 1 219 ? -4.23 -10.914 -15.578 1 87.88 219 PRO B CA 1
ATOM 4256 C C . PRO B 1 219 ? -4.75 -9.617 -16.188 1 87.88 219 PRO B C 1
ATOM 4258 O O . PRO B 1 219 ? -5.074 -9.578 -17.375 1 87.88 219 PRO B O 1
ATOM 4261 N N . PHE B 1 220 ? -4.781 -8.57 -15.445 1 82.12 220 PHE B N 1
ATOM 4262 C CA . PHE B 1 220 ? -5.387 -7.332 -15.922 1 82.12 220 PHE B CA 1
ATOM 4263 C C . PHE B 1 220 ? -4.328 -6.262 -16.156 1 82.12 220 PHE B C 1
ATOM 4265 O O . PHE B 1 220 ? -4.367 -5.551 -17.156 1 82.12 220 PHE B O 1
ATOM 4272 N N . SER B 1 221 ? -3.449 -6.207 -15.266 1 81.69 221 SER B N 1
ATOM 4273 C CA . SER B 1 221 ? -2.41 -5.188 -15.359 1 81.69 221 SER B CA 1
ATOM 4274 C C . SER B 1 221 ? -1.237 -5.668 -16.203 1 81.69 221 SER B C 1
ATOM 4276 O O . SER B 1 221 ? -0.77 -6.797 -16.047 1 81.69 221 SER B O 1
ATOM 4278 N N . LYS B 1 222 ? -0.718 -4.797 -16.953 1 86.5 222 LYS B N 1
ATOM 4279 C CA . LYS B 1 222 ? 0.409 -5.137 -17.812 1 86.5 222 LYS B CA 1
ATOM 4280 C C . LYS B 1 222 ? 1.728 -5.074 -17.047 1 86.5 222 LYS B C 1
ATOM 4282 O O . LYS B 1 222 ? 2.756 -5.551 -17.531 1 86.5 222 LYS B O 1
ATOM 4287 N N . THR B 1 223 ? 1.642 -4.582 -15.836 1 87.12 223 THR B N 1
ATOM 4288 C CA . THR B 1 223 ? 2.926 -4.34 -15.188 1 87.12 223 THR B CA 1
ATOM 4289 C C . THR B 1 223 ? 2.934 -4.91 -13.773 1 87.12 223 THR B C 1
ATOM 4291 O O . THR B 1 223 ? 3.994 -5.062 -13.164 1 87.12 223 THR B O 1
ATOM 4294 N N . LEU B 1 224 ? 1.813 -5.246 -13.219 1 87 224 LEU B N 1
ATOM 4295 C CA . LEU B 1 224 ? 1.754 -5.68 -11.82 1 87 224 LEU B CA 1
ATOM 4296 C C . LEU B 1 224 ? 2.027 -7.176 -11.711 1 87 224 LEU B C 1
ATOM 4298 O O . LEU B 1 224 ? 1.417 -7.98 -12.414 1 87 224 LEU B O 1
ATOM 4302 N N . VAL B 1 225 ? 2.916 -7.52 -10.805 1 93 225 VAL B N 1
ATOM 4303 C CA . VAL B 1 225 ? 3.287 -8.906 -10.539 1 93 225 VAL B CA 1
ATOM 4304 C C . VAL B 1 225 ? 3.307 -9.156 -9.031 1 93 225 VAL B C 1
ATOM 4306 O O . VAL B 1 225 ? 3.775 -8.312 -8.258 1 93 225 VAL B O 1
ATOM 4309 N N . ALA B 1 226 ? 2.76 -10.219 -8.68 1 93.06 226 ALA B N 1
ATOM 4310 C CA . ALA B 1 226 ? 2.881 -10.672 -7.293 1 93.06 226 ALA B CA 1
ATOM 4311 C C . ALA B 1 226 ? 3.959 -11.742 -7.152 1 93.06 226 ALA B C 1
ATOM 4313 O O . ALA B 1 226 ? 4.031 -12.664 -7.965 1 93.06 226 ALA B O 1
ATOM 4314 N N . VAL B 1 227 ? 4.766 -11.57 -6.156 1 93.56 227 VAL B N 1
ATOM 4315 C CA . VAL B 1 227 ? 5.855 -12.5 -5.887 1 93.56 227 VAL B CA 1
ATOM 4316 C C . VAL B 1 227 ? 5.746 -13.031 -4.457 1 93.56 227 VAL B C 1
ATOM 4318 O O . VAL B 1 227 ? 5.609 -12.25 -3.512 1 93.56 227 VAL B O 1
ATOM 4321 N N . GLY B 1 228 ? 5.711 -14.367 -4.383 1 92.56 228 GLY B N 1
ATOM 4322 C CA . GLY B 1 228 ? 5.723 -15 -3.074 1 92.56 228 GLY B CA 1
ATOM 4323 C C . GLY B 1 228 ? 7.102 -15.469 -2.65 1 92.56 228 GLY B C 1
ATOM 4324 O O . GLY B 1 228 ? 7.828 -16.078 -3.438 1 92.56 228 GLY B O 1
ATOM 4325 N N . CYS B 1 229 ? 7.402 -15.188 -1.41 1 89.75 229 CYS B N 1
ATOM 4326 C CA . CYS B 1 229 ? 8.719 -15.555 -0.897 1 89.75 229 CYS B CA 1
ATOM 4327 C C . CYS B 1 229 ? 8.594 -16.578 0.227 1 89.75 229 CYS B C 1
ATOM 4329 O O . CYS B 1 229 ? 7.594 -16.594 0.95 1 89.75 229 CYS B O 1
ATOM 4331 N N . SER B 1 230 ? 9.648 -17.406 0.375 1 90.5 230 SER B N 1
ATOM 4332 C CA . SER B 1 230 ? 9.648 -18.516 1.321 1 90.5 230 SER B CA 1
ATOM 4333 C C . SER B 1 230 ? 9.641 -18.016 2.762 1 90.5 230 SER B C 1
ATOM 4335 O O . SER B 1 230 ? 9.266 -18.75 3.678 1 90.5 230 SER B O 1
ATOM 4337 N N . GLY B 1 231 ? 9.992 -16.812 2.912 1 86.12 231 GLY B N 1
ATOM 4338 C CA . GLY B 1 231 ? 10.008 -16.25 4.254 1 86.12 231 GLY B CA 1
ATOM 4339 C C . GLY B 1 231 ? 8.648 -15.758 4.715 1 86.12 231 GLY B C 1
ATOM 4340 O O . GLY B 1 231 ? 8.508 -15.242 5.828 1 86.12 231 GLY B O 1
ATOM 4341 N N . GLY B 1 232 ? 7.73 -15.922 3.896 1 86.69 232 GLY B N 1
ATOM 4342 C CA . GLY B 1 232 ? 6.383 -15.523 4.281 1 86.69 232 GLY B CA 1
ATOM 4343 C C . GLY B 1 232 ? 6.055 -14.086 3.902 1 86.69 232 GLY B C 1
ATOM 4344 O O . GLY B 1 232 ? 5.555 -13.32 4.727 1 86.69 232 GLY B O 1
ATOM 4345 N N . THR B 1 233 ? 6.34 -13.648 2.773 1 85.06 233 THR B N 1
ATOM 4346 C CA . THR B 1 233 ? 6.031 -12.312 2.264 1 85.06 233 THR B CA 1
ATOM 4347 C C . THR B 1 233 ? 5.504 -12.391 0.835 1 85.06 233 THR B C 1
ATOM 4349 O O . THR B 1 233 ? 5.914 -13.258 0.062 1 85.06 233 THR B O 1
ATOM 4352 N N . VAL B 1 234 ? 4.57 -11.602 0.568 1 88.69 234 VAL B N 1
ATOM 4353 C CA . VAL B 1 234 ? 4.125 -11.344 -0.797 1 88.69 234 VAL B CA 1
ATOM 4354 C C . VAL B 1 234 ? 4.543 -9.945 -1.225 1 88.69 234 VAL B C 1
ATOM 4356 O O . VAL B 1 234 ? 4.254 -8.961 -0.529 1 88.69 234 VAL B O 1
ATOM 4359 N N . ALA B 1 235 ? 5.254 -9.891 -2.252 1 87.25 235 ALA B N 1
ATOM 4360 C CA . ALA B 1 235 ? 5.668 -8.602 -2.805 1 87.25 235 ALA B CA 1
ATOM 4361 C C . ALA B 1 235 ? 4.859 -8.258 -4.051 1 87.25 235 ALA B C 1
ATOM 4363 O O . ALA B 1 235 ? 4.691 -9.094 -4.941 1 87.25 235 ALA B O 1
ATOM 4364 N N . LEU B 1 236 ? 4.27 -7.141 -4.074 1 85.56 236 LEU B N 1
ATOM 4365 C CA . LEU B 1 236 ? 3.645 -6.594 -5.273 1 85.56 236 LEU B CA 1
ATOM 4366 C C . LEU B 1 236 ? 4.609 -5.68 -6.023 1 85.56 236 LEU B C 1
ATOM 4368 O O . LEU B 1 236 ? 5.051 -4.66 -5.488 1 85.56 236 LEU B O 1
ATOM 4372 N N . VAL B 1 237 ? 4.914 -6.086 -7.219 1 86.44 237 VAL B N 1
ATOM 4373 C CA . VAL B 1 237 ? 5.941 -5.406 -8 1 86.44 237 VAL B CA 1
ATOM 4374 C C . VAL B 1 237 ? 5.312 -4.77 -9.242 1 86.44 237 VAL B C 1
ATOM 4376 O O . VAL B 1 237 ? 4.535 -5.414 -9.953 1 86.44 237 VAL B O 1
ATOM 4379 N N . ASP B 1 238 ? 5.598 -3.545 -9.438 1 82.19 238 ASP B N 1
ATOM 4380 C CA . ASP B 1 238 ? 5.285 -2.895 -10.703 1 82.19 238 ASP B CA 1
ATOM 4381 C C . ASP B 1 238 ? 6.504 -2.873 -11.625 1 82.19 238 ASP B C 1
ATOM 4383 O O . ASP B 1 238 ? 7.5 -2.209 -11.336 1 82.19 238 ASP B O 1
ATOM 4387 N N . LEU B 1 239 ? 6.438 -3.527 -12.719 1 85.31 239 LEU B N 1
ATOM 4388 C CA . LEU B 1 239 ? 7.578 -3.76 -13.594 1 85.31 239 LEU B CA 1
ATOM 4389 C C . LEU B 1 239 ? 8 -2.471 -14.289 1 85.31 239 LEU B C 1
ATOM 4391 O O . LEU B 1 239 ? 9.102 -2.389 -14.836 1 85.31 239 LEU B O 1
ATOM 4395 N N . GLU B 1 240 ? 7.199 -1.495 -14.375 1 75.5 240 GLU B N 1
ATOM 4396 C CA . GLU B 1 240 ? 7.539 -0.26 -15.078 1 75.5 240 GLU B CA 1
ATOM 4397 C C . GLU B 1 240 ? 8.07 0.793 -14.109 1 75.5 240 GLU B C 1
ATOM 4399 O O . GLU B 1 240 ? 8.641 1.803 -14.539 1 75.5 240 GLU B O 1
ATOM 4404 N N . LYS B 1 241 ? 7.785 0.591 -12.867 1 63.19 241 LYS B N 1
ATOM 4405 C CA . LYS B 1 241 ? 8.328 1.548 -11.906 1 63.19 241 LYS B CA 1
ATOM 4406 C C . LYS B 1 241 ? 9.797 1.261 -11.617 1 63.19 241 LYS B C 1
ATOM 4408 O O . LYS B 1 241 ? 10.227 0.105 -11.641 1 63.19 241 LYS B O 1
ATOM 4413 N N . GLU B 1 242 ? 10.633 2.188 -11.648 1 55.38 242 GLU B N 1
ATOM 4414 C CA . GLU B 1 242 ? 12.086 2.072 -11.5 1 55.38 242 GLU B CA 1
ATOM 4415 C C . GLU B 1 242 ? 12.445 1.233 -10.281 1 55.38 242 GLU B C 1
ATOM 4417 O O . GLU B 1 242 ? 13.344 0.392 -10.344 1 55.38 242 GLU B O 1
ATOM 4422 N N . ARG B 1 243 ? 11.992 1.553 -9.195 1 50.78 243 ARG B N 1
ATOM 4423 C CA . ARG B 1 243 ? 12.352 0.721 -8.055 1 50.78 243 ARG B CA 1
ATOM 4424 C C . ARG B 1 243 ? 11.352 -0.416 -7.867 1 50.78 243 ARG B C 1
ATOM 4426 O O . ARG B 1 243 ? 11.477 -1.209 -6.93 1 50.78 243 ARG B O 1
ATOM 4433 N N . GLY B 1 244 ? 10.875 -0.973 -8.891 1 46 244 GLY B N 1
ATOM 4434 C CA . GLY B 1 244 ? 9.922 -2.064 -8.883 1 46 244 GLY B CA 1
ATOM 4435 C C . GLY B 1 244 ? 9.227 -2.242 -7.543 1 46 244 GLY B C 1
ATOM 4436 O O . GLY B 1 244 ? 8.086 -2.707 -7.488 1 46 244 GLY B O 1
ATOM 4437 N N . LEU B 1 245 ? 9.914 -2.264 -6.34 1 51.22 245 LEU B N 1
ATOM 4438 C CA . LEU B 1 245 ? 9.281 -2.885 -5.18 1 51.22 245 LEU B CA 1
ATOM 4439 C C . LEU B 1 245 ? 8.211 -1.973 -4.594 1 51.22 245 LEU B C 1
ATOM 4441 O O . LEU B 1 245 ? 8.492 -0.833 -4.215 1 51.22 245 LEU B O 1
ATOM 4445 N N . PHE B 1 246 ? 6.988 -2.211 -4.883 1 61.75 246 PHE B N 1
ATOM 4446 C CA . PHE B 1 246 ? 5.934 -1.385 -4.309 1 61.75 246 PHE B CA 1
ATOM 4447 C C . PHE B 1 246 ? 5.672 -1.765 -2.857 1 61.75 246 PHE B C 1
ATOM 4449 O O . PHE B 1 246 ? 6.574 -1.696 -2.021 1 61.75 246 PHE B O 1
ATOM 4456 N N . LYS B 1 247 ? 4.848 -2.785 -2.715 1 68.75 247 LYS B N 1
ATOM 4457 C CA . LYS B 1 247 ? 4.281 -3.107 -1.409 1 68.75 247 LYS B CA 1
ATOM 4458 C C . LYS B 1 247 ? 4.684 -4.516 -0.97 1 68.75 247 LYS B C 1
ATOM 4460 O O . LYS B 1 247 ? 4.551 -5.469 -1.736 1 68.75 247 LYS B O 1
ATOM 4465 N N . VAL B 1 248 ? 5.543 -4.645 0.039 1 73.62 248 VAL B N 1
ATOM 4466 C CA . VAL B 1 248 ? 5.848 -5.938 0.639 1 73.62 248 VAL B CA 1
ATOM 4467 C C . VAL B 1 248 ? 4.883 -6.215 1.79 1 73.62 248 VAL B C 1
ATOM 4469 O O . VAL B 1 248 ? 4.805 -5.438 2.744 1 73.62 248 VAL B O 1
ATOM 4472 N N . ILE B 1 249 ? 4.191 -7.219 1.659 1 76.75 249 ILE B N 1
ATOM 4473 C CA . ILE B 1 249 ? 3.148 -7.555 2.625 1 76.75 249 ILE B CA 1
ATOM 4474 C C . ILE B 1 249 ? 3.543 -8.812 3.398 1 76.75 249 ILE B C 1
ATOM 4476 O O . ILE B 1 249 ? 3.65 -9.891 2.82 1 76.75 249 ILE B O 1
ATOM 4480 N N . PRO B 1 250 ? 3.787 -8.68 4.66 1 78.19 250 PRO B N 1
ATOM 4481 C CA . PRO B 1 250 ? 4.074 -9.875 5.453 1 78.19 250 PRO B CA 1
ATOM 4482 C C . PRO B 1 250 ? 2.869 -10.812 5.566 1 78.19 250 PRO B C 1
ATOM 4484 O O . PRO B 1 250 ? 1.732 -10.344 5.688 1 78.19 250 PRO B O 1
ATOM 4487 N N . MET B 1 251 ? 3.129 -12.031 5.445 1 80.5 251 MET B N 1
ATOM 4488 C CA . MET B 1 251 ? 2.111 -13.07 5.586 1 80.5 251 MET B CA 1
ATOM 4489 C C . MET B 1 251 ? 2.289 -13.836 6.898 1 80.5 251 MET B C 1
ATOM 4491 O O . MET B 1 251 ? 3.381 -13.844 7.469 1 80.5 251 MET B O 1
ATOM 4495 N N . PRO B 1 252 ? 1.213 -14.336 7.375 1 78.81 252 PRO B N 1
ATOM 4496 C CA . PRO B 1 252 ? 1.28 -15.023 8.672 1 78.81 252 PRO B CA 1
ATOM 4497 C C . PRO B 1 252 ? 2.049 -16.344 8.602 1 78.81 252 PRO B C 1
ATOM 4499 O O . PRO B 1 252 ? 2.355 -16.938 9.633 1 78.81 252 PRO B O 1
ATOM 4502 N N . ALA B 1 253 ? 2.354 -16.875 7.457 1 82.56 253 ALA B N 1
ATOM 4503 C CA . ALA B 1 253 ? 3.055 -18.141 7.266 1 82.56 253 ALA B CA 1
ATOM 4504 C C . ALA B 1 253 ? 3.848 -18.141 5.965 1 82.56 253 ALA B C 1
ATOM 4506 O O . ALA B 1 253 ? 3.568 -17.344 5.062 1 82.56 253 ALA B O 1
ATOM 4507 N N . PRO B 1 254 ? 4.836 -19.078 5.938 1 87.5 254 PRO B N 1
ATOM 4508 C CA . PRO B 1 254 ? 5.578 -19.203 4.68 1 87.5 254 PRO B CA 1
ATOM 4509 C C . PRO B 1 254 ? 4.68 -19.562 3.498 1 87.5 254 PRO B C 1
ATOM 4511 O O . PRO B 1 254 ? 3.764 -20.375 3.637 1 87.5 254 PRO B O 1
ATOM 4514 N N . ILE B 1 255 ? 5.02 -18.984 2.365 1 90.12 255 ILE B N 1
ATOM 4515 C CA . ILE B 1 255 ? 4.207 -19.094 1.16 1 90.12 255 ILE B CA 1
ATOM 4516 C C . ILE B 1 255 ? 4.699 -20.281 0.317 1 90.12 255 ILE B C 1
ATOM 4518 O O . ILE B 1 255 ? 5.906 -20.469 0.156 1 90.12 255 ILE B O 1
ATOM 4522 N N . THR B 1 256 ? 3.75 -21.047 -0.168 1 92.44 256 THR B N 1
ATOM 4523 C CA . THR B 1 256 ? 4.117 -22.172 -1.016 1 92.44 256 THR B CA 1
ATOM 4524 C C . THR B 1 256 ? 3.732 -21.906 -2.469 1 92.44 256 THR B C 1
ATOM 4526 O O . THR B 1 256 ? 4.406 -22.375 -3.389 1 92.44 256 THR B O 1
ATOM 4529 N N . CYS B 1 257 ? 2.715 -21.266 -2.645 1 93.31 257 CYS B N 1
ATOM 4530 C CA . CYS B 1 257 ? 2.211 -20.969 -3.98 1 93.31 257 CYS B CA 1
ATOM 4531 C C . CYS B 1 257 ? 1.423 -19.672 -3.986 1 93.31 257 CYS B C 1
ATOM 4533 O O . CYS B 1 257 ? 1.074 -19.141 -2.928 1 93.31 257 CYS B O 1
ATOM 4535 N N . LEU B 1 258 ? 1.236 -19.172 -5.156 1 94.69 258 LEU B N 1
ATOM 4536 C CA . LEU B 1 258 ? 0.613 -17.859 -5.324 1 94.69 258 LEU B CA 1
ATOM 4537 C C . LEU B 1 258 ? -0.152 -17.781 -6.645 1 94.69 258 LEU B C 1
ATOM 4539 O O . LEU B 1 258 ? 0.277 -18.359 -7.648 1 94.69 258 LEU B O 1
ATOM 4543 N N . SER B 1 259 ? -1.262 -17.141 -6.609 1 94.81 259 SER B N 1
ATOM 4544 C CA . SER B 1 259 ? -2.002 -16.891 -7.844 1 94.81 259 SER B CA 1
ATOM 4545 C C . SER B 1 259 ? -2.883 -15.656 -7.723 1 94.81 259 SER B C 1
ATOM 4547 O O . SER B 1 259 ? -3.504 -15.43 -6.684 1 94.81 259 SER B O 1
ATOM 4549 N N . PHE B 1 260 ? -2.936 -14.883 -8.758 1 93.19 260 PHE B N 1
ATOM 4550 C CA . PHE B 1 260 ? -3.941 -13.828 -8.82 1 93.19 260 PHE B CA 1
ATOM 4551 C C . PHE B 1 260 ? -5.336 -14.422 -9 1 93.19 260 PHE B C 1
ATOM 4553 O O . PHE B 1 260 ? -5.488 -15.5 -9.594 1 93.19 260 PHE B O 1
ATOM 4560 N N . SER B 1 261 ? -6.293 -13.68 -8.5 1 89.56 261 SER B N 1
ATOM 4561 C CA . SER B 1 261 ? -7.668 -13.984 -8.883 1 89.56 261 SER B CA 1
ATOM 4562 C C . SER B 1 261 ? -7.891 -13.734 -10.375 1 89.56 261 SER B C 1
ATOM 4564 O O . SER B 1 261 ? -7.094 -13.055 -11.023 1 89.56 261 SER B O 1
ATOM 4566 N N . ALA B 1 262 ? -8.914 -14.375 -10.875 1 86.5 262 ALA B N 1
ATOM 4567 C CA . ALA B 1 262 ? -9.195 -14.289 -12.312 1 86.5 262 ALA B CA 1
ATOM 4568 C C . ALA B 1 262 ? -9.359 -12.836 -12.75 1 86.5 262 ALA B C 1
ATOM 4570 O O . ALA B 1 262 ? -8.969 -12.477 -13.859 1 86.5 262 ALA B O 1
ATOM 4571 N N . GLU B 1 263 ? -9.867 -12.023 -11.883 1 82.12 263 GLU B N 1
ATOM 4572 C CA . GLU B 1 263 ? -10.117 -10.625 -12.219 1 82.12 263 GLU B CA 1
ATOM 4573 C C . GLU B 1 263 ? -8.961 -9.734 -11.781 1 82.12 263 GLU B C 1
ATOM 4575 O O . GLU B 1 263 ? -8.992 -8.516 -11.977 1 82.12 263 GLU B O 1
ATOM 4580 N N . GLY B 1 264 ? -8.031 -10.305 -11.211 1 86.25 264 GLY B N 1
ATOM 4581 C CA . GLY B 1 264 ? -6.855 -9.555 -10.797 1 86.25 264 GLY B CA 1
ATOM 4582 C C . GLY B 1 264 ? -7.094 -8.695 -9.57 1 86.25 264 GLY B C 1
ATOM 4583 O O . GLY B 1 264 ? -6.25 -7.875 -9.211 1 86.25 264 GLY B O 1
ATOM 4584 N N . ALA B 1 265 ? -8.164 -8.914 -8.859 1 81.5 265 ALA B N 1
ATOM 4585 C CA . ALA B 1 265 ? -8.547 -8.078 -7.73 1 81.5 265 ALA B CA 1
ATOM 4586 C C . ALA B 1 265 ? -7.941 -8.594 -6.43 1 81.5 265 ALA B C 1
ATOM 4588 O O . ALA B 1 265 ? -7.914 -7.879 -5.422 1 81.5 265 ALA B O 1
ATOM 4589 N N . ALA B 1 266 ? -7.488 -9.805 -6.441 1 87.19 266 ALA B N 1
ATOM 4590 C CA . ALA B 1 266 ? -6.93 -10.406 -5.238 1 87.19 266 ALA B CA 1
ATOM 4591 C C . ALA B 1 266 ? -5.758 -11.32 -5.578 1 87.19 266 ALA B C 1
ATOM 4593 O O . ALA B 1 266 ? -5.602 -11.742 -6.727 1 87.19 266 ALA B O 1
ATOM 4594 N N . VAL B 1 267 ? -4.98 -11.547 -4.605 1 91.56 267 VAL B N 1
ATOM 4595 C CA . VAL B 1 267 ? -3.92 -12.547 -4.672 1 91.56 267 VAL B CA 1
ATOM 4596 C C . VAL B 1 267 ? -4.199 -13.664 -3.666 1 91.56 267 VAL B C 1
ATOM 4598 O O . VAL B 1 267 ? -4.488 -13.391 -2.496 1 91.56 267 VAL B O 1
ATOM 4601 N N . TYR B 1 268 ? -4.211 -14.828 -4.219 1 93.69 268 TYR B N 1
ATOM 4602 C CA . TYR B 1 268 ? -4.355 -16.016 -3.387 1 93.69 268 TYR B CA 1
ATOM 4603 C C . TYR B 1 268 ? -2.996 -16.625 -3.061 1 93.69 268 TYR B C 1
ATOM 4605 O O . TYR B 1 268 ? -2.135 -16.734 -3.936 1 93.69 268 TYR B O 1
ATOM 4613 N N . ALA B 1 269 ? -2.84 -16.984 -1.78 1 93.88 269 ALA B N 1
ATOM 4614 C CA . ALA B 1 269 ? -1.582 -17.594 -1.366 1 93.88 269 ALA B CA 1
ATOM 4615 C C . ALA B 1 269 ? -1.833 -18.859 -0.543 1 93.88 269 ALA B C 1
ATOM 4617 O O . ALA B 1 269 ? -2.73 -18.891 0.302 1 93.88 269 ALA B O 1
ATOM 4618 N N . GLY B 1 270 ? -1.13 -19.875 -0.919 1 94.25 270 GLY B N 1
ATOM 4619 C CA . GLY B 1 270 ? -1.073 -21.078 -0.094 1 94.25 270 GLY B CA 1
ATOM 4620 C C . GLY B 1 270 ? 0.109 -21.078 0.856 1 94.25 270 GLY B C 1
ATOM 4621 O O . GLY B 1 270 ? 1.165 -20.531 0.55 1 94.25 270 GLY B O 1
ATOM 4622 N N . THR B 1 271 ? -0.158 -21.766 1.993 1 91.25 271 THR B N 1
ATOM 4623 C CA . THR B 1 271 ? 0.902 -21.75 2.996 1 91.25 271 THR B CA 1
ATOM 4624 C C . THR B 1 271 ? 1.288 -23.172 3.393 1 91.25 271 THR B C 1
ATOM 4626 O O . THR B 1 271 ? 0.62 -24.141 3.008 1 91.25 271 THR B O 1
ATOM 4629 N N . GLU B 1 272 ? 2.373 -23.266 4.156 1 89.62 272 GLU B N 1
ATOM 4630 C CA . GLU B 1 272 ? 2.906 -24.547 4.633 1 89.62 272 GLU B CA 1
ATOM 4631 C C . GLU B 1 272 ? 2.014 -25.141 5.715 1 89.62 272 GLU B C 1
ATOM 4633 O O . GLU B 1 272 ? 2.055 -26.344 5.965 1 89.62 272 GLU B O 1
ATOM 4638 N N . ASN B 1 273 ? 1.172 -24.312 6.32 1 88.12 273 ASN B N 1
ATOM 4639 C CA . ASN B 1 273 ? 0.375 -24.797 7.445 1 88.12 273 ASN B CA 1
ATOM 4640 C C . ASN B 1 273 ? -1.094 -24.953 7.062 1 88.12 273 ASN B C 1
ATOM 4642 O O . ASN B 1 273 ? -1.971 -24.922 7.926 1 88.12 273 ASN B O 1
ATOM 4646 N N . GLY B 1 274 ? -1.382 -24.984 5.758 1 89.94 274 GLY B N 1
ATOM 4647 C CA . GLY B 1 274 ? -2.715 -25.328 5.285 1 89.94 274 GLY B CA 1
ATOM 4648 C C . GLY B 1 274 ? -3.66 -24.141 5.27 1 89.94 274 GLY B C 1
ATOM 4649 O O . GLY B 1 274 ? -4.879 -24.312 5.184 1 89.94 274 GLY B O 1
ATOM 4650 N N . LYS B 1 275 ? -3.119 -22.969 5.414 1 90.31 275 LYS B N 1
ATOM 4651 C CA . LYS B 1 275 ? -3.936 -21.766 5.34 1 90.31 275 LYS B CA 1
ATOM 4652 C C . LYS B 1 275 ? -3.955 -21.203 3.92 1 90.31 275 LYS B C 1
ATOM 4654 O O . LYS B 1 275 ? -2.902 -21.016 3.305 1 90.31 275 LYS B O 1
ATOM 4659 N N . PHE B 1 276 ? -5.156 -21.109 3.438 1 93.81 276 PHE B N 1
ATOM 4660 C CA . PHE B 1 276 ? -5.391 -20.375 2.205 1 93.81 276 PHE B CA 1
ATOM 4661 C C . PHE B 1 276 ? -5.613 -18.891 2.498 1 93.81 276 PHE B C 1
ATOM 4663 O O . PHE B 1 276 ? -6.566 -18.531 3.189 1 93.81 276 PHE B O 1
ATOM 4670 N N . LEU B 1 277 ? -4.711 -18.047 1.982 1 92.44 277 LEU B N 1
ATOM 4671 C CA . LEU B 1 277 ? -4.762 -16.609 2.254 1 92.44 277 LEU B CA 1
ATOM 4672 C C . LEU B 1 277 ? -5.32 -15.844 1.058 1 92.44 277 LEU B C 1
ATOM 4674 O O . LEU B 1 277 ? -4.984 -16.156 -0.089 1 92.44 277 LEU B O 1
ATOM 4678 N N . LEU B 1 278 ? -6.211 -14.938 1.293 1 90.75 278 LEU B N 1
ATOM 4679 C CA . LEU B 1 278 ? -6.785 -14.055 0.286 1 90.75 278 LEU B CA 1
ATOM 4680 C C . LEU B 1 278 ? -6.426 -12.602 0.574 1 90.75 278 LEU B C 1
ATOM 4682 O O . LEU B 1 278 ? -6.906 -12.016 1.551 1 90.75 278 LEU B O 1
ATOM 4686 N N . LEU B 1 279 ? -5.594 -12.07 -0.231 1 86.25 279 LEU B N 1
ATOM 4687 C CA . LEU B 1 279 ? -5.199 -10.672 -0.123 1 86.25 279 LEU B CA 1
ATOM 4688 C C . LEU B 1 279 ? -6.004 -9.805 -1.087 1 86.25 279 LEU B C 1
ATOM 4690 O O . LEU B 1 279 ? -5.793 -9.859 -2.301 1 86.25 279 LEU B O 1
ATOM 4694 N N . ASP B 1 280 ? -6.918 -9.062 -0.587 1 81.94 280 ASP B N 1
ATOM 4695 C CA . ASP B 1 280 ? -7.707 -8.148 -1.406 1 81.94 280 ASP B CA 1
ATOM 4696 C C . ASP B 1 280 ? -6.898 -6.906 -1.783 1 81.94 280 ASP B C 1
ATOM 4698 O O . ASP B 1 280 ? -6.5 -6.133 -0.912 1 81.94 280 ASP B O 1
ATOM 4702 N N . LEU B 1 281 ? -6.641 -6.773 -3.062 1 75.94 281 LEU B N 1
ATOM 4703 C CA . LEU B 1 281 ? -5.801 -5.668 -3.51 1 75.94 281 LEU B CA 1
ATOM 4704 C C . LEU B 1 281 ? -6.598 -4.371 -3.566 1 75.94 281 LEU B C 1
ATOM 4706 O O . LEU B 1 281 ? -6.016 -3.281 -3.594 1 75.94 281 LEU B O 1
ATOM 4710 N N . ARG B 1 282 ? -7.945 -4.461 -3.762 1 66.5 282 ARG B N 1
ATOM 4711 C CA . ARG B 1 282 ? -8.781 -3.264 -3.77 1 66.5 282 ARG B CA 1
ATOM 4712 C C . ARG B 1 282 ? -8.672 -2.512 -2.449 1 66.5 282 ARG B C 1
ATOM 4714 O O . ARG B 1 282 ? -8.82 -1.287 -2.412 1 66.5 282 ARG B O 1
ATOM 4721 N N . ALA B 1 283 ? -8.477 -3.363 -1.518 1 59.97 283 ALA B N 1
ATOM 4722 C CA . ALA B 1 283 ? -8.344 -2.787 -0.181 1 59.97 283 ALA B CA 1
ATOM 4723 C C . ALA B 1 283 ? -7.062 -1.973 -0.06 1 59.97 283 ALA B C 1
ATOM 4725 O O . ALA B 1 283 ? -6.961 -1.085 0.791 1 59.97 283 ALA B O 1
ATOM 4726 N N . LEU B 1 284 ? -6.129 -2.406 -0.917 1 58.97 284 LEU B N 1
ATOM 4727 C CA . LEU B 1 284 ? -4.84 -1.735 -0.835 1 58.97 284 LEU B CA 1
ATOM 4728 C C . LEU B 1 284 ? -4.906 -0.348 -1.465 1 58.97 284 LEU B C 1
ATOM 4730 O O . LEU B 1 284 ? -4.102 0.528 -1.135 1 58.97 284 LEU B O 1
ATOM 4734 N N . ASP B 1 285 ? -5.809 -0.189 -2.438 1 57.72 285 ASP B N 1
ATOM 4735 C CA . ASP B 1 285 ? -5.895 1.06 -3.189 1 57.72 285 ASP B CA 1
ATOM 4736 C C . ASP B 1 285 ? -7.211 1.782 -2.904 1 57.72 285 ASP B C 1
ATOM 4738 O O . ASP B 1 285 ? -7.715 2.52 -3.754 1 57.72 285 ASP B O 1
ATOM 4742 N N . LYS B 1 286 ? -7.734 1.42 -1.869 1 60.28 286 LYS B N 1
ATOM 4743 C CA . LYS B 1 286 ? -9.031 2.076 -1.708 1 60.28 286 LYS B CA 1
ATOM 4744 C C . LYS B 1 286 ? -8.883 3.594 -1.732 1 60.28 286 LYS B C 1
ATOM 4746 O O . LYS B 1 286 ? -8.086 4.16 -0.983 1 60.28 286 LYS B O 1
ATOM 4751 N N . PRO B 1 287 ? -9.469 4.102 -2.855 1 66.25 287 PRO B N 1
ATOM 4752 C CA . PRO B 1 287 ? -9.445 5.566 -2.896 1 66.25 287 PRO B CA 1
ATOM 4753 C C . PRO B 1 287 ? -10.008 6.199 -1.629 1 66.25 287 PRO B C 1
ATOM 4755 O O . PRO B 1 287 ? -10.82 5.582 -0.931 1 66.25 287 PRO B O 1
ATOM 4758 N N . PRO B 1 288 ? -9.508 7.281 -1.318 1 74.5 288 PRO B N 1
ATOM 4759 C CA . PRO B 1 288 ? -10.055 7.949 -0.134 1 74.5 288 PRO B CA 1
ATOM 4760 C C . PRO B 1 288 ? -11.531 8.289 -0.274 1 74.5 288 PRO B C 1
ATOM 4762 O O . PRO B 1 288 ? -12.016 8.516 -1.387 1 74.5 288 PRO B O 1
ATOM 4765 N N . LYS B 1 289 ? -12.312 8.031 0.71 1 82 289 LYS B N 1
ATOM 4766 C CA . LYS B 1 289 ? -13.68 8.531 0.74 1 82 289 LYS B CA 1
ATOM 4767 C C . LYS B 1 289 ? -13.719 10.055 0.692 1 82 289 LYS B C 1
ATOM 4769 O O . LYS B 1 289 ? -12.828 10.719 1.223 1 82 289 LYS B O 1
ATOM 4774 N N . THR B 1 290 ? -14.797 10.617 -0.019 1 84.69 290 THR B N 1
ATOM 4775 C CA . THR B 1 290 ? -14.836 12.055 -0.231 1 84.69 290 THR B CA 1
ATOM 4776 C C . THR B 1 290 ? -16.094 12.656 0.383 1 84.69 290 THR B C 1
ATOM 4778 O O . THR B 1 290 ? -17.188 12.094 0.252 1 84.69 290 THR B O 1
ATOM 4781 N N . VAL B 1 291 ? -15.953 13.648 1.193 1 87.62 291 VAL B N 1
ATOM 4782 C CA . VAL B 1 291 ? -17.047 14.469 1.693 1 87.62 291 VAL B CA 1
ATOM 4783 C C . VAL B 1 291 ? -16.953 15.883 1.129 1 87.62 291 VAL B C 1
ATOM 4785 O O . VAL B 1 291 ? -15.93 16.547 1.309 1 87.62 291 VAL B O 1
ATOM 4788 N N . THR B 1 292 ? -17.906 16.328 0.377 1 90.94 292 THR B N 1
ATOM 4789 C CA . THR B 1 292 ? -17.938 17.703 -0.102 1 90.94 292 THR B CA 1
ATOM 4790 C C . THR B 1 292 ? -18.359 18.656 1.015 1 90.94 292 THR B C 1
ATOM 4792 O O . THR B 1 292 ? -19.406 18.484 1.633 1 90.94 292 THR B O 1
ATOM 4795 N N . ILE B 1 293 ? -17.469 19.578 1.254 1 88.62 293 ILE B N 1
ATOM 4796 C CA . ILE B 1 293 ? -17.75 20.531 2.33 1 88.62 293 ILE B CA 1
ATOM 4797 C C . ILE B 1 293 ? -18.391 21.781 1.756 1 88.62 293 ILE B C 1
ATOM 4799 O O . ILE B 1 293 ? -17.797 22.484 0.927 1 88.62 293 ILE B O 1
ATOM 4803 N N . GLY B 1 294 ? -19.562 22.062 2.154 1 79.75 294 GLY B N 1
ATOM 4804 C CA . GLY B 1 294 ? -20.266 23.266 1.734 1 79.75 294 GLY B CA 1
ATOM 4805 C C . GLY B 1 294 ? -20.766 23.188 0.309 1 79.75 294 GLY B C 1
ATOM 4806 O O . GLY B 1 294 ? -20.562 22.188 -0.38 1 79.75 294 GLY B O 1
ATOM 4807 N N . GLU B 1 295 ? -21.547 24.141 -0.141 1 74.69 295 GLU B N 1
ATOM 4808 C CA . GLU B 1 295 ? -22.219 24.125 -1.435 1 74.69 295 GLU B CA 1
ATOM 4809 C C . GLU B 1 295 ? -21.344 24.75 -2.518 1 74.69 295 GLU B C 1
ATOM 4811 O O . GLU B 1 295 ? -21.516 24.453 -3.703 1 74.69 295 GLU B O 1
ATOM 4816 N N . ASN B 1 296 ? -20.344 25.453 -2.074 1 77.12 296 ASN B N 1
ATOM 4817 C CA . ASN B 1 296 ? -19.656 26.312 -3.041 1 77.12 296 ASN B CA 1
ATOM 4818 C C . ASN B 1 296 ? -18.328 25.688 -3.496 1 77.12 296 ASN B C 1
ATOM 4820 O O . ASN B 1 296 ? -17.672 26.203 -4.395 1 77.12 296 ASN B O 1
ATOM 4824 N N . GLY B 1 297 ? -18.016 24.547 -2.938 1 78.56 297 GLY B N 1
ATOM 4825 C CA . GLY B 1 297 ? -16.75 23.953 -3.312 1 78.56 297 GLY B CA 1
ATOM 4826 C C . GLY B 1 297 ? -15.555 24.766 -2.887 1 78.56 297 GLY B C 1
ATOM 4827 O O . GLY B 1 297 ? -14.531 24.797 -3.576 1 78.56 297 GLY B O 1
ATOM 4828 N N . ASP B 1 298 ? -15.711 25.594 -1.865 1 87.69 298 ASP B N 1
ATOM 4829 C CA . ASP B 1 298 ? -14.625 26.438 -1.366 1 87.69 298 ASP B CA 1
ATOM 4830 C C . ASP B 1 298 ? -13.453 25.609 -0.868 1 87.69 298 ASP B C 1
ATOM 4832 O O . ASP B 1 298 ? -13.648 24.516 -0.33 1 87.69 298 ASP B O 1
ATOM 4836 N N . ARG B 1 299 ? -12.359 26.203 -1.015 1 88.25 299 ARG B N 1
ATOM 4837 C CA . ARG B 1 299 ? -11.109 25.562 -0.59 1 88.25 299 ARG B CA 1
ATOM 4838 C C . ARG B 1 299 ? -11.125 25.281 0.906 1 88.25 299 ARG B C 1
ATOM 4840 O O . ARG B 1 299 ? -11.594 26.094 1.7 1 88.25 299 ARG B O 1
ATOM 4847 N N . ILE B 1 300 ? -10.664 24.094 1.25 1 86.62 300 ILE B N 1
ATOM 4848 C CA . ILE B 1 300 ? -10.461 23.781 2.66 1 86.62 300 ILE B CA 1
ATOM 4849 C C . ILE B 1 300 ? -9.133 24.359 3.135 1 86.62 300 ILE B C 1
ATOM 4851 O O . ILE B 1 300 ? -8.078 24.047 2.592 1 86.62 300 ILE B O 1
ATOM 4855 N N . LEU B 1 301 ? -9.18 25.203 4.137 1 89.5 301 LEU B N 1
ATOM 4856 C CA . LEU B 1 301 ? -8 25.938 4.586 1 89.5 301 LEU B CA 1
ATOM 4857 C C . LEU B 1 301 ? -7.219 25.125 5.621 1 89.5 301 LEU B C 1
ATOM 4859 O O . LEU B 1 301 ? -5.988 25.172 5.652 1 89.5 301 LEU B O 1
ATOM 4863 N N . ALA B 1 302 ? -7.93 24.438 6.453 1 90.5 302 ALA B N 1
ATOM 4864 C CA . ALA B 1 302 ? -7.293 23.719 7.551 1 90.5 302 ALA B CA 1
ATOM 4865 C C . ALA B 1 302 ? -8.227 22.656 8.133 1 90.5 302 ALA B C 1
ATOM 4867 O O . ALA B 1 302 ? -9.445 22.734 7.961 1 90.5 302 ALA B O 1
ATOM 4868 N N . ILE B 1 303 ? -7.582 21.672 8.672 1 87.44 303 ILE B N 1
ATOM 4869 C CA . ILE B 1 303 ? -8.289 20.625 9.398 1 87.44 303 ILE B CA 1
ATOM 4870 C C . ILE B 1 303 ? -7.707 20.484 10.797 1 87.44 303 ILE B C 1
ATOM 4872 O O . ILE B 1 303 ? -6.488 20.531 10.984 1 87.44 303 ILE B O 1
ATOM 4876 N N . SER B 1 304 ? -8.539 20.406 11.719 1 90.5 304 SER B N 1
ATOM 4877 C CA . SER B 1 304 ? -8.109 20.125 13.078 1 90.5 304 SER B CA 1
ATOM 4878 C C . SER B 1 304 ? -8.922 18.984 13.68 1 90.5 304 SER B C 1
ATOM 4880 O O . SER B 1 304 ? -10.156 18.984 13.609 1 90.5 304 SER B O 1
ATOM 4882 N N . VAL B 1 305 ? -8.211 18 14.242 1 87.5 305 VAL B N 1
ATOM 4883 C CA . VAL B 1 305 ? -8.859 16.812 14.789 1 87.5 305 VAL B CA 1
ATOM 4884 C C . VAL B 1 305 ? -8.883 16.891 16.312 1 87.5 305 VAL B C 1
ATOM 4886 O O . VAL B 1 305 ? -7.898 17.297 16.938 1 87.5 305 VAL B O 1
ATOM 4889 N N . GLN B 1 306 ? -10.047 16.531 16.844 1 85.75 306 GLN B N 1
ATOM 4890 C CA . GLN B 1 306 ? -10.172 16.484 18.297 1 85.75 306 GLN B CA 1
ATOM 4891 C C . GLN B 1 306 ? -9.352 15.336 18.875 1 85.75 306 GLN B C 1
ATOM 4893 O O . GLN B 1 306 ? -9.602 14.172 18.562 1 85.75 306 GLN B O 1
ATOM 4898 N N . LYS B 1 307 ? -8.391 15.703 19.719 1 80.81 307 LYS B N 1
ATOM 4899 C CA . LYS B 1 307 ? -7.59 14.672 20.375 1 80.81 307 LYS B CA 1
ATOM 4900 C C . LYS B 1 307 ? -8.414 13.906 21.406 1 80.81 307 LYS B C 1
ATOM 4902 O O . LYS B 1 307 ? -9.328 14.461 22.016 1 80.81 307 LYS B O 1
ATOM 4907 N N . LYS B 1 308 ? -8.109 12.617 21.547 1 77.56 308 LYS B N 1
ATOM 4908 C CA . LYS B 1 308 ? -8.781 11.82 22.562 1 77.56 308 LYS B CA 1
ATOM 4909 C C . LYS B 1 308 ? -8.258 12.141 23.953 1 77.56 308 LYS B C 1
ATOM 4911 O O . LYS B 1 308 ? -7.043 12.203 24.172 1 77.56 308 LYS B O 1
ATOM 4916 N N . LEU B 1 309 ? -9.172 12.57 24.766 1 77.19 309 LEU B N 1
ATOM 4917 C CA . LEU B 1 309 ? -8.773 12.906 26.125 1 77.19 309 LEU B CA 1
ATOM 4918 C C . LEU B 1 309 ? -8.586 11.641 26.969 1 77.19 309 LEU B C 1
ATOM 4920 O O . LEU B 1 309 ? -9.273 10.641 26.75 1 77.19 309 LEU B O 1
ATOM 4924 N N . LYS B 1 310 ? -7.547 11.625 27.688 1 66.19 310 LYS B N 1
ATOM 4925 C CA . LYS B 1 310 ? -7.324 10.492 28.594 1 66.19 310 LYS B CA 1
ATOM 4926 C C . LYS B 1 310 ? -8.438 10.391 29.625 1 66.19 310 LYS B C 1
ATOM 4928 O O . LYS B 1 310 ? -9.086 11.391 29.953 1 66.19 310 LYS B O 1
ATOM 4933 N N . ALA B 1 311 ? -8.578 9.172 29.984 1 65.19 311 ALA B N 1
ATOM 4934 C CA . ALA B 1 311 ? -9.562 8.906 31.016 1 65.19 311 ALA B CA 1
ATOM 4935 C C . ALA B 1 311 ? -9.312 9.773 32.25 1 65.19 311 ALA B C 1
ATOM 4937 O O . ALA B 1 311 ? -8.195 9.805 32.781 1 65.19 311 ALA B O 1
ATOM 4938 N N . GLY B 1 312 ? -10.188 10.75 32.625 1 62.75 312 GLY B N 1
ATOM 4939 C CA . GLY B 1 312 ? -10.109 11.641 33.75 1 62.75 312 GLY B CA 1
ATOM 4940 C C . GLY B 1 312 ? -9.93 13.094 33.375 1 62.75 312 GLY B C 1
ATOM 4941 O O . GLY B 1 312 ? -10.016 13.984 34.219 1 62.75 312 GLY B O 1
ATOM 4942 N N . GLU B 1 313 ? -9.398 13.18 32.219 1 63.03 313 GLU B N 1
ATOM 4943 C CA . GLU B 1 313 ? -9.219 14.57 31.797 1 63.03 313 GLU B CA 1
ATOM 4944 C C . GLU B 1 313 ? -10.555 15.219 31.453 1 63.03 313 GLU B C 1
ATOM 4946 O O . GLU B 1 313 ? -11.312 14.688 30.641 1 63.03 313 GLU B O 1
ATOM 4951 N N . VAL B 1 314 ? -11.07 15.891 32.406 1 56.56 314 VAL B N 1
ATOM 4952 C CA . VAL B 1 314 ? -12.359 16.547 32.281 1 56.56 314 VAL B CA 1
ATOM 4953 C C . VAL B 1 314 ? -12.211 17.828 31.469 1 56.56 314 VAL B C 1
ATOM 4955 O O . VAL B 1 314 ? -11.203 18.531 31.578 1 56.56 314 VAL B O 1
ATOM 4958 N N . VAL B 1 315 ? -13.016 17.906 30.375 1 59.75 315 VAL B N 1
ATOM 4959 C CA . VAL B 1 315 ? -13.156 19.156 29.625 1 59.75 315 VAL B CA 1
ATOM 4960 C C . VAL B 1 315 ? -13.406 20.312 30.578 1 59.75 315 VAL B C 1
ATOM 4962 O O . VAL B 1 315 ? -14.375 20.297 31.344 1 59.75 315 VAL B O 1
ATOM 4965 N N . ALA B 1 316 ? -12.242 21.031 31.078 1 57.47 316 ALA B N 1
ATOM 4966 C CA . ALA B 1 316 ? -12.461 22.172 31.969 1 57.47 316 ALA B CA 1
ATOM 4967 C C . ALA B 1 316 ? -12.664 23.453 31.172 1 57.47 316 ALA B C 1
ATOM 4969 O O . ALA B 1 316 ? -12.078 23.625 30.109 1 57.47 316 ALA B O 1
ATOM 4970 N N . LYS B 1 317 ? -13.641 24.109 31.531 1 54.91 317 LYS B N 1
ATOM 4971 C CA . LYS B 1 317 ? -13.836 25.469 31 1 54.91 317 LYS B CA 1
ATOM 4972 C C . LYS B 1 317 ? -12.609 26.328 31.234 1 54.91 317 LYS B C 1
ATOM 4974 O O . LYS B 1 317 ? -12.008 26.297 32.312 1 54.91 317 LYS B O 1
ATOM 4979 N N . PRO B 1 318 ? -11.875 26.75 30.234 1 48.47 318 PRO B N 1
ATOM 4980 C CA . PRO B 1 318 ? -10.672 27.562 30.438 1 48.47 318 PRO B CA 1
ATOM 4981 C C . PRO B 1 318 ? -10.781 28.5 31.641 1 48.47 318 PRO B C 1
ATOM 4983 O O . PRO B 1 318 ? -11.766 29.234 31.766 1 48.47 318 PRO B O 1
ATOM 4986 N N . ALA B 1 319 ? -10.336 28.078 32.812 1 41.5 319 ALA B N 1
ATOM 4987 C CA . ALA B 1 319 ? -10.32 29.016 33.938 1 41.5 319 ALA B CA 1
ATOM 4988 C C . ALA B 1 319 ? -9.516 30.266 33.594 1 41.5 319 ALA B C 1
ATOM 4990 O O . ALA B 1 319 ? -8.547 30.203 32.844 1 41.5 319 ALA B O 1
ATOM 4991 N N . VAL B 1 320 ? -10.07 31.484 33.625 1 40.78 320 VAL B N 1
ATOM 4992 C CA . VAL B 1 320 ? -9.398 32.781 33.656 1 40.78 320 VAL B CA 1
ATOM 4993 C C . VAL B 1 320 ? -8.164 32.688 34.562 1 40.78 320 VAL B C 1
ATOM 4995 O O . VAL B 1 320 ? -8.273 32.625 35.781 1 40.78 320 VAL B O 1
ATOM 4998 N N . ALA B 1 321 ? -7.199 31.984 34.281 1 39.84 321 ALA B N 1
ATOM 4999 C CA . ALA B 1 321 ? -6.039 31.938 35.188 1 39.84 321 ALA B CA 1
ATOM 5000 C C . ALA B 1 321 ? -5.488 33.344 35.438 1 39.84 321 ALA B C 1
ATOM 5002 O O . ALA B 1 321 ? -5.547 34.219 34.562 1 39.84 321 ALA B O 1
ATOM 5003 N N . ALA B 1 322 ? -5.145 33.688 36.625 1 37.84 322 ALA B N 1
ATOM 5004 C CA . ALA B 1 322 ? -4.344 34.75 37.188 1 37.84 322 ALA B CA 1
ATOM 5005 C C . ALA B 1 322 ? -2.943 34.781 36.594 1 37.84 322 ALA B C 1
ATOM 5007 O O . ALA B 1 322 ? -2.324 33.719 36.406 1 37.84 322 ALA B O 1
ATOM 5008 N N . SER B 1 323 ? -2.42 35.844 35.875 1 37.66 323 SER B N 1
ATOM 5009 C CA . SER B 1 323 ? -1.371 36.375 35 1 37.66 323 SER B CA 1
ATOM 5010 C C . SER B 1 323 ? 0.004 36.219 35.656 1 37.66 323 SER B C 1
ATOM 5012 O O . SER B 1 323 ? 0.901 37.031 35.438 1 37.66 323 SER B O 1
ATOM 5014 N N . SER B 1 324 ? 0.285 35.469 36.688 1 35.5 324 SER B N 1
ATOM 5015 C CA . SER B 1 324 ? 1.595 35.938 37.125 1 35.5 324 SER B CA 1
ATOM 5016 C C . SER B 1 324 ? 2.699 35.438 36.188 1 35.5 324 SER B C 1
ATOM 5018 O O . SER B 1 324 ? 3.506 34.594 36.562 1 35.5 324 SER B O 1
ATOM 5020 N N . SER B 1 325 ? 2.521 35.219 34.938 1 40.56 325 SER B N 1
ATOM 5021 C CA . SER B 1 325 ? 3.676 34.562 34.344 1 40.56 325 SER B CA 1
ATOM 5022 C C . SER B 1 325 ? 4.766 35.562 34 1 40.56 325 SER B C 1
ATOM 5024 O O . SER B 1 325 ? 4.496 36.594 33.375 1 40.56 325 SER B O 1
ATOM 5026 N N . LYS B 1 326 ? 5.984 35.531 34.625 1 46.06 326 LYS B N 1
ATOM 5027 C CA . LYS B 1 326 ? 7.195 36.312 34.344 1 46.06 326 LYS B CA 1
ATOM 5028 C C . LYS B 1 326 ? 7.625 36.156 32.906 1 46.06 326 LYS B C 1
ATOM 5030 O O . LYS B 1 326 ? 7.613 35.062 32.344 1 46.06 326 LYS B O 1
ATOM 5035 N N . PRO B 1 327 ? 7.824 37.281 32.188 1 48.25 327 PRO B N 1
ATOM 5036 C CA . PRO B 1 327 ? 8.281 37.281 30.797 1 48.25 327 PRO B CA 1
ATOM 5037 C C . PRO B 1 327 ? 9.57 36.469 30.609 1 48.25 327 PRO B C 1
ATOM 5039 O O . PRO B 1 327 ? 10.492 36.562 31.422 1 48.25 327 PRO B O 1
ATOM 5042 N N . LEU B 1 328 ? 9.578 35.469 29.859 1 49.56 328 LEU B N 1
ATOM 5043 C CA . LEU B 1 328 ? 10.766 34.688 29.547 1 49.56 328 LEU B CA 1
ATOM 5044 C C . LEU B 1 328 ? 11.797 35.531 28.797 1 49.56 328 LEU B C 1
ATOM 5046 O O . LEU B 1 328 ? 11.492 36.125 27.766 1 49.56 328 LEU B O 1
ATOM 5050 N N . LEU B 1 329 ? 12.859 36.062 29.406 1 47.31 329 LEU B N 1
ATOM 5051 C CA . LEU B 1 329 ? 13.977 36.719 28.75 1 47.31 329 LEU B CA 1
ATOM 5052 C C . LEU B 1 329 ? 14.758 35.75 27.875 1 47.31 329 LEU B C 1
ATOM 5054 O O . LEU B 1 329 ? 15.18 34.688 28.359 1 47.31 329 LEU B O 1
ATOM 5058 N N . GLN B 1 330 ? 14.695 35.906 26.594 1 51.72 330 GLN B N 1
ATOM 5059 C CA . GLN B 1 330 ? 15.352 35.062 25.609 1 51.72 330 GLN B CA 1
ATOM 5060 C C . GLN B 1 330 ? 16.859 35.094 25.75 1 51.72 330 GLN B C 1
ATOM 5062 O O . GLN B 1 330 ? 17.469 36.188 25.719 1 51.72 330 GLN B O 1
ATOM 5067 N N . ARG B 1 331 ? 17.625 34.25 26.344 1 47.78 331 ARG B N 1
ATOM 5068 C CA . ARG B 1 331 ? 19.078 34.125 26.25 1 47.78 331 ARG B CA 1
ATOM 5069 C C . ARG B 1 331 ? 19.5 33.375 24.984 1 47.78 331 ARG B C 1
ATOM 5071 O O . ARG B 1 331 ? 19.078 32.219 24.781 1 47.78 331 ARG B O 1
ATOM 5078 N N . ASP B 1 332 ? 19.922 34 24 1 45.5 332 ASP B N 1
ATOM 5079 C CA . ASP B 1 332 ? 20.484 33.406 22.797 1 45.5 332 ASP B CA 1
ATOM 5080 C C . ASP B 1 332 ? 21.75 32.594 23.125 1 45.5 332 ASP B C 1
ATOM 5082 O O . ASP B 1 332 ? 22.719 33.156 23.625 1 45.5 332 ASP B O 1
ATOM 5086 N N . VAL B 1 333 ? 21.781 31.5 23.547 1 43.69 333 VAL B N 1
ATOM 5087 C CA . VAL B 1 333 ? 22.922 30.688 23.953 1 43.69 333 VAL B CA 1
ATOM 5088 C C . VAL B 1 333 ? 23.797 30.391 22.75 1 43.69 333 VAL B C 1
ATOM 5090 O O . VAL B 1 333 ? 24.766 29.609 22.844 1 43.69 333 VAL B O 1
ATOM 5093 N N . ASN B 1 334 ? 23.484 30.75 21.656 1 37.84 334 ASN B N 1
ATOM 5094 C CA . ASN B 1 334 ? 24.469 30.266 20.688 1 37.84 334 ASN B CA 1
ATOM 5095 C C . ASN B 1 334 ? 25.766 31.078 20.75 1 37.84 334 ASN B C 1
ATOM 5097 O O . ASN B 1 334 ? 26.062 31.844 19.844 1 37.84 334 ASN B O 1
ATOM 5101 N N . LYS B 1 335 ? 26.203 31.719 21.938 1 34.69 335 LYS B N 1
ATOM 5102 C CA . LYS B 1 335 ? 27.484 32.375 21.781 1 34.69 335 LYS B CA 1
ATOM 5103 C C . LYS B 1 335 ? 28.531 31.438 21.203 1 34.69 335 LYS B C 1
ATOM 5105 O O . LYS B 1 335 ? 28.641 30.281 21.625 1 34.69 335 LYS B O 1
ATOM 5110 N N . ALA B 1 336 ? 29.219 31.875 20.156 1 30.25 336 ALA B N 1
ATOM 5111 C CA . ALA B 1 336 ? 30.406 31.344 19.516 1 30.25 336 ALA B CA 1
ATOM 5112 C C . ALA B 1 336 ? 31.5 31.047 20.547 1 30.25 336 ALA B C 1
ATOM 5114 O O . ALA B 1 336 ? 31.75 31.859 21.438 1 30.25 336 ALA B O 1
ATOM 5115 N N . ALA B 1 337 ? 31.766 29.766 20.859 1 32.03 337 ALA B N 1
ATOM 5116 C CA . ALA B 1 337 ? 32.969 29.484 21.625 1 32.03 337 ALA B CA 1
ATOM 5117 C C . ALA B 1 337 ? 34.125 30.375 21.156 1 32.03 337 ALA B C 1
ATOM 5119 O O . ALA B 1 337 ? 34.25 30.672 19.969 1 32.03 337 ALA B O 1
ATOM 5120 N N . PRO B 1 338 ? 34.719 31.141 22.031 1 29.55 338 PRO B N 1
ATOM 5121 C CA . PRO B 1 338 ? 35.844 32 21.672 1 29.55 338 PRO B CA 1
ATOM 5122 C C . PRO B 1 338 ? 36.875 31.297 20.812 1 29.55 338 PRO B C 1
ATOM 5124 O O . PRO B 1 338 ? 37 30.078 20.875 1 29.55 338 PRO B O 1
ATOM 5127 N N . PRO B 1 339 ? 37.312 31.906 19.766 1 27.11 339 PRO B N 1
ATOM 5128 C CA . PRO B 1 339 ? 38.312 31.344 18.859 1 27.11 339 PRO B CA 1
ATOM 5129 C C . PRO B 1 339 ? 39.5 30.75 19.609 1 27.11 339 PRO B C 1
ATOM 5131 O O . PRO B 1 339 ? 39.969 31.344 20.594 1 27.11 339 PRO B O 1
ATOM 5134 N N . ARG B 1 340 ? 39.562 29.438 19.828 1 28.36 340 ARG B N 1
ATOM 5135 C CA . ARG B 1 340 ? 40.75 28.891 20.516 1 28.36 340 ARG B CA 1
ATOM 5136 C C . ARG B 1 340 ? 42.031 29.547 20.031 1 28.36 340 ARG B C 1
ATOM 5138 O O . ARG B 1 340 ? 42.219 29.75 18.828 1 28.36 340 ARG B O 1
ATOM 5145 N N . PRO B 1 341 ? 42.812 30.109 20.906 1 24.36 341 PRO B N 1
ATOM 5146 C CA . PRO B 1 341 ? 44.062 30.797 20.578 1 24.36 341 PRO B CA 1
ATOM 5147 C C . PRO B 1 341 ? 44.969 29.984 19.625 1 24.36 341 PRO B C 1
ATOM 5149 O O . PRO B 1 341 ? 44.875 28.766 19.594 1 24.36 341 PRO B O 1
ATOM 5152 N N . SER B 1 342 ? 45.25 30.547 18.438 1 23.03 342 SER B N 1
ATOM 5153 C CA . SER B 1 342 ? 46.156 30.109 17.406 1 23.03 342 SER B CA 1
ATOM 5154 C C . SER B 1 342 ? 47.469 29.625 18.016 1 23.03 342 SER B C 1
ATOM 5156 O O . SER B 1 342 ? 48.188 30.391 18.641 1 23.03 342 SER B O 1
ATOM 5158 N N . GLY B 1 343 ? 47.375 28.406 18.766 1 20.72 343 GLY B N 1
ATOM 5159 C CA . GLY B 1 343 ? 48.688 27.984 19.281 1 20.72 343 GLY B CA 1
ATOM 5160 C C . GLY B 1 343 ? 49.812 28.109 18.281 1 20.72 343 GLY B C 1
ATOM 5161 O O . GLY B 1 343 ? 49.562 28.062 17.062 1 20.72 343 GLY B O 1
ATOM 5162 N N . SER B 1 344 ? 50.906 28.781 18.641 1 21.34 344 SER B N 1
ATOM 5163 C CA . SER B 1 344 ? 52.188 29.172 18.094 1 21.34 344 SER B CA 1
ATOM 5164 C C . SER B 1 344 ? 52.938 27.969 17.547 1 21.34 344 SER B C 1
ATOM 5166 O O . SER B 1 344 ? 53.25 27.031 18.297 1 21.34 344 SER B O 1
ATOM 5168 N N . SER B 1 345 ? 52.375 27.438 16.359 1 20.81 345 SER B N 1
ATOM 5169 C CA . SER B 1 345 ? 53.25 26.438 15.742 1 20.81 345 SER B CA 1
ATOM 5170 C C . SER B 1 345 ? 54.688 26.938 15.703 1 20.81 345 SER B C 1
ATOM 5172 O O . SER B 1 345 ? 55 27.922 15.039 1 20.81 345 SER B O 1
ATOM 5174 N N . GLU B 1 346 ? 55.344 26.828 16.844 1 19.55 346 GLU B N 1
ATOM 5175 C CA . GLU B 1 346 ? 56.781 27.031 16.859 1 19.55 346 GLU B CA 1
ATOM 5176 C C . GLU B 1 346 ? 57.469 26.281 15.727 1 19.55 346 GLU B C 1
ATOM 5178 O O . GLU B 1 346 ? 57.188 25.109 15.477 1 19.55 346 GLU B O 1
ATOM 5183 N N . ALA B 1 347 ? 57.906 27.109 14.766 1 22.42 347 ALA B N 1
ATOM 5184 C CA . ALA B 1 347 ? 58.75 26.797 13.609 1 22.42 347 ALA B CA 1
ATOM 5185 C C . ALA B 1 347 ? 59.938 25.891 14 1 22.42 347 ALA B C 1
ATOM 5187 O O . ALA B 1 347 ? 60.844 26.312 14.719 1 22.42 347 ALA B O 1
ATOM 5188 N N . ILE B 1 348 ? 59.594 24.672 14.57 1 19.41 348 ILE B N 1
ATOM 5189 C CA . ILE B 1 348 ? 60.781 23.922 14.914 1 19.41 348 ILE B CA 1
ATOM 5190 C C . ILE B 1 348 ? 61.719 23.859 13.703 1 19.41 348 ILE B C 1
ATOM 5192 O O . ILE B 1 348 ? 61.312 23.422 12.625 1 19.41 348 ILE B O 1
ATOM 5196 N N . LYS B 1 349 ? 62.75 24.719 13.773 1 21.72 349 LYS B N 1
ATOM 5197 C CA . LYS B 1 349 ? 63.938 24.828 12.953 1 21.72 349 LYS B CA 1
ATOM 5198 C C . LYS B 1 349 ? 64.625 23.453 12.758 1 21.72 349 LYS B C 1
ATOM 5200 O O . LYS B 1 349 ? 65.062 22.828 13.727 1 21.72 349 LYS B O 1
ATOM 5205 N N . LYS B 1 350 ? 63.875 22.5 12.07 1 23.03 350 LYS B N 1
ATOM 5206 C CA . LYS B 1 350 ? 64.75 21.328 11.875 1 23.03 350 LYS B CA 1
ATOM 5207 C C . LYS B 1 350 ? 66.125 21.734 11.469 1 23.03 350 LYS B C 1
ATOM 5209 O O . LYS B 1 350 ? 66.312 22.656 10.672 1 23.03 350 LYS B O 1
ATOM 5214 N N . PRO B 1 351 ? 67.188 21.344 12.211 1 21.33 351 PRO B N 1
ATOM 5215 C CA . PRO B 1 351 ? 68.625 21.594 12.086 1 21.33 351 PRO B CA 1
ATOM 5216 C C . PRO B 1 351 ? 69.125 21.328 10.672 1 21.33 351 PRO B C 1
ATOM 5218 O O . PRO B 1 351 ? 68.5 20.609 9.898 1 21.33 351 PRO B O 1
ATOM 5221 N N . PRO B 1 352 ? 70.188 22.156 10.242 1 20.62 352 PRO B N 1
ATOM 5222 C CA . PRO B 1 352 ? 71 22.25 9.047 1 20.62 352 PRO B CA 1
ATOM 5223 C C . PRO B 1 352 ? 71.5 20.891 8.555 1 20.62 352 PRO B C 1
ATOM 5225 O O . PRO B 1 352 ? 71.625 19.938 9.344 1 20.62 352 PRO B O 1
ATOM 5228 N N . ALA B 1 353 ? 71.188 20.547 7.309 1 19.95 353 ALA B N 1
ATOM 5229 C CA . ALA B 1 353 ? 71.688 19.469 6.488 1 19.95 353 ALA B CA 1
ATOM 5230 C C . ALA B 1 353 ? 73.25 19.438 6.562 1 19.95 353 ALA B C 1
ATOM 5232 O O . ALA B 1 353 ? 73.938 20.391 6.184 1 19.95 353 ALA B O 1
ATOM 5233 N N . LYS B 1 354 ? 73.938 19.125 7.723 1 19.34 354 LYS B N 1
ATOM 5234 C CA . LYS B 1 354 ? 75.375 18.922 7.605 1 19.34 354 LYS B CA 1
ATOM 5235 C C . LYS B 1 354 ? 75.688 18.109 6.367 1 19.34 354 LYS B C 1
ATOM 5237 O O . LYS B 1 354 ? 75.125 17.062 6.125 1 19.34 354 LYS B O 1
ATOM 5242 N N . ASP B 1 355 ? 76.188 18.797 5.344 1 19.25 355 ASP B N 1
ATOM 5243 C CA . ASP B 1 355 ? 77.062 18.359 4.211 1 19.25 355 ASP B CA 1
ATOM 5244 C C . ASP B 1 355 ? 78.062 17.328 4.648 1 19.25 355 ASP B C 1
ATOM 5246 O O . ASP B 1 355 ? 78.875 17.594 5.539 1 19.25 355 ASP B O 1
ATOM 5250 N N . SER B 1 356 ? 77.688 16.141 5.16 1 19.45 356 SER B N 1
ATOM 5251 C CA . SER B 1 356 ? 78.938 15.32 5.281 1 19.45 356 SER B CA 1
ATOM 5252 C C . SER B 1 356 ? 79.75 15.375 4.008 1 19.45 356 SER B C 1
ATOM 5254 O O . SER B 1 356 ? 79.25 15.078 2.918 1 19.45 356 SER B O 1
ATOM 5256 N N . GLY B 1 357 ? 80.875 16.281 3.977 1 17.73 357 GLY B N 1
ATOM 5257 C CA . GLY B 1 357 ? 82.062 16.5 3.244 1 17.73 357 GLY B CA 1
ATOM 5258 C C . GLY B 1 357 ? 82.75 15.219 2.83 1 17.73 357 GLY B C 1
ATOM 5259 O O . GLY B 1 357 ? 82.938 14.312 3.648 1 17.73 357 GLY B O 1
ATOM 5260 N N . TYR B 1 358 ? 82.75 14.727 1.589 1 19.81 358 TYR B N 1
ATOM 5261 C CA . TYR B 1 358 ? 83.875 14.055 0.968 1 19.81 358 TYR B CA 1
ATOM 5262 C C . TYR B 1 358 ? 85.062 14.961 0.952 1 19.81 358 TYR B C 1
ATOM 5264 O O . TYR B 1 358 ? 85.25 15.75 0.022 1 19.81 358 TYR B O 1
ATOM 5272 N N . GLY B 1 359 ? 85.438 15.969 1.98 1 16.92 359 GLY B N 1
ATOM 5273 C CA . GLY B 1 359 ? 86.812 16.328 1.899 1 16.92 359 GLY B CA 1
ATOM 5274 C C . GLY B 1 359 ? 87.75 15.133 1.762 1 16.92 359 GLY B C 1
ATOM 5275 O O . GLY B 1 359 ? 87.312 13.992 1.91 1 16.92 359 GLY B O 1
ATOM 5276 N N . THR B 1 360 ? 89.062 15.547 2.42 1 16.44 360 THR B N 1
ATOM 5277 C CA . THR B 1 360 ? 90.5 15.672 2.48 1 16.44 360 THR B CA 1
ATOM 5278 C C . THR B 1 360 ? 91.125 14.367 2.949 1 16.44 360 THR B C 1
ATOM 5280 O O . THR B 1 360 ? 90.75 13.844 4.008 1 16.44 360 THR B O 1
ATOM 5283 N N . ILE B 1 361 ? 91.5 14.055 1.71 1 14.84 361 ILE B N 1
ATOM 5284 C CA . ILE B 1 361 ? 92.75 14.555 1.107 1 14.84 361 ILE B CA 1
ATOM 5285 C C . ILE B 1 361 ? 92.812 16.078 1.221 1 14.84 361 ILE B C 1
ATOM 5287 O O . ILE B 1 361 ? 91.75 16.75 1.062 1 14.84 361 ILE B O 1
#